Protein AF-A0A2S8R7Y9-F1 (afdb_monomer)

Mean predicted aligned error: 8.07 Å

Solvent-accessible surface area (backbone atoms only — not comparable to full-atom values): 21770 Å² total; per-residue (Å²): 133,90,81,82,84,84,75,69,66,68,65,67,64,75,70,72,76,72,74,75,62,72,71,76,70,65,74,71,47,96,46,50,50,77,54,88,98,48,67,48,68,82,57,84,58,92,93,64,86,78,76,80,91,63,67,29,54,42,88,76,57,72,82,84,78,87,68,99,46,82,64,37,45,26,37,68,33,64,30,35,56,86,26,66,34,32,62,34,31,36,29,44,48,49,50,30,40,34,43,36,67,35,38,93,68,52,49,72,61,99,87,50,79,45,50,68,83,88,82,82,85,88,72,40,85,42,27,30,45,24,43,66,79,43,73,66,37,87,43,33,22,38,42,47,72,42,76,52,36,43,27,35,37,34,52,54,89,80,31,36,40,37,41,34,41,23,58,27,25,46,46,41,36,36,40,44,37,76,58,30,52,25,37,40,34,72,52,52,56,48,69,83,37,64,53,51,76,34,33,44,36,33,36,36,43,98,92,41,28,33,39,41,40,43,34,86,77,8,30,44,44,44,86,87,39,36,41,40,33,42,44,34,62,91,57,45,53,39,25,38,30,64,39,80,57,88,47,71,67,56,50,52,60,50,56,67,32,54,36,20,39,75,76,44,37,44,77,50,72,47,77,41,73,92,78,32,26,40,39,35,40,42,39,48,41,46,47,51,79,50,84,81,52,60,28,37,64,36,37,31,49,51,85,40,60,77,28,32,90,71,82,62,52,102,43,56,43,50,43,88,81,44,61,21,41,27,36,72,44,35,60,54,54,32,57,43,79,57,86,79,86,69,100,62,85,74,101,75,72,94,67,59,65,71,60,52,51,49,53,52,53,56,57,72,69,54,78,87,73,77,87,49,91,41,91,91,59,58,80,129

Radius of gyration: 31.44 Å; Cα contacts (8 Å, |Δi|>4): 760; chains: 1; bounding box: 69×73×121 Å

Sequence (380 aa):
MLKRVNTIICVLVMLCTVFIFPKNNVLSSEWEVKVGKGSYSTVLPPGAENVLPTIYRTNNLKGPMSTNDWWSSTAFLRYSERQYPHPLAVINKKEGIQVYYPGPSIFANKDAICGWMNLPEDTPDDFTIGHSQVQVFPDTRVDDYSDWFVTNLFSNGHHSMKVSYGSGSPYIYFTYTGGNPKLTFGRAPHIWWGNAGSKVLGITVNGRHYGLFGPEGSTWTGIGTNVLINNLGGKNYFSVALLPDNSEETLKKFTHYAYSHVTDTKAEFVYNKENSEVVTTFTYRTEAKEGSERGTLFALYPHQWRHTDMSLLNYSYQTVKGEMKVGEGSSFQTRMKYTGVLPTLPDMGTYDRVRLNKYIEEEAGKILTLKLIHTMWVKN

Structure (mmCIF, N/CA/C/O backbone):
data_AF-A0A2S8R7Y9-F1
#
_entry.id   AF-A0A2S8R7Y9-F1
#
loop_
_atom_site.group_PDB
_atom_site.id
_atom_site.type_symbol
_atom_site.label_atom_id
_atom_site.label_alt_id
_atom_site.label_comp_id
_atom_site.label_asym_id
_atom_site.label_entity_id
_atom_site.label_seq_id
_atom_site.pdbx_PDB_ins_code
_atom_site.Cartn_x
_atom_site.Cartn_y
_atom_site.Cartn_z
_atom_site.occupancy
_atom_site.B_iso_or_equiv
_atom_site.auth_seq_id
_atom_site.auth_comp_id
_atom_site.auth_asym_id
_atom_site.auth_atom_id
_atom_site.pdbx_PDB_model_num
ATOM 1 N N . MET A 1 1 ? -7.579 -51.204 -91.854 1.00 43.00 1 MET A N 1
ATOM 2 C CA . MET A 1 1 ? -6.553 -52.258 -91.730 1.00 43.00 1 MET A CA 1
ATOM 3 C C . MET A 1 1 ? -5.352 -51.649 -91.023 1.00 43.00 1 MET A C 1
ATOM 5 O O . MET A 1 1 ? -4.841 -50.668 -91.530 1.00 43.00 1 MET A O 1
ATOM 9 N N . LEU A 1 2 ? -5.030 -52.186 -89.839 1.00 43.47 2 LEU A N 1
ATOM 10 C CA . LEU A 1 2 ? -3.854 -51.984 -88.971 1.00 43.47 2 LEU A CA 1
ATOM 11 C C . LEU A 1 2 ? -3.341 -50.557 -88.664 1.00 43.47 2 LEU A C 1
ATOM 13 O O . LEU A 1 2 ? -3.118 -49.741 -89.542 1.00 43.47 2 LEU A O 1
ATOM 17 N N . LYS A 1 3 ? -3.013 -50.348 -87.378 1.00 39.44 3 LYS A N 1
ATOM 18 C CA . LYS A 1 3 ? -2.447 -49.141 -86.735 1.00 39.44 3 LYS A CA 1
ATOM 19 C C . LYS A 1 3 ? -3.451 -48.115 -86.182 1.00 39.44 3 LYS A C 1
ATOM 21 O O . LYS A 1 3 ? -3.194 -46.921 -86.134 1.00 39.44 3 LYS A O 1
ATOM 26 N N . ARG A 1 4 ? -4.536 -48.626 -85.584 1.00 49.34 4 ARG A N 1
ATOM 27 C CA . ARG A 1 4 ? -4.841 -48.262 -84.185 1.00 49.34 4 ARG A CA 1
ATOM 28 C C . ARG A 1 4 ? -3.731 -48.866 -83.300 1.00 49.34 4 ARG A C 1
ATOM 30 O O . ARG A 1 4 ? -3.253 -49.942 -83.646 1.00 49.34 4 ARG A O 1
ATOM 37 N N . VAL A 1 5 ? -3.391 -48.208 -82.184 1.00 48.47 5 VAL A N 1
ATOM 38 C CA . VAL A 1 5 ? -2.826 -48.757 -80.915 1.00 48.47 5 VAL A CA 1
ATOM 39 C C . VAL A 1 5 ? -1.558 -48.070 -80.347 1.00 48.47 5 VAL A C 1
ATOM 41 O O . VAL A 1 5 ? -1.379 -48.152 -79.142 1.00 48.47 5 VAL A O 1
ATOM 44 N N . ASN A 1 6 ? -0.762 -47.268 -81.077 1.00 44.38 6 ASN A N 1
ATOM 45 C CA . ASN A 1 6 ? 0.503 -46.729 -80.502 1.00 44.38 6 ASN A CA 1
ATOM 46 C C . ASN A 1 6 ? 0.610 -45.216 -80.229 1.00 44.38 6 ASN A C 1
ATOM 48 O O . ASN A 1 6 ? 1.665 -44.771 -79.792 1.00 44.38 6 ASN A O 1
ATOM 52 N N . THR A 1 7 ? -0.443 -44.414 -80.416 1.00 43.25 7 THR A N 1
ATOM 53 C CA . THR A 1 7 ? -0.333 -42.941 -80.241 1.00 43.25 7 THR A CA 1
ATOM 54 C C . THR A 1 7 ? -1.206 -42.374 -79.113 1.00 43.25 7 THR A C 1
ATOM 56 O O . THR A 1 7 ? -1.031 -41.228 -78.722 1.00 43.25 7 THR A O 1
ATOM 59 N N . ILE A 1 8 ? -2.096 -43.176 -78.515 1.00 43.47 8 ILE A N 1
ATOM 60 C CA . ILE A 1 8 ? -2.996 -42.725 -77.430 1.00 43.47 8 ILE A CA 1
ATOM 61 C C . ILE A 1 8 ? -2.442 -43.061 -76.027 1.00 43.47 8 ILE A C 1
ATOM 63 O O . ILE A 1 8 ? -2.895 -42.506 -75.032 1.00 43.47 8 ILE A O 1
ATOM 67 N N . ILE A 1 9 ? -1.391 -43.886 -75.931 1.00 43.84 9 ILE A N 1
ATOM 68 C CA . ILE A 1 9 ? -0.772 -44.255 -74.644 1.00 43.84 9 ILE A CA 1
ATOM 69 C C . ILE A 1 9 ? 0.223 -43.185 -74.145 1.00 43.84 9 ILE A C 1
ATOM 71 O O . ILE A 1 9 ? 0.413 -43.049 -72.942 1.00 43.84 9 ILE A O 1
ATOM 75 N N . CYS A 1 10 ? 0.790 -42.345 -75.019 1.00 38.25 10 CYS A N 1
ATOM 76 C CA . CYS A 1 10 ? 1.735 -41.302 -74.586 1.00 38.25 10 CYS A CA 1
ATOM 77 C C . CYS A 1 10 ? 1.081 -39.994 -74.113 1.00 38.25 10 CYS A C 1
ATOM 79 O O . CYS A 1 10 ? 1.727 -39.241 -73.393 1.00 38.25 10 CYS A O 1
ATOM 81 N N . VAL A 1 11 ? -0.184 -39.722 -74.453 1.00 40.91 11 VAL A N 1
ATOM 82 C CA . VAL A 1 11 ? -0.860 -38.477 -74.026 1.00 40.91 11 VAL A CA 1
ATOM 83 C C . VAL A 1 11 ? -1.655 -38.665 -72.727 1.00 40.91 11 VAL A C 1
ATOM 85 O O . VAL A 1 11 ? -1.839 -37.704 -71.987 1.00 40.91 11 VAL A O 1
ATOM 88 N N . LEU A 1 12 ? -2.041 -39.898 -72.370 1.00 37.16 12 LEU A N 1
ATOM 89 C CA . LEU A 1 12 ? -2.720 -40.170 -71.093 1.00 37.16 12 LEU A CA 1
ATOM 90 C C . LEU A 1 12 ? -1.767 -40.372 -69.899 1.00 37.16 12 LEU A C 1
ATOM 92 O O . LEU A 1 12 ? -2.196 -40.260 -68.757 1.00 37.16 12 LEU A O 1
ATOM 96 N N . VAL A 1 13 ? -0.479 -40.638 -70.140 1.00 41.12 13 VAL A N 1
ATOM 97 C CA . VAL A 1 13 ? 0.527 -40.814 -69.070 1.00 41.12 13 VAL A CA 1
ATOM 98 C C . VAL A 1 13 ? 1.209 -39.488 -68.695 1.00 41.12 13 VAL A C 1
ATOM 100 O O . VAL A 1 13 ? 1.787 -39.370 -67.620 1.00 41.12 13 VAL A O 1
ATOM 103 N N . MET A 1 14 ? 1.057 -38.441 -69.512 1.00 37.47 14 MET A N 1
ATOM 104 C CA . MET A 1 14 ? 1.619 -37.105 -69.261 1.00 37.47 14 MET A CA 1
ATOM 105 C C . MET A 1 14 ? 0.625 -36.132 -68.597 1.00 37.47 14 MET A C 1
ATOM 107 O O . MET A 1 14 ? 0.813 -34.921 -68.652 1.00 37.47 14 MET A O 1
ATOM 111 N N . LEU A 1 15 ? -0.439 -36.653 -67.971 1.00 37.53 15 LEU A N 1
ATOM 112 C CA . LEU A 1 15 ? -1.407 -35.870 -67.187 1.00 37.53 15 LEU A CA 1
ATOM 113 C C . LEU A 1 15 ? -1.623 -36.403 -65.755 1.00 37.53 15 LEU A C 1
ATOM 115 O O . LEU A 1 15 ? -2.506 -35.923 -65.051 1.00 37.53 15 LEU A O 1
ATOM 119 N N . CYS A 1 16 ? -0.801 -37.358 -65.298 1.00 38.69 16 CYS A N 1
ATOM 120 C CA . CYS A 1 16 ? -0.888 -37.952 -63.953 1.00 38.69 16 CYS A CA 1
ATOM 121 C C . CYS A 1 16 ? 0.298 -37.631 -63.027 1.00 38.69 16 CYS A C 1
ATOM 123 O O . CYS A 1 16 ? 0.390 -38.193 -61.941 1.00 38.69 16 CYS A O 1
ATOM 125 N N . THR A 1 17 ? 1.174 -36.695 -63.394 1.00 42.84 17 THR A N 1
ATOM 126 C CA . THR A 1 17 ? 2.208 -36.165 -62.489 1.00 42.84 17 THR A CA 1
ATOM 127 C C . THR A 1 17 ? 2.069 -34.659 -62.314 1.00 42.84 17 THR A C 1
ATOM 129 O O . THR A 1 17 ? 3.050 -33.921 -62.325 1.00 42.84 17 THR A O 1
ATOM 132 N N . VAL A 1 18 ? 0.843 -34.182 -62.084 1.00 41.50 18 VAL A N 1
ATOM 133 C CA . VAL A 1 18 ? 0.707 -33.105 -61.105 1.00 41.50 18 VAL A CA 1
ATOM 134 C C . VAL A 1 18 ? 0.985 -33.791 -59.780 1.00 41.50 18 VAL A C 1
ATOM 136 O O . VAL A 1 18 ? 0.112 -34.438 -59.206 1.00 41.50 18 VAL A O 1
ATOM 139 N N . PHE A 1 19 ? 2.238 -33.702 -59.331 1.00 40.84 19 PHE A N 1
ATOM 140 C CA . PHE A 1 19 ? 2.507 -33.729 -57.908 1.00 40.84 19 PHE A CA 1
ATOM 141 C C . PHE A 1 19 ? 1.544 -32.705 -57.310 1.00 40.84 19 PHE A C 1
ATOM 143 O O . PHE A 1 19 ? 1.781 -31.497 -57.338 1.00 40.84 19 PHE A O 1
ATOM 150 N N . ILE A 1 20 ? 0.441 -33.206 -56.761 1.00 39.91 20 ILE A N 1
ATOM 151 C CA . ILE A 1 20 ? -0.081 -32.673 -55.523 1.00 39.91 20 ILE A CA 1
ATOM 152 C C . ILE A 1 20 ? 1.117 -32.821 -54.590 1.00 39.91 20 ILE A C 1
ATOM 154 O O . ILE A 1 20 ? 1.274 -33.825 -53.904 1.00 39.91 20 ILE A O 1
ATOM 158 N N . PHE A 1 21 ? 2.020 -31.832 -54.607 1.00 36.47 21 PHE A N 1
ATOM 159 C CA . PHE A 1 21 ? 2.613 -31.422 -53.359 1.00 36.47 21 PHE A CA 1
ATOM 160 C C . PHE A 1 21 ? 1.388 -31.295 -52.468 1.00 36.47 21 PHE A C 1
ATOM 162 O O . PHE A 1 21 ? 0.518 -30.471 -52.794 1.00 36.47 21 PHE A O 1
ATOM 169 N N . PRO A 1 22 ? 1.228 -32.111 -51.408 1.00 38.44 22 PRO A N 1
ATOM 170 C CA . PRO A 1 22 ? 0.442 -31.594 -50.321 1.00 38.44 22 PRO A CA 1
ATOM 171 C C . PRO A 1 22 ? 1.060 -30.215 -50.121 1.00 38.44 22 PRO A C 1
ATOM 173 O O . PRO A 1 22 ? 2.254 -30.091 -49.834 1.00 38.44 22 PRO A O 1
ATOM 176 N N . LYS A 1 23 ? 0.280 -29.149 -50.376 1.00 39.84 23 LYS A N 1
ATOM 177 C CA . LYS A 1 23 ? 0.489 -27.942 -49.595 1.00 39.84 23 LYS A CA 1
ATOM 178 C C . LYS A 1 23 ? 0.661 -28.536 -48.221 1.00 39.84 23 LYS A C 1
ATOM 180 O O . LYS A 1 23 ? -0.242 -29.249 -47.773 1.00 39.84 23 LYS A O 1
ATOM 185 N N . ASN A 1 24 ? 1.854 -28.393 -47.658 1.00 40.81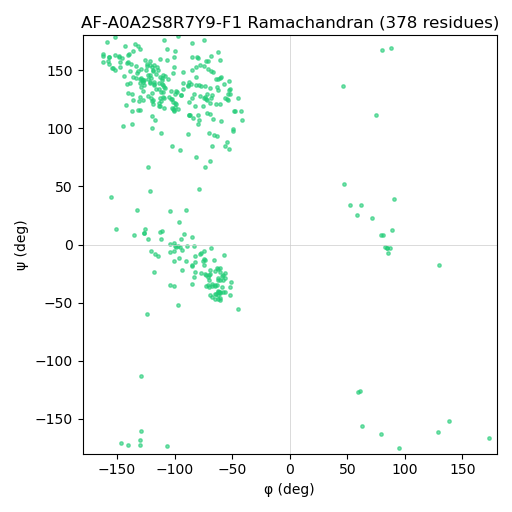 24 ASN A N 1
ATOM 186 C CA . ASN A 1 24 ? 2.025 -28.559 -46.245 1.00 40.81 24 ASN A CA 1
ATOM 187 C C . ASN A 1 24 ? 0.989 -27.581 -45.685 1.00 40.81 24 ASN A C 1
ATOM 189 O O . ASN A 1 24 ? 1.267 -26.406 -45.468 1.00 40.81 24 ASN A O 1
ATOM 193 N N . ASN A 1 25 ? -0.239 -28.071 -45.503 1.00 39.44 25 ASN A N 1
ATOM 194 C CA . ASN A 1 25 ? -1.011 -27.862 -44.321 1.00 39.44 25 ASN A CA 1
ATOM 195 C C . ASN A 1 25 ? -0.016 -28.314 -43.269 1.00 39.44 25 ASN A C 1
ATOM 197 O O . ASN A 1 25 ? 0.035 -29.479 -42.885 1.00 39.44 25 ASN A O 1
ATOM 201 N N . VAL A 1 26 ? 0.892 -27.389 -42.929 1.00 44.28 26 VAL A N 1
ATOM 202 C CA . VAL A 1 26 ? 1.474 -27.297 -41.614 1.00 44.28 26 VAL A CA 1
ATOM 203 C C . VAL A 1 26 ? 0.254 -27.543 -40.773 1.00 44.28 26 VAL A C 1
ATOM 205 O O . VAL A 1 26 ? -0.689 -26.751 -40.839 1.00 44.28 26 VAL A O 1
ATOM 208 N N . LEU A 1 27 ? 0.203 -28.736 -40.186 1.00 44.31 27 LEU A N 1
ATOM 209 C CA . LEU A 1 27 ? -0.770 -29.078 -39.184 1.00 44.31 27 LEU A CA 1
ATOM 210 C C . LEU A 1 27 ? -0.667 -27.903 -38.225 1.00 44.31 27 LEU A C 1
ATOM 212 O O . LEU A 1 27 ? 0.290 -27.800 -37.459 1.00 44.31 27 LEU A O 1
ATOM 216 N N . SER A 1 28 ? -1.577 -26.938 -38.368 1.00 46.72 28 SER A N 1
ATOM 217 C CA . SER A 1 28 ? -1.890 -26.023 -37.300 1.00 46.72 28 SER A CA 1
ATOM 218 C C . SER A 1 28 ? -2.544 -26.961 -36.324 1.00 46.72 28 SER A C 1
ATOM 220 O O . SER A 1 28 ? -3.732 -27.252 -36.400 1.00 46.72 28 SER A O 1
ATOM 222 N N . SER A 1 29 ? -1.670 -27.583 -35.552 1.00 59.47 29 SER A N 1
ATOM 223 C CA . SER A 1 29 ? -1.976 -28.355 -34.386 1.00 59.47 29 SER A CA 1
ATOM 224 C C . SER A 1 29 ? -2.998 -27.477 -33.642 1.00 59.47 29 SER A C 1
ATOM 226 O O . SER A 1 29 ? -2.777 -26.270 -33.517 1.00 59.47 29 SER A O 1
ATOM 228 N N . GLU A 1 30 ? -4.183 -27.992 -33.288 1.00 64.50 30 GLU A N 1
ATOM 229 C CA . GLU A 1 30 ? -5.271 -27.167 -32.699 1.00 64.50 30 GLU A CA 1
ATOM 230 C C . GLU A 1 30 ? -4.829 -26.425 -31.417 1.00 64.50 30 GLU A C 1
ATOM 232 O O . GLU A 1 30 ? -5.526 -25.568 -30.883 1.00 64.50 30 GLU A O 1
ATOM 237 N N . TRP A 1 31 ? -3.638 -26.774 -30.944 1.00 75.81 31 TRP A N 1
ATOM 238 C CA . TRP A 1 31 ? -2.948 -26.379 -29.734 1.00 75.81 31 TRP A CA 1
ATOM 239 C C . TRP A 1 31 ? -1.890 -25.287 -29.978 1.00 75.81 31 TRP A C 1
ATOM 241 O O . TRP A 1 31 ? -1.235 -24.864 -29.030 1.00 75.81 31 TRP A O 1
ATOM 251 N N . GLU A 1 32 ? -1.691 -24.837 -31.222 1.00 90.44 32 GLU A N 1
ATOM 252 C CA . GLU A 1 32 ? -0.767 -23.759 -31.586 1.00 90.44 32 GLU A CA 1
ATOM 253 C C . GLU A 1 32 ? -1.493 -22.503 -32.064 1.00 90.44 32 GLU A C 1
ATOM 255 O O . GLU A 1 32 ? -2.294 -22.528 -32.999 1.00 90.44 32 GLU A O 1
ATOM 260 N N . VAL A 1 33 ? -1.100 -21.360 -31.508 1.00 94.75 33 VAL A N 1
ATOM 261 C CA . VAL A 1 33 ? -1.541 -20.045 -31.972 1.00 94.75 33 VAL A CA 1
ATOM 262 C C . VAL A 1 33 ? -0.425 -19.411 -32.798 1.00 94.75 33 VAL A C 1
ATOM 264 O O . VAL A 1 33 ? 0.676 -19.162 -32.301 1.00 94.75 33 VAL A O 1
ATOM 267 N N . LYS A 1 34 ? -0.689 -19.158 -34.086 1.00 95.56 34 LYS A N 1
ATOM 268 C CA . LYS A 1 34 ? 0.282 -18.535 -34.999 1.00 95.56 34 LYS A CA 1
ATOM 269 C C . LYS A 1 34 ? 0.442 -17.038 -34.718 1.00 95.56 34 LYS A C 1
ATOM 271 O O . LYS A 1 34 ? -0.542 -16.319 -34.569 1.00 95.56 34 LYS A O 1
ATOM 276 N N . VAL A 1 35 ? 1.690 -16.566 -34.721 1.00 96.00 35 VAL A N 1
ATOM 277 C CA . VAL A 1 35 ? 2.060 -15.147 -34.601 1.00 96.00 35 VAL A CA 1
ATOM 278 C C . VAL A 1 35 ? 3.171 -14.845 -35.608 1.00 96.00 35 VAL A C 1
ATOM 280 O O . VAL A 1 35 ? 4.331 -15.224 -35.429 1.00 96.00 35 VAL A O 1
ATOM 283 N N . GLY A 1 36 ? 2.817 -14.177 -36.708 1.00 95.38 36 GLY A N 1
ATOM 284 C CA . GLY A 1 36 ? 3.739 -13.954 -37.823 1.00 95.38 36 GLY A CA 1
ATOM 285 C C . GLY A 1 36 ? 4.240 -15.277 -38.416 1.00 95.38 36 GLY A C 1
ATOM 286 O O . GLY A 1 36 ? 3.444 -16.140 -38.774 1.00 95.38 36 GLY A O 1
ATOM 287 N N . LYS A 1 37 ? 5.566 -15.438 -38.521 1.00 95.50 37 LYS A N 1
ATOM 288 C CA . LYS A 1 37 ? 6.196 -16.694 -38.977 1.00 95.50 37 LYS A CA 1
ATOM 289 C C . LYS A 1 37 ? 6.338 -17.750 -37.867 1.00 95.50 37 LYS A C 1
ATOM 291 O O . LYS A 1 37 ? 6.703 -18.879 -38.177 1.00 95.50 37 LYS A O 1
ATOM 296 N N . GLY A 1 38 ? 6.095 -17.387 -36.605 1.00 95.06 38 GLY A N 1
ATOM 297 C CA . GLY A 1 38 ? 6.222 -18.270 -35.443 1.00 95.06 38 GLY A CA 1
ATOM 298 C C . GLY A 1 38 ? 4.876 -18.710 -34.865 1.00 95.06 38 GLY A C 1
ATOM 299 O O . GLY A 1 38 ? 3.809 -18.429 -35.419 1.00 95.06 38 GLY A O 1
ATOM 300 N N . SER A 1 39 ? 4.925 -19.407 -33.732 1.00 95.31 39 SER A N 1
ATOM 301 C CA . SER A 1 39 ? 3.749 -19.821 -32.962 1.00 95.31 39 SER A CA 1
ATOM 302 C C . SER A 1 39 ? 4.070 -19.971 -31.477 1.00 95.31 39 SER A C 1
ATOM 304 O O . SER A 1 39 ? 5.237 -20.060 -31.095 1.00 95.31 39 SER A O 1
ATOM 306 N N . TYR A 1 40 ? 3.029 -19.997 -30.643 1.00 94.12 40 TYR A N 1
ATOM 307 C CA . TYR A 1 40 ? 3.112 -20.454 -29.256 1.00 94.12 40 TYR A CA 1
ATOM 308 C C . TYR A 1 40 ? 2.096 -21.571 -28.998 1.00 94.12 40 TYR A C 1
ATOM 310 O O . TYR A 1 40 ? 1.046 -21.616 -29.638 1.00 94.12 40 TYR A O 1
ATOM 318 N N . SER A 1 41 ? 2.418 -22.475 -28.070 1.00 92.81 41 SER A N 1
ATOM 319 C CA . SER A 1 41 ? 1.526 -23.566 -27.662 1.00 92.81 41 SER A CA 1
ATOM 320 C C . SER A 1 41 ? 0.587 -23.113 -26.544 1.00 92.81 41 SER A C 1
ATOM 322 O O . SER A 1 41 ? 1.016 -22.430 -25.613 1.00 92.81 41 SER A O 1
ATOM 324 N N . THR A 1 42 ? -0.676 -23.532 -26.599 1.00 92.56 42 THR A N 1
ATOM 325 C CA . THR A 1 42 ? -1.654 -23.417 -25.502 1.00 92.56 42 THR A CA 1
ATOM 326 C C . THR A 1 42 ? -1.770 -24.702 -24.684 1.00 92.56 42 THR A C 1
ATOM 328 O O . THR A 1 42 ? -2.532 -24.756 -23.721 1.00 92.56 42 THR A O 1
ATOM 331 N N . VAL A 1 43 ? -1.020 -25.742 -25.055 1.00 91.50 43 VAL A N 1
ATOM 332 C CA . VAL A 1 43 ? -0.918 -27.002 -24.317 1.00 91.50 43 VAL A CA 1
ATOM 333 C C . VAL A 1 43 ? 0.464 -27.104 -23.689 1.00 91.50 43 VAL A C 1
ATOM 335 O O . VAL A 1 43 ? 1.478 -26.819 -24.334 1.00 91.50 43 VAL A O 1
ATOM 338 N N . LEU A 1 44 ? 0.493 -27.514 -22.420 1.00 90.94 44 LEU A N 1
ATOM 339 C CA . LEU A 1 44 ? 1.726 -27.750 -21.681 1.00 90.94 44 LEU A CA 1
ATOM 340 C C . LEU A 1 44 ? 2.543 -28.853 -22.381 1.00 90.94 44 LEU A C 1
ATOM 342 O O . LEU A 1 44 ? 2.030 -29.967 -22.530 1.00 90.94 44 LEU A O 1
ATOM 346 N N . PRO A 1 45 ? 3.787 -28.577 -22.816 1.00 90.06 45 PRO A N 1
ATOM 347 C CA . PRO A 1 45 ? 4.622 -29.594 -23.442 1.00 90.06 45 PRO A CA 1
ATOM 348 C C . PRO A 1 45 ? 4.870 -30.788 -22.505 1.00 90.06 45 PRO A C 1
ATOM 350 O O . PRO A 1 45 ? 5.042 -30.589 -21.299 1.00 90.06 45 PRO A O 1
ATOM 353 N N . PRO A 1 46 ? 4.934 -32.028 -23.025 1.00 89.19 46 PRO A N 1
ATOM 354 C CA . PRO A 1 46 ? 5.245 -33.199 -22.210 1.00 89.19 46 PRO A CA 1
ATOM 355 C C . PRO A 1 46 ? 6.552 -33.025 -21.424 1.00 89.19 46 PRO A C 1
ATOM 357 O O . PRO A 1 46 ? 7.580 -32.669 -21.996 1.00 89.19 46 PRO A O 1
ATOM 360 N N . GLY A 1 47 ? 6.508 -33.285 -20.115 1.00 88.31 47 GLY A N 1
ATOM 361 C CA . GLY A 1 47 ? 7.661 -33.142 -19.217 1.00 88.31 47 GLY A CA 1
ATOM 362 C C . GLY A 1 47 ? 7.912 -31.721 -18.697 1.00 88.31 47 GLY A C 1
ATOM 363 O O . GLY A 1 47 ? 8.826 -31.543 -17.898 1.00 88.31 47 GLY A O 1
ATOM 364 N N . ALA A 1 48 ? 7.118 -30.726 -19.108 1.00 89.56 48 ALA A N 1
ATOM 365 C CA . ALA A 1 48 ? 7.146 -29.392 -18.514 1.00 89.56 48 ALA A CA 1
ATOM 366 C C . ALA A 1 48 ? 6.264 -29.321 -17.256 1.00 89.56 48 ALA A C 1
ATOM 368 O O . ALA A 1 48 ? 5.244 -30.004 -17.151 1.00 89.56 48 ALA A O 1
ATOM 369 N N . GLU A 1 49 ? 6.640 -28.456 -16.316 1.00 89.31 49 GLU A N 1
ATOM 370 C CA . GLU A 1 49 ? 5.838 -28.147 -15.132 1.00 89.31 49 GLU A CA 1
ATOM 371 C C . GLU A 1 49 ? 4.947 -26.928 -15.377 1.00 89.31 49 GLU A C 1
ATOM 373 O O . GLU A 1 49 ? 5.295 -26.017 -16.132 1.00 89.31 49 GLU A O 1
ATOM 378 N N . ASN A 1 50 ? 3.784 -26.918 -14.728 1.00 87.12 50 ASN A N 1
ATOM 379 C CA . ASN A 1 50 ? 2.857 -25.795 -14.779 1.00 87.12 50 ASN A CA 1
ATOM 380 C C . ASN A 1 50 ? 2.988 -24.919 -13.528 1.00 87.12 50 ASN A C 1
ATOM 382 O O . ASN A 1 50 ? 3.567 -25.319 -12.518 1.00 87.12 50 ASN A O 1
ATOM 386 N N . VAL A 1 51 ? 2.398 -23.730 -13.585 1.00 86.31 51 VAL A N 1
ATOM 387 C CA . VAL A 1 51 ? 2.240 -22.860 -12.418 1.00 86.31 51 VAL A CA 1
ATOM 388 C C . VAL A 1 51 ? 1.375 -23.521 -11.338 1.00 86.31 51 VAL A C 1
ATOM 390 O O . VAL A 1 51 ? 0.665 -24.499 -11.588 1.00 86.31 51 VAL A O 1
ATOM 393 N N . LEU A 1 52 ? 1.415 -22.958 -10.126 1.00 84.50 52 LEU A N 1
ATOM 394 C CA . LEU A 1 52 ? 0.591 -23.414 -9.006 1.00 84.50 52 LEU A CA 1
ATOM 395 C C . LEU A 1 52 ? -0.895 -23.490 -9.410 1.00 84.50 52 LEU A C 1
ATOM 397 O O . LEU A 1 52 ? -1.414 -22.539 -9.999 1.00 84.50 52 LEU A O 1
ATOM 401 N N . PRO A 1 53 ? -1.604 -24.583 -9.069 1.00 85.25 53 PRO A N 1
ATOM 402 C CA . PRO A 1 53 ? -2.974 -24.798 -9.535 1.00 85.25 53 PRO A CA 1
ATOM 403 C C . PRO A 1 53 ? -3.989 -23.872 -8.853 1.00 85.25 53 PRO A C 1
ATOM 405 O O . PRO A 1 53 ? -5.044 -23.584 -9.416 1.00 85.25 53 PRO A O 1
ATOM 408 N N . THR A 1 54 ? -3.685 -23.409 -7.638 1.00 93.62 54 THR A N 1
ATOM 409 C CA . THR A 1 54 ? -4.593 -22.591 -6.832 1.00 93.62 54 THR A CA 1
ATOM 410 C C . THR A 1 54 ? -4.176 -21.131 -6.874 1.00 93.62 54 THR A C 1
ATOM 412 O O . THR A 1 54 ? -3.062 -20.787 -6.485 1.00 93.62 54 THR A O 1
ATOM 415 N N . ILE A 1 55 ? -5.116 -20.273 -7.269 1.00 96.62 55 ILE A N 1
ATOM 416 C CA . ILE A 1 55 ? -5.003 -18.818 -7.162 1.00 96.62 55 ILE A CA 1
ATOM 417 C C . ILE A 1 55 ? -6.042 -18.339 -6.148 1.00 96.62 55 ILE A C 1
ATOM 419 O O . ILE A 1 55 ? -7.249 -18.512 -6.343 1.00 96.62 55 ILE A O 1
ATOM 423 N N . TYR A 1 56 ? -5.579 -17.717 -5.068 1.00 98.00 56 TYR A N 1
ATOM 424 C CA . TYR A 1 56 ? -6.411 -17.153 -4.010 1.00 98.00 56 TYR A CA 1
ATOM 425 C C . TYR A 1 56 ? -6.933 -15.774 -4.424 1.00 98.00 56 TYR A C 1
ATOM 427 O O . TYR A 1 56 ? -6.472 -14.730 -3.970 1.00 98.00 56 TYR A O 1
ATOM 435 N N . ARG A 1 57 ? -7.926 -15.778 -5.315 1.00 97.69 57 ARG A N 1
ATOM 436 C CA . ARG A 1 57 ? -8.668 -14.584 -5.740 1.00 97.69 57 ARG A CA 1
ATOM 437 C C . ARG A 1 57 ? -10.170 -14.766 -5.567 1.00 97.69 57 ARG A C 1
ATOM 439 O O . ARG A 1 57 ? -10.659 -15.899 -5.495 1.00 97.69 57 ARG A O 1
ATOM 446 N N . THR A 1 58 ? -10.898 -13.660 -5.487 1.00 98.31 58 THR A N 1
ATOM 447 C CA . THR A 1 58 ? -12.363 -13.664 -5.539 1.00 98.31 58 THR A CA 1
ATOM 448 C C . THR A 1 58 ? -12.850 -13.660 -6.990 1.00 98.31 58 THR A C 1
ATOM 450 O O . THR A 1 58 ? -12.072 -13.531 -7.937 1.00 98.31 58 THR A O 1
ATOM 453 N N . ASN A 1 59 ? -14.163 -13.793 -7.177 1.00 97.06 59 ASN A N 1
ATOM 454 C CA . ASN A 1 59 ? -14.783 -13.729 -8.499 1.00 97.06 59 ASN A CA 1
ATOM 455 C C . ASN A 1 59 ? -14.860 -12.303 -9.071 1.00 97.06 59 ASN A C 1
ATOM 457 O O . ASN A 1 59 ? -15.279 -12.163 -10.222 1.00 97.06 59 ASN A O 1
ATOM 461 N N . ASN A 1 60 ? -14.485 -11.272 -8.305 1.00 97.06 60 ASN A N 1
ATOM 462 C CA . ASN A 1 60 ? -14.466 -9.885 -8.776 1.00 97.06 60 ASN A CA 1
ATOM 463 C C . ASN A 1 60 ? -13.338 -9.658 -9.791 1.00 97.06 60 ASN A C 1
ATOM 465 O O . ASN A 1 60 ? -13.538 -8.965 -10.786 1.00 97.06 60 ASN A O 1
ATOM 469 N N . LEU A 1 61 ? -12.202 -10.336 -9.611 1.00 96.19 61 LEU A N 1
ATOM 470 C CA . LEU A 1 61 ? -11.081 -10.291 -10.543 1.00 96.19 61 LEU A CA 1
ATOM 471 C C . LEU A 1 61 ? -11.330 -11.176 -11.771 1.00 96.19 61 LEU A C 1
ATOM 473 O O . LEU A 1 61 ? -11.623 -12.371 -11.661 1.00 96.19 61 LEU A O 1
ATOM 477 N N . LYS A 1 62 ? -11.172 -10.590 -12.961 1.00 93.56 62 LYS A N 1
ATOM 478 C CA . LYS A 1 62 ? -11.315 -11.262 -14.261 1.00 93.56 62 LYS A CA 1
ATOM 479 C C . LYS A 1 62 ? -9.994 -11.232 -15.028 1.00 93.56 62 LYS A C 1
ATOM 481 O O . LYS A 1 62 ? -9.184 -10.335 -14.841 1.00 93.56 62 LYS A O 1
ATOM 486 N N . GLY A 1 63 ? -9.805 -12.197 -15.927 1.00 93.44 63 GLY A N 1
ATOM 487 C CA . GLY A 1 63 ? -8.620 -12.261 -16.786 1.00 93.44 63 GLY A CA 1
ATOM 488 C C . GLY A 1 63 ? -7.366 -12.820 -16.097 1.00 93.44 63 GLY A C 1
ATOM 489 O O . GLY A 1 63 ? -7.480 -13.513 -15.073 1.00 93.44 63 GLY A O 1
ATOM 490 N N . PRO A 1 64 ? -6.180 -12.589 -16.692 1.00 93.69 64 PRO A N 1
ATOM 491 C CA . PRO A 1 64 ? -4.896 -12.992 -16.123 1.00 93.69 64 PRO A CA 1
ATOM 492 C C . PRO A 1 64 ? -4.685 -12.398 -14.728 1.00 93.69 64 PRO A C 1
ATOM 494 O O . PRO A 1 64 ? -5.002 -11.237 -14.489 1.00 93.69 64 PRO A O 1
ATOM 497 N N . MET A 1 65 ? -4.160 -13.202 -13.804 1.00 95.62 65 MET A N 1
ATOM 498 C CA . MET A 1 65 ? -3.822 -12.735 -12.459 1.00 95.62 65 MET A CA 1
ATOM 499 C C . MET A 1 65 ? -2.489 -11.982 -12.487 1.00 95.62 65 MET A C 1
ATOM 501 O O . MET A 1 65 ? -1.547 -12.461 -13.117 1.00 95.62 65 MET A O 1
ATOM 505 N N . SER A 1 66 ? -2.397 -10.850 -11.783 1.00 94.75 66 SER A N 1
ATOM 506 C CA . SER A 1 66 ? -1.113 -10.166 -11.579 1.00 94.75 66 SER A CA 1
ATOM 507 C C . SER A 1 66 ? -0.112 -11.064 -10.838 1.00 94.75 66 SER A C 1
ATOM 509 O O . SER A 1 66 ? -0.483 -11.833 -9.946 1.00 94.75 66 SER A O 1
ATOM 511 N N . THR A 1 67 ? 1.162 -10.960 -11.210 1.00 95.12 67 THR A N 1
ATOM 512 C CA . THR A 1 67 ? 2.294 -11.685 -10.616 1.00 95.12 67 THR A CA 1
ATOM 513 C C . THR A 1 67 ? 3.457 -10.725 -10.372 1.00 95.12 67 THR A C 1
ATOM 515 O O . THR A 1 67 ? 3.424 -9.581 -10.813 1.00 95.12 67 THR A O 1
ATOM 518 N N . ASN A 1 68 ? 4.515 -11.194 -9.697 1.00 96.06 68 ASN A N 1
ATOM 519 C CA . ASN A 1 68 ? 5.760 -10.433 -9.484 1.00 96.06 68 ASN A CA 1
ATOM 520 C C . ASN A 1 68 ? 5.576 -9.093 -8.750 1.00 96.06 68 ASN A C 1
ATOM 522 O O . ASN A 1 68 ? 6.402 -8.192 -8.879 1.00 96.06 68 ASN A O 1
ATOM 526 N N . ASP A 1 69 ? 4.523 -8.988 -7.949 1.00 96.88 69 ASP A N 1
ATOM 527 C CA . ASP A 1 69 ? 4.168 -7.786 -7.209 1.00 96.88 69 ASP A CA 1
ATOM 528 C C . ASP A 1 69 ? 4.457 -7.940 -5.708 1.00 96.88 69 ASP A C 1
ATOM 530 O O . ASP A 1 69 ? 4.515 -9.053 -5.173 1.00 96.88 69 ASP A O 1
ATOM 534 N N . TRP A 1 70 ? 4.596 -6.823 -4.997 1.00 97.50 70 TRP A N 1
ATOM 535 C CA . TRP A 1 70 ? 4.969 -6.790 -3.577 1.00 97.50 70 TRP A CA 1
ATOM 536 C C . TRP A 1 70 ? 3.949 -7.494 -2.661 1.00 97.50 70 TRP A C 1
ATOM 538 O O . TRP A 1 70 ? 4.297 -7.920 -1.558 1.00 97.50 70 TRP A O 1
ATOM 548 N N . TRP A 1 71 ? 2.707 -7.654 -3.130 1.00 97.94 71 TRP A N 1
ATOM 549 C CA . TRP A 1 71 ? 1.601 -8.340 -2.454 1.00 97.94 71 TRP A CA 1
ATOM 550 C C . TRP A 1 71 ? 1.291 -9.738 -3.021 1.00 97.94 71 TRP A C 1
ATOM 552 O O . TRP A 1 71 ? 0.398 -10.424 -2.517 1.00 97.94 71 TRP A O 1
ATOM 562 N N . SER A 1 72 ? 2.031 -10.204 -4.039 1.00 97.38 72 SER A N 1
ATOM 563 C CA . SER A 1 72 ? 1.722 -11.442 -4.781 1.00 97.38 72 SER A CA 1
ATOM 564 C C . SER A 1 72 ? 1.623 -12.687 -3.901 1.00 97.38 72 SER A C 1
ATOM 566 O O . SER A 1 72 ? 0.902 -13.619 -4.247 1.00 97.38 72 SER A O 1
ATOM 568 N N . SER A 1 73 ? 2.273 -12.713 -2.733 1.00 97.38 73 SER A N 1
ATOM 569 C CA . SER A 1 73 ? 2.148 -13.836 -1.798 1.00 97.38 73 SER A CA 1
ATOM 570 C C . SER A 1 73 ? 0.696 -14.120 -1.393 1.00 97.38 73 SER A C 1
ATOM 572 O O . SER A 1 73 ? 0.372 -15.278 -1.164 1.00 97.38 73 SER A O 1
ATOM 574 N N . THR A 1 74 ? -0.195 -13.117 -1.380 1.00 97.88 74 THR A N 1
ATOM 575 C CA . THR A 1 74 ? -1.631 -13.337 -1.107 1.00 97.88 74 THR A CA 1
ATOM 576 C C . THR A 1 74 ? -2.364 -14.050 -2.237 1.00 97.88 74 THR A C 1
ATOM 578 O O . THR A 1 74 ? -3.325 -14.761 -1.986 1.00 97.88 74 THR A O 1
ATOM 581 N N . ALA A 1 75 ? -1.911 -13.913 -3.484 1.00 97.69 75 ALA A N 1
ATOM 582 C CA . ALA A 1 75 ? -2.526 -14.600 -4.617 1.00 97.69 75 ALA A CA 1
ATOM 583 C C . ALA A 1 75 ? -2.144 -16.089 -4.687 1.00 97.69 75 ALA A C 1
ATOM 585 O O . ALA A 1 75 ? -2.884 -16.880 -5.272 1.00 97.69 75 ALA A O 1
ATOM 586 N N . PHE A 1 76 ? -1.003 -16.471 -4.106 1.00 96.88 76 PHE A N 1
ATOM 587 C CA . PHE A 1 76 ? -0.393 -17.794 -4.300 1.00 96.88 76 PHE A CA 1
ATOM 588 C C . PHE A 1 76 ? -0.221 -18.612 -3.014 1.00 96.88 76 PHE A C 1
ATOM 590 O O . PHE A 1 76 ? 0.141 -19.785 -3.084 1.00 96.88 76 PHE A O 1
ATOM 597 N N . LEU A 1 77 ? -0.515 -18.037 -1.847 1.00 96.62 77 LEU A N 1
ATOM 598 C CA . LEU A 1 77 ? -0.540 -18.728 -0.558 1.00 96.62 77 LEU A CA 1
ATOM 599 C C . LEU A 1 77 ? -1.922 -18.595 0.079 1.00 96.62 77 LEU A C 1
ATOM 601 O O . LEU A 1 77 ? -2.667 -17.670 -0.214 1.00 96.62 77 LEU A O 1
ATOM 605 N N . ARG A 1 78 ? -2.248 -19.511 0.996 1.00 97.00 78 ARG A N 1
ATOM 606 C CA . ARG A 1 78 ? -3.542 -19.535 1.702 1.00 97.00 78 ARG A CA 1
ATOM 607 C C . ARG A 1 78 ? -3.851 -18.253 2.482 1.00 97.00 78 ARG A C 1
ATOM 609 O O . ARG A 1 78 ? -5.016 -17.902 2.643 1.00 97.00 78 ARG A O 1
ATOM 616 N N . TYR A 1 79 ? -2.808 -17.591 2.971 1.00 96.94 79 TYR A N 1
ATOM 617 C CA . TYR A 1 79 ? -2.876 -16.255 3.553 1.00 96.94 79 TYR A CA 1
ATOM 618 C C . TYR A 1 79 ? -1.801 -15.385 2.894 1.00 96.94 79 TYR A C 1
ATOM 620 O O . TYR A 1 79 ? -1.879 -15.160 1.697 1.00 96.94 79 TYR A O 1
ATOM 628 N N . SER A 1 80 ? -0.759 -14.931 3.597 1.00 96.50 80 SER A N 1
ATOM 629 C CA . SER A 1 80 ? 0.400 -14.322 2.939 1.00 96.50 80 SER A CA 1
ATOM 630 C C . SER A 1 80 ? 1.707 -14.573 3.684 1.00 96.50 80 SER A C 1
ATOM 632 O O . SER A 1 80 ? 1.720 -14.854 4.878 1.00 96.50 80 SER A O 1
ATOM 634 N N . GLU A 1 81 ? 2.822 -14.392 2.979 1.00 94.50 81 GLU A N 1
ATOM 635 C CA . GLU A 1 81 ? 4.108 -14.082 3.616 1.00 94.50 81 GLU A CA 1
ATOM 636 C C . GLU A 1 81 ? 4.137 -12.623 4.098 1.00 94.50 81 GLU A C 1
ATOM 638 O O . GLU A 1 81 ? 3.208 -11.854 3.828 1.00 94.50 81 GLU A O 1
ATOM 643 N N . ARG A 1 82 ? 5.225 -12.229 4.777 1.00 93.69 82 ARG A N 1
ATOM 644 C CA . ARG A 1 82 ? 5.519 -10.821 5.100 1.00 93.69 82 ARG A CA 1
ATOM 645 C C . ARG A 1 82 ? 5.493 -9.962 3.838 1.00 93.69 82 ARG A C 1
ATOM 647 O O . ARG A 1 82 ? 6.231 -10.221 2.889 1.00 93.69 82 ARG A O 1
ATOM 654 N N . GLN A 1 83 ? 4.670 -8.925 3.861 1.00 96.62 83 GLN A N 1
ATOM 655 C CA . GLN A 1 83 ? 4.582 -7.893 2.834 1.00 96.62 83 GLN A CA 1
ATOM 656 C C . GLN A 1 83 ? 5.029 -6.561 3.423 1.00 96.62 83 GLN A C 1
ATOM 658 O O . GLN A 1 83 ? 4.844 -6.312 4.612 1.00 96.62 83 GLN A O 1
ATOM 663 N N . TYR A 1 84 ? 5.592 -5.693 2.585 1.00 97.00 84 TYR A N 1
ATOM 664 C CA . TYR A 1 84 ? 6.147 -4.406 3.014 1.00 97.00 84 TYR A CA 1
ATOM 665 C C . TYR A 1 84 ? 5.496 -3.235 2.262 1.00 97.00 84 TYR A C 1
ATOM 667 O O . TYR A 1 84 ? 6.175 -2.575 1.461 1.00 97.00 84 TYR A O 1
ATOM 675 N N . PRO A 1 85 ? 4.189 -2.976 2.486 1.00 97.69 85 PRO A N 1
ATOM 676 C CA . PRO A 1 85 ? 3.511 -1.763 2.031 1.00 97.69 85 PRO A CA 1
ATOM 677 C C . PRO A 1 85 ? 4.031 -0.556 2.823 1.00 97.69 85 PRO A C 1
ATOM 679 O O . PRO A 1 85 ? 3.366 -0.040 3.719 1.00 97.69 85 PRO A O 1
ATOM 682 N N . HIS A 1 86 ? 5.271 -0.151 2.536 1.00 98.19 86 HIS A N 1
ATOM 683 C CA . HIS A 1 86 ? 5.980 0.832 3.347 1.00 98.19 86 HIS A CA 1
ATOM 684 C C . HIS A 1 86 ? 5.144 2.113 3.536 1.00 98.19 86 HIS A C 1
ATOM 686 O O . HIS A 1 86 ? 4.521 2.565 2.575 1.00 98.19 86 HIS A O 1
ATOM 692 N N . PRO A 1 87 ? 5.162 2.728 4.730 1.00 97.81 87 PRO A N 1
ATOM 693 C CA . PRO A 1 87 ? 6.086 2.460 5.839 1.00 97.81 87 PRO A CA 1
ATOM 694 C C . PRO A 1 87 ? 5.799 1.171 6.623 1.00 97.81 87 PRO A C 1
ATOM 696 O O . PRO A 1 87 ? 6.672 0.699 7.346 1.00 97.81 87 PRO A O 1
ATOM 699 N N . LEU A 1 88 ? 4.622 0.574 6.448 1.00 97.50 88 LEU A N 1
ATOM 700 C CA . LEU A 1 88 ? 4.181 -0.596 7.198 1.00 97.50 88 LEU A CA 1
ATOM 701 C C . LEU A 1 88 ? 4.766 -1.911 6.662 1.00 97.50 88 LEU A C 1
ATOM 703 O O . LEU A 1 88 ? 5.205 -2.026 5.515 1.00 97.50 88 LEU A O 1
ATOM 707 N N . ALA A 1 89 ? 4.723 -2.923 7.521 1.00 96.06 89 ALA A N 1
ATOM 708 C CA . ALA A 1 89 ? 4.852 -4.331 7.194 1.00 96.06 89 ALA A CA 1
ATOM 709 C C . ALA A 1 89 ? 3.589 -5.064 7.666 1.00 96.06 89 ALA A C 1
ATOM 711 O O . ALA A 1 89 ? 3.060 -4.768 8.741 1.00 96.06 89 ALA A O 1
ATOM 712 N N . VAL A 1 90 ? 3.091 -5.998 6.856 1.00 96.50 90 VAL A N 1
ATOM 713 C CA . VAL A 1 90 ? 1.858 -6.738 7.151 1.00 96.50 90 VAL A CA 1
ATOM 714 C C . VAL A 1 90 ? 1.975 -8.223 6.825 1.00 96.50 90 VAL A C 1
ATOM 716 O O . VAL A 1 90 ? 2.759 -8.627 5.964 1.00 96.50 90 VAL A O 1
ATOM 719 N N . ILE A 1 91 ? 1.166 -9.037 7.502 1.00 95.56 91 ILE A N 1
ATOM 720 C CA . ILE A 1 91 ? 0.977 -10.462 7.200 1.00 95.56 91 ILE A CA 1
ATOM 721 C C . ILE A 1 91 ? -0.518 -10.767 7.279 1.00 95.56 91 ILE A C 1
ATOM 723 O O . ILE A 1 91 ? -1.137 -10.546 8.318 1.00 95.56 91 ILE A O 1
ATOM 727 N N . ASN A 1 92 ? -1.097 -11.319 6.217 1.00 96.62 92 ASN A N 1
ATOM 728 C CA . ASN A 1 92 ? -2.419 -11.929 6.278 1.00 96.62 92 ASN A CA 1
ATOM 729 C C . ASN A 1 92 ? -2.290 -13.277 7.006 1.00 96.62 92 ASN A C 1
ATOM 731 O O . ASN A 1 92 ? -1.459 -14.107 6.637 1.00 96.62 92 ASN A O 1
ATOM 735 N N . LYS A 1 93 ? -3.086 -13.485 8.054 1.00 95.25 93 LYS A N 1
ATOM 736 C CA . LYS A 1 93 ? -3.099 -14.670 8.924 1.00 95.25 93 LYS A CA 1
ATOM 737 C C . LYS A 1 93 ? -4.524 -15.182 9.110 1.00 95.25 93 LYS A C 1
ATOM 739 O O . LYS A 1 93 ? -5.494 -14.514 8.766 1.00 95.25 93 LYS A O 1
ATOM 744 N N . LYS A 1 94 ? -4.668 -16.354 9.727 1.00 96.50 94 LYS A N 1
ATOM 745 C CA . LYS A 1 94 ? -5.985 -16.938 10.007 1.00 96.50 94 LYS A CA 1
ATOM 746 C C . LYS A 1 94 ? -6.855 -16.051 10.912 1.00 96.50 94 LYS A C 1
ATOM 748 O O . LYS A 1 94 ? -8.067 -16.045 10.749 1.00 96.50 94 LYS A O 1
ATOM 753 N N . GLU A 1 95 ? -6.267 -15.270 11.816 1.00 95.88 95 GLU A N 1
ATOM 754 C CA . GLU A 1 95 ? -6.992 -14.362 12.718 1.00 95.88 95 GLU A CA 1
ATOM 755 C C . GLU A 1 95 ? -7.358 -13.012 12.076 1.00 95.88 95 GLU A C 1
ATOM 757 O O . GLU A 1 95 ? -8.175 -12.273 12.627 1.00 95.88 95 GLU A O 1
ATOM 762 N N . GLY A 1 96 ? -6.755 -12.666 10.933 1.00 97.38 96 GLY A N 1
ATOM 763 C CA . GLY A 1 96 ? -6.878 -11.356 10.293 1.00 97.38 96 GLY A CA 1
ATOM 764 C C . GLY A 1 96 ? -5.545 -10.850 9.741 1.00 97.38 96 GLY A C 1
ATOM 765 O O . GLY A 1 96 ? -4.678 -11.642 9.382 1.00 97.38 96 GLY A O 1
ATOM 766 N N . ILE A 1 97 ? -5.359 -9.533 9.671 1.00 97.38 97 ILE A N 1
ATOM 767 C CA . ILE A 1 97 ? -4.113 -8.917 9.195 1.00 97.38 97 ILE A CA 1
ATOM 768 C C . ILE A 1 97 ? -3.251 -8.468 10.379 1.00 97.38 97 ILE A C 1
ATOM 770 O O . ILE A 1 97 ? -3.682 -7.677 11.218 1.00 97.38 97 ILE A O 1
ATOM 774 N N . GLN A 1 98 ? -2.026 -8.976 10.466 1.00 95.75 98 GLN A N 1
ATOM 775 C CA . GLN A 1 98 ? -1.031 -8.472 11.408 1.00 95.75 98 GLN A CA 1
ATOM 776 C C . GLN A 1 98 ? -0.362 -7.228 10.832 1.00 95.75 98 GLN A C 1
ATOM 778 O O . GLN A 1 98 ? -0.014 -7.209 9.653 1.00 95.75 98 GLN A O 1
ATOM 783 N N . VAL A 1 99 ? -0.163 -6.217 11.675 1.00 96.00 99 VAL A N 1
ATOM 784 C CA . VAL A 1 99 ? 0.419 -4.919 11.329 1.00 96.00 99 VAL A CA 1
ATOM 785 C C . VAL A 1 99 ? 1.665 -4.676 12.177 1.00 96.00 99 VAL A C 1
ATOM 787 O O . VAL A 1 99 ? 1.690 -4.999 13.367 1.00 96.00 99 VAL A O 1
ATOM 790 N N . TYR A 1 100 ? 2.697 -4.115 11.551 1.00 94.88 100 TYR A N 1
ATOM 791 C CA . TYR A 1 100 ? 3.956 -3.747 12.187 1.00 94.88 100 TYR A CA 1
ATOM 792 C C . TYR A 1 100 ? 4.620 -2.568 11.472 1.00 94.88 100 TYR A C 1
ATOM 794 O O . TYR A 1 100 ? 4.509 -2.435 10.253 1.00 94.88 100 TYR A O 1
ATOM 802 N N . TYR A 1 101 ? 5.380 -1.752 12.203 1.00 95.69 101 TYR A N 1
ATOM 803 C CA . TYR A 1 101 ? 6.267 -0.749 11.610 1.00 95.69 101 TYR A CA 1
ATOM 804 C C . TYR A 1 101 ? 7.744 -1.028 11.943 1.00 95.69 101 TYR A C 1
ATOM 806 O O . TYR A 1 101 ? 8.186 -0.772 13.066 1.00 95.69 101 TYR A O 1
ATOM 814 N N . PRO A 1 102 ? 8.557 -1.496 10.974 1.00 93.38 102 PRO A N 1
ATOM 815 C CA . PRO A 1 102 ? 9.961 -1.822 11.228 1.00 93.38 102 PRO A CA 1
ATOM 816 C C . PRO A 1 102 ? 10.856 -0.636 11.604 1.00 93.38 102 PRO A C 1
ATOM 818 O O . PRO A 1 102 ? 11.892 -0.859 12.220 1.00 93.38 102 PRO A O 1
ATOM 821 N N . GLY A 1 103 ? 10.483 0.599 11.246 1.00 93.06 103 GLY A N 1
ATOM 822 C CA . GLY A 1 103 ? 11.365 1.776 11.243 1.00 93.06 103 GLY A CA 1
ATOM 823 C C . GLY A 1 103 ? 12.264 1.952 12.474 1.00 93.06 103 GLY A C 1
ATOM 824 O O . GLY A 1 103 ? 13.482 1.990 12.307 1.00 93.06 103 GLY A O 1
ATOM 825 N N . PRO A 1 104 ? 11.718 1.993 13.706 1.00 90.62 104 PRO A N 1
ATOM 826 C CA . PRO A 1 104 ? 12.512 2.184 14.924 1.00 90.62 104 PRO A CA 1
ATOM 827 C C . PRO A 1 104 ? 13.472 1.032 15.248 1.00 90.62 104 PRO A C 1
ATOM 829 O O . PRO A 1 104 ? 14.319 1.165 16.124 1.00 90.62 104 PRO A O 1
ATOM 832 N N . SER A 1 105 ? 13.320 -0.115 14.585 1.00 89.44 105 SER A N 1
ATOM 833 C CA . SER A 1 105 ? 14.113 -1.327 14.802 1.00 89.44 105 SER A CA 1
ATOM 834 C C . SER A 1 105 ? 15.038 -1.640 13.628 1.00 89.44 105 SER A C 1
ATOM 836 O O . SER A 1 105 ? 15.582 -2.740 13.568 1.00 89.44 105 SER A O 1
ATOM 838 N N . ILE A 1 106 ? 15.213 -0.706 12.689 1.00 91.62 106 ILE A N 1
ATOM 839 C CA . ILE A 1 106 ? 16.148 -0.886 11.582 1.00 91.62 106 ILE A CA 1
ATOM 840 C C . ILE A 1 106 ? 17.579 -0.785 12.104 1.00 91.62 106 ILE A C 1
ATOM 842 O O . ILE A 1 106 ? 17.945 0.181 12.770 1.00 91.62 106 ILE A O 1
ATOM 846 N N . PHE A 1 107 ? 18.404 -1.765 11.755 1.00 90.50 107 PHE A N 1
ATOM 847 C CA . PHE A 1 107 ? 19.831 -1.773 12.066 1.00 90.50 107 PHE A CA 1
ATOM 848 C C . PHE A 1 107 ? 20.633 -2.301 10.878 1.00 90.50 107 PHE A C 1
ATOM 850 O O . PHE A 1 107 ? 20.084 -2.914 9.968 1.00 90.50 107 PHE A O 1
ATOM 857 N N . ALA A 1 108 ? 21.942 -2.070 10.869 1.00 92.38 108 ALA A N 1
ATOM 858 C CA . ALA A 1 108 ? 22.842 -2.627 9.866 1.00 92.38 108 ALA A CA 1
ATOM 859 C C . ALA A 1 108 ? 23.921 -3.470 10.544 1.00 92.38 108 ALA A C 1
ATOM 861 O O . ALA A 1 108 ? 24.368 -3.161 11.649 1.00 92.38 108 ALA A O 1
ATOM 862 N N . ASN A 1 109 ? 24.342 -4.533 9.872 1.00 91.75 109 ASN A N 1
ATOM 863 C CA . ASN A 1 109 ? 25.518 -5.313 10.234 1.00 91.75 109 ASN A CA 1
ATOM 864 C C . ASN A 1 109 ? 26.410 -5.495 8.993 1.00 91.75 109 ASN A C 1
ATOM 866 O O . ASN A 1 109 ? 26.169 -4.885 7.952 1.00 91.75 109 ASN A O 1
ATOM 870 N N . LYS A 1 110 ? 27.458 -6.319 9.099 1.00 95.19 110 LYS A N 1
ATOM 871 C CA . LYS A 1 110 ? 28.403 -6.558 7.994 1.00 95.19 110 LYS A CA 1
ATOM 872 C C . LYS A 1 110 ? 27.773 -7.219 6.757 1.00 95.19 110 LYS A C 1
ATOM 874 O O . LYS A 1 110 ? 28.368 -7.157 5.688 1.00 95.19 110 LYS A O 1
ATOM 879 N N . ASP A 1 111 ? 26.623 -7.873 6.916 1.00 93.69 111 ASP A N 1
ATOM 880 C CA . ASP A 1 111 ? 25.991 -8.699 5.885 1.00 93.69 111 ASP A CA 1
ATOM 881 C C . ASP A 1 111 ? 24.794 -7.992 5.232 1.00 93.69 111 ASP A C 1
ATOM 883 O O . ASP A 1 111 ? 24.550 -8.180 4.041 1.00 93.69 111 ASP A O 1
ATOM 887 N N . ALA A 1 112 ? 24.036 -7.187 5.989 1.00 90.88 112 ALA A N 1
ATOM 888 C CA . ALA A 1 112 ? 22.817 -6.557 5.490 1.00 90.88 112 ALA A CA 1
ATOM 889 C C . ALA A 1 112 ? 22.327 -5.360 6.324 1.00 90.88 112 ALA A C 1
ATOM 891 O O . ALA A 1 112 ? 22.655 -5.190 7.502 1.00 90.88 112 ALA A O 1
ATOM 892 N N . ILE A 1 113 ? 21.437 -4.576 5.705 1.00 90.31 113 ILE A N 1
ATOM 893 C CA . ILE A 1 113 ? 20.500 -3.692 6.406 1.00 90.31 113 ILE A CA 1
ATOM 894 C C . ILE A 1 113 ? 19.269 -4.522 6.781 1.00 90.31 113 ILE A C 1
ATOM 896 O O . ILE A 1 113 ? 18.647 -5.164 5.934 1.00 90.31 113 ILE A O 1
ATOM 900 N N . CYS A 1 114 ? 18.924 -4.498 8.059 1.00 88.06 114 CYS A N 1
ATOM 901 C CA . CYS A 1 114 ? 17.909 -5.324 8.681 1.00 88.06 114 CYS A CA 1
ATOM 902 C C . CYS A 1 114 ? 16.702 -4.458 9.037 1.00 88.06 114 CYS A C 1
ATOM 904 O O . CYS A 1 114 ? 16.820 -3.524 9.822 1.00 88.06 114 CYS A O 1
ATOM 906 N N . GLY A 1 115 ? 15.545 -4.750 8.445 1.00 86.31 115 GLY A N 1
ATOM 907 C CA . GLY A 1 115 ? 14.312 -3.974 8.615 1.00 86.31 115 GLY A CA 1
ATOM 908 C C . GLY A 1 115 ? 13.071 -4.815 8.343 1.00 86.31 115 GLY A C 1
ATOM 909 O O . GLY A 1 115 ? 12.160 -4.375 7.646 1.00 86.31 115 GLY A O 1
ATOM 910 N N . TRP A 1 116 ? 13.081 -6.059 8.819 1.00 84.75 116 TRP A N 1
ATOM 911 C CA . TRP A 1 116 ? 12.016 -7.029 8.590 1.00 84.75 116 TRP A CA 1
ATOM 912 C C . TRP A 1 116 ? 11.077 -7.150 9.791 1.00 84.75 116 TRP A C 1
ATOM 914 O O . TRP A 1 116 ? 11.400 -6.772 10.915 1.00 84.75 116 TRP A O 1
ATOM 924 N N . MET A 1 117 ? 9.894 -7.694 9.531 1.00 86.38 117 MET A N 1
ATOM 925 C CA . MET A 1 117 ? 8.961 -8.155 10.560 1.00 86.38 117 MET A CA 1
ATOM 926 C C . MET A 1 117 ? 9.444 -9.506 11.113 1.00 86.38 117 MET A C 1
ATOM 928 O O . MET A 1 117 ? 9.901 -10.347 10.330 1.00 86.38 117 MET A O 1
ATOM 932 N N . ASN A 1 118 ? 9.414 -9.703 12.434 1.00 74.50 118 ASN A N 1
ATOM 933 C CA . ASN A 1 118 ? 10.019 -10.881 13.059 1.00 74.50 118 ASN A CA 1
ATOM 934 C C . ASN A 1 118 ? 9.228 -12.166 12.753 1.00 74.50 118 ASN A C 1
ATOM 936 O O . ASN A 1 118 ? 8.015 -12.155 12.554 1.00 74.50 118 ASN A O 1
ATOM 940 N N . LEU A 1 119 ? 9.940 -13.294 12.728 1.00 63.78 119 LEU A N 1
ATOM 941 C CA . LEU A 1 119 ? 9.384 -14.648 12.725 1.00 63.78 119 LEU A CA 1
ATOM 942 C C . LEU A 1 119 ? 10.072 -15.476 13.830 1.00 63.78 119 LEU A C 1
ATOM 944 O O . LEU A 1 119 ? 11.260 -15.227 14.056 1.00 63.78 119 LEU A O 1
ATOM 948 N N . PRO A 1 120 ? 9.415 -16.487 14.442 1.00 55.03 120 PRO A N 1
ATOM 949 C CA . PRO A 1 120 ? 8.103 -17.039 14.085 1.00 55.03 120 PRO A CA 1
ATOM 950 C C . PRO A 1 120 ? 7.112 -17.145 15.269 1.00 55.03 120 PRO A C 1
ATOM 952 O O . PRO A 1 120 ? 7.475 -17.541 16.365 1.00 55.03 120 PRO A O 1
ATOM 955 N N . GLU A 1 121 ? 5.836 -16.887 14.979 1.00 51.59 121 GLU A N 1
ATOM 956 C CA . GLU A 1 121 ? 4.665 -17.433 15.694 1.00 51.59 121 GLU A CA 1
ATOM 957 C C . GLU A 1 121 ? 4.335 -16.838 17.09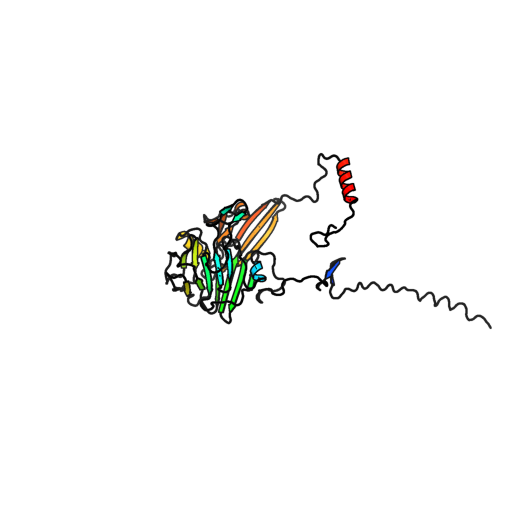2 1.00 51.59 121 GLU A C 1
ATOM 959 O O . GLU A 1 121 ? 5.018 -17.024 18.086 1.00 51.59 121 GLU A O 1
ATOM 964 N N . ASP A 1 122 ? 3.203 -16.126 17.143 1.00 51.03 122 ASP A N 1
ATOM 965 C CA . ASP A 1 122 ? 2.415 -15.716 18.324 1.00 51.03 122 ASP A CA 1
ATOM 966 C C . ASP A 1 122 ? 2.756 -14.440 19.110 1.00 51.03 122 ASP A C 1
ATOM 968 O O . ASP A 1 122 ? 1.915 -13.994 19.894 1.00 51.03 122 ASP A O 1
ATOM 972 N N . THR A 1 123 ? 3.860 -13.737 18.846 1.00 58.94 123 THR A N 1
ATOM 973 C CA . THR A 1 123 ? 3.960 -12.334 19.294 1.00 58.94 123 THR A CA 1
ATOM 974 C C . THR A 1 123 ? 3.352 -11.403 18.246 1.00 58.94 123 THR A C 1
ATOM 976 O O . THR A 1 123 ? 3.930 -11.259 17.167 1.00 58.94 123 THR A O 1
ATOM 979 N N . PRO A 1 124 ? 2.209 -10.743 18.510 1.00 61.16 124 PRO A N 1
ATOM 980 C CA . PRO A 1 124 ? 1.791 -9.613 17.687 1.00 61.16 124 PRO A CA 1
ATOM 981 C C . PRO A 1 124 ? 2.884 -8.538 17.757 1.00 61.16 124 PRO A C 1
ATOM 983 O O . PRO A 1 124 ? 3.054 -7.893 18.791 1.00 61.16 124 PRO A O 1
ATOM 986 N N . ASP A 1 125 ? 3.650 -8.400 16.669 1.00 75.75 125 ASP A N 1
ATOM 987 C CA . ASP A 1 125 ? 4.785 -7.469 16.582 1.00 75.75 125 ASP A CA 1
ATOM 988 C C . ASP A 1 125 ? 4.374 -6.052 17.003 1.00 75.75 125 ASP A C 1
ATOM 990 O O . ASP A 1 125 ? 5.061 -5.439 17.815 1.00 75.75 125 ASP A O 1
ATOM 994 N N . ASP A 1 126 ? 3.205 -5.591 16.541 1.00 92.50 126 ASP A N 1
ATOM 995 C CA . ASP A 1 126 ? 2.444 -4.531 17.206 1.00 92.50 126 ASP A CA 1
ATOM 996 C C . ASP A 1 126 ? 1.014 -5.009 17.522 1.00 92.50 126 ASP A C 1
ATOM 998 O O . ASP A 1 126 ? 0.621 -5.071 18.690 1.00 92.50 126 ASP A O 1
ATOM 1002 N N . PHE A 1 127 ? 0.231 -5.392 16.504 1.00 95.75 127 PHE A N 1
ATOM 1003 C CA . PHE A 1 127 ? -1.123 -5.936 16.686 1.00 95.75 127 PHE A CA 1
ATOM 1004 C C . PHE A 1 127 ? -1.644 -6.688 15.461 1.00 95.75 127 PHE A C 1
ATOM 1006 O O . PHE A 1 127 ? -1.169 -6.507 14.341 1.00 95.75 127 PHE A O 1
ATOM 1013 N N . THR A 1 128 ? -2.676 -7.500 15.680 1.00 96.62 128 THR A N 1
ATOM 1014 C CA . THR A 1 128 ? -3.481 -8.122 14.622 1.00 96.62 128 THR A CA 1
ATOM 1015 C C . THR A 1 128 ? -4.874 -7.512 14.604 1.00 96.62 128 THR A C 1
ATOM 1017 O O . THR A 1 128 ? -5.520 -7.423 15.648 1.00 96.62 128 THR A O 1
ATOM 1020 N N . ILE A 1 129 ? -5.343 -7.114 13.423 1.00 98.50 129 ILE A N 1
ATOM 1021 C CA . ILE A 1 129 ? -6.703 -6.631 13.182 1.00 98.50 129 ILE A CA 1
ATOM 1022 C C . ILE A 1 129 ? -7.507 -7.774 12.563 1.00 98.50 129 ILE A C 1
ATOM 1024 O O . ILE A 1 129 ? -7.213 -8.228 11.458 1.00 98.50 129 ILE A O 1
ATOM 1028 N N . GLY A 1 130 ? -8.519 -8.232 13.289 1.00 98.50 130 GLY A N 1
ATOM 1029 C CA . GLY A 1 130 ? -9.434 -9.288 12.880 1.00 98.50 130 GLY A CA 1
ATOM 1030 C C . GLY A 1 130 ? -10.896 -8.883 13.030 1.00 98.50 130 GLY A C 1
ATOM 1031 O O . GLY A 1 130 ? -11.244 -7.706 13.136 1.00 98.50 130 GLY A O 1
ATOM 1032 N N . HIS A 1 131 ? -11.764 -9.889 13.077 1.00 98.69 131 HIS A N 1
ATOM 1033 C CA . HIS A 1 131 ? -13.214 -9.726 13.088 1.00 98.69 131 HIS A CA 1
ATOM 1034 C C . HIS A 1 131 ? -13.817 -10.237 14.405 1.00 98.69 131 HIS A C 1
ATOM 1036 O O . HIS A 1 131 ? -13.499 -11.330 14.863 1.00 98.69 131 HIS A O 1
ATOM 1042 N N . SER A 1 132 ? -14.723 -9.480 15.027 1.00 98.50 132 SER A N 1
ATOM 1043 C CA . SER A 1 132 ? -15.232 -9.799 16.374 1.00 98.50 132 SER A CA 1
ATOM 1044 C C . SER A 1 132 ? -15.977 -11.136 16.481 1.00 98.50 132 SER A C 1
ATOM 1046 O O . SER A 1 132 ? -15.936 -11.760 17.537 1.00 98.50 132 SER A O 1
ATOM 1048 N N . GLN A 1 133 ? -16.617 -11.587 15.397 1.00 98.31 133 GLN A N 1
ATOM 1049 C CA . GLN A 1 133 ? -17.354 -12.861 15.333 1.00 98.31 133 GLN A CA 1
ATOM 1050 C C . GLN A 1 133 ? -16.567 -14.015 14.689 1.00 98.31 133 GLN A C 1
ATOM 1052 O O . GLN A 1 133 ? -17.081 -15.124 14.594 1.00 98.31 133 GLN A O 1
ATOM 1057 N N . VAL A 1 134 ? -15.336 -13.780 14.215 1.00 98.12 134 VAL A N 1
ATOM 1058 C CA . VAL A 1 134 ? -14.543 -14.808 13.519 1.00 98.12 134 VAL A CA 1
ATOM 1059 C C . VAL A 1 134 ? -13.153 -14.867 14.128 1.00 98.12 134 VAL A C 1
ATOM 1061 O O . VAL A 1 134 ? -12.390 -13.911 14.048 1.00 98.12 134 VAL A O 1
ATOM 1064 N N . GLN A 1 135 ? -12.818 -16.006 14.730 1.00 95.94 135 GLN A N 1
ATOM 1065 C CA . GLN A 1 135 ? -11.475 -16.246 15.266 1.00 95.94 135 GLN A CA 1
ATOM 1066 C C . GLN A 1 135 ? -10.508 -16.771 14.202 1.00 95.94 135 GLN A C 1
ATOM 1068 O O . GLN A 1 135 ? -9.321 -16.478 14.255 1.00 95.94 135 GLN A O 1
ATOM 1073 N N . VAL A 1 136 ? -11.020 -17.561 13.254 1.00 97.62 136 VAL A N 1
ATOM 1074 C CA . VAL A 1 136 ? -10.236 -18.235 12.217 1.00 97.62 136 VAL A CA 1
ATOM 1075 C C . VAL A 1 136 ? -10.971 -18.103 10.886 1.00 97.62 136 VAL A C 1
ATOM 1077 O O . VAL A 1 136 ? -12.072 -18.632 10.704 1.00 97.62 136 VAL A O 1
ATOM 1080 N N . PHE A 1 137 ? -10.356 -17.391 9.952 1.00 98.44 137 PHE A N 1
ATOM 1081 C CA . PHE A 1 137 ? -10.729 -17.384 8.548 1.00 98.44 137 PHE A CA 1
ATOM 1082 C C . PHE A 1 137 ? -10.128 -18.604 7.841 1.00 98.44 137 PHE A C 1
ATOM 1084 O O . PHE A 1 137 ? -9.019 -19.015 8.176 1.00 98.44 137 PHE A O 1
ATOM 1091 N N . PRO A 1 138 ? -10.836 -19.206 6.873 1.00 98.12 138 PRO A N 1
ATOM 1092 C CA . PRO A 1 138 ? -10.333 -20.352 6.130 1.00 98.12 138 PRO A CA 1
ATOM 1093 C C . PRO A 1 138 ? -9.188 -19.982 5.184 1.00 98.12 138 PRO A C 1
ATOM 1095 O O . PRO A 1 138 ? -8.287 -20.797 5.018 1.00 98.12 138 PRO A O 1
ATOM 1098 N N . ASP A 1 139 ? -9.222 -18.805 4.566 1.00 98.44 139 ASP A N 1
ATOM 1099 C CA . ASP A 1 139 ? -8.198 -18.266 3.673 1.00 98.44 139 ASP A CA 1
ATOM 1100 C C . ASP A 1 139 ? -8.314 -16.732 3.588 1.00 98.44 139 ASP A C 1
ATOM 1102 O O . ASP A 1 139 ? -9.228 -16.123 4.157 1.00 98.44 139 ASP A O 1
ATOM 1106 N N . THR A 1 140 ? -7.363 -16.116 2.890 1.00 98.62 140 THR A N 1
ATOM 1107 C CA . THR A 1 140 ? -7.442 -14.735 2.406 1.00 98.62 140 THR A CA 1
ATOM 1108 C C . THR A 1 140 ? -7.382 -14.755 0.888 1.00 98.62 140 THR A C 1
ATOM 1110 O O . THR A 1 140 ? -6.612 -15.520 0.313 1.00 98.62 140 THR A O 1
ATOM 1113 N N . ARG A 1 141 ? -8.174 -13.913 0.223 1.00 98.81 141 ARG A N 1
ATOM 1114 C CA . ARG A 1 141 ? -8.219 -13.843 -1.243 1.00 98.81 141 ARG A CA 1
ATOM 1115 C C . ARG A 1 141 ? -8.044 -12.420 -1.725 1.00 98.81 141 ARG A C 1
ATOM 1117 O O . ARG A 1 141 ? -8.627 -11.512 -1.144 1.00 98.81 141 ARG A O 1
ATOM 1124 N N . VAL A 1 142 ? -7.315 -12.232 -2.817 1.00 98.81 142 VAL A N 1
ATOM 1125 C CA . VAL A 1 142 ? -7.237 -10.931 -3.488 1.00 98.81 142 VAL A CA 1
ATOM 1126 C C . VAL A 1 142 ? -8.594 -10.630 -4.123 1.00 98.81 142 VAL A C 1
ATOM 1128 O O . VAL A 1 142 ? -9.112 -11.430 -4.908 1.00 98.81 142 VAL A O 1
ATOM 1131 N N . ASP A 1 143 ? -9.191 -9.510 -3.735 1.00 98.69 143 ASP A N 1
ATOM 1132 C CA . ASP A 1 143 ? -10.513 -9.067 -4.179 1.00 98.69 143 ASP A CA 1
ATOM 1133 C C . ASP A 1 143 ? -10.434 -7.993 -5.262 1.00 98.69 143 ASP A C 1
ATOM 1135 O O . ASP A 1 143 ? -11.253 -7.995 -6.176 1.00 98.69 143 ASP A O 1
ATOM 1139 N N . ASP A 1 144 ? -9.439 -7.112 -5.162 1.00 98.56 144 ASP A N 1
ATOM 1140 C CA . ASP A 1 144 ? -9.150 -6.065 -6.139 1.00 98.56 144 ASP A CA 1
ATOM 1141 C C . ASP A 1 144 ? -7.683 -5.620 -6.030 1.00 98.56 144 ASP A C 1
ATOM 1143 O O . ASP A 1 144 ? -7.038 -5.855 -5.002 1.00 98.56 144 ASP A O 1
ATOM 1147 N N . TYR A 1 145 ? -7.149 -4.972 -7.061 1.00 98.50 145 TYR A N 1
ATOM 1148 C CA . TYR A 1 145 ? -5.844 -4.313 -7.012 1.00 98.50 145 TYR A CA 1
ATOM 1149 C C . TYR A 1 145 ? -5.722 -3.219 -8.076 1.00 98.50 145 TYR A C 1
ATOM 1151 O O . TYR A 1 145 ? -6.346 -3.263 -9.134 1.00 98.50 145 TYR A O 1
ATOM 1159 N N . SER A 1 146 ? -4.845 -2.262 -7.803 1.00 98.44 146 SER A N 1
ATOM 1160 C CA . SER A 1 146 ? -4.449 -1.189 -8.714 1.00 98.44 146 SER A CA 1
ATOM 1161 C C . SER A 1 146 ? -2.923 -1.109 -8.791 1.00 98.44 146 SER A C 1
ATOM 1163 O O . SER A 1 146 ? -2.228 -2.007 -8.319 1.00 98.44 146 SER A O 1
ATOM 1165 N N . ASP A 1 147 ? -2.371 -0.046 -9.376 1.00 98.56 147 ASP A N 1
ATOM 1166 C CA . ASP A 1 147 ? -0.942 0.023 -9.701 1.00 98.56 147 ASP A CA 1
ATOM 1167 C C . ASP A 1 147 ? -0.016 -0.087 -8.466 1.00 98.56 147 ASP A C 1
ATOM 1169 O O . ASP A 1 147 ? 1.143 -0.474 -8.599 1.00 98.56 147 ASP A O 1
ATOM 1173 N N . TRP A 1 148 ? -0.494 0.248 -7.256 1.00 98.50 148 TRP A N 1
ATOM 1174 C CA . TRP A 1 148 ? 0.266 0.027 -6.009 1.00 98.50 148 TRP A CA 1
ATOM 1175 C C . TRP A 1 148 ? -0.580 -0.218 -4.746 1.00 98.50 148 TRP A C 1
ATOM 1177 O O . TRP A 1 148 ? -0.033 -0.183 -3.637 1.00 98.50 148 TRP A O 1
ATOM 1187 N N . PHE A 1 149 ? -1.881 -0.491 -4.889 1.00 98.69 149 PHE A N 1
ATOM 1188 C CA . PHE A 1 149 ? -2.779 -0.898 -3.800 1.00 98.69 149 PHE A CA 1
ATOM 1189 C C . PHE A 1 149 ? -3.360 -2.289 -4.061 1.00 98.69 149 PHE A C 1
ATOM 1191 O O . PHE A 1 149 ? -3.590 -2.674 -5.205 1.00 98.69 149 PHE A O 1
ATOM 1198 N N . VAL A 1 150 ? -3.634 -3.021 -2.984 1.00 98.88 150 VAL A N 1
ATOM 1199 C CA . VAL A 1 150 ? -4.309 -4.322 -3.011 1.00 98.88 150 VAL A CA 1
ATOM 1200 C C . VAL A 1 150 ? -5.455 -4.322 -2.007 1.00 98.88 150 VAL A C 1
ATOM 1202 O O . VAL A 1 150 ? -5.310 -3.820 -0.891 1.00 98.88 150 VAL A O 1
ATOM 1205 N N . THR A 1 151 ? -6.588 -4.904 -2.395 1.00 98.88 151 THR A N 1
ATOM 1206 C CA . THR A 1 151 ? -7.709 -5.199 -1.502 1.00 98.88 151 THR A CA 1
ATOM 1207 C C . THR A 1 151 ? -7.836 -6.704 -1.337 1.00 98.88 151 THR A C 1
ATOM 1209 O O . THR A 1 151 ? -8.030 -7.427 -2.310 1.00 98.88 151 THR A O 1
ATOM 1212 N N . ASN A 1 152 ? -7.787 -7.178 -0.097 1.00 98.81 152 ASN A N 1
ATOM 1213 C CA . ASN A 1 152 ? -7.966 -8.581 0.248 1.00 98.81 152 ASN A CA 1
ATOM 1214 C C . ASN A 1 152 ? -9.289 -8.807 0.977 1.00 98.81 152 ASN A C 1
ATOM 1216 O O . ASN A 1 152 ? -9.716 -7.980 1.781 1.00 98.81 152 ASN A O 1
ATOM 1220 N N . LEU A 1 153 ? -9.908 -9.959 0.739 1.00 98.88 153 LEU A N 1
ATOM 1221 C CA . LEU A 1 153 ? -11.113 -10.437 1.399 1.00 98.88 153 LEU A CA 1
ATOM 1222 C C . LEU A 1 153 ? -10.782 -11.605 2.332 1.00 98.88 153 LEU A C 1
ATOM 1224 O O . LEU A 1 153 ? -10.243 -12.628 1.910 1.00 98.88 153 LEU A O 1
ATOM 1228 N N . PHE A 1 154 ? -11.199 -11.462 3.585 1.00 98.81 154 PHE A N 1
ATOM 1229 C CA . PHE A 1 154 ? -11.337 -12.533 4.561 1.00 98.81 154 PHE A CA 1
ATOM 1230 C C . PHE A 1 154 ? -12.827 -12.838 4.714 1.00 98.81 154 PHE A C 1
ATOM 1232 O O . PHE A 1 154 ? -13.616 -11.924 4.968 1.00 98.81 154 PHE A O 1
ATOM 1239 N N . SER A 1 155 ? -13.235 -14.099 4.562 1.00 98.31 155 SER A N 1
ATOM 1240 C CA . SER A 1 155 ? -14.654 -14.475 4.648 1.00 98.31 155 SER A CA 1
ATOM 1241 C C . SER A 1 155 ? -14.863 -15.809 5.355 1.00 98.31 155 SER A C 1
ATOM 1243 O O . SER A 1 155 ? -14.117 -16.757 5.127 1.00 98.31 155 SER A O 1
ATOM 1245 N N . ASN A 1 156 ? -15.874 -15.880 6.219 1.00 97.88 156 ASN A N 1
ATOM 1246 C CA . ASN A 1 156 ? -16.332 -17.104 6.870 1.00 97.88 156 ASN A CA 1
ATOM 1247 C C . ASN A 1 156 ? -17.864 -17.038 7.020 1.00 97.88 156 ASN A C 1
ATOM 1249 O O . ASN A 1 156 ? -18.389 -16.321 7.875 1.00 97.88 156 ASN A O 1
ATOM 1253 N N . GLY A 1 157 ? -18.588 -17.739 6.140 1.00 95.81 157 GLY A 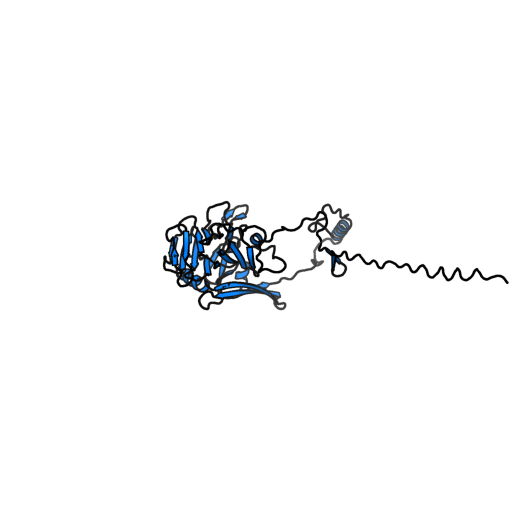N 1
ATOM 1254 C CA . GLY A 1 157 ? -20.049 -17.661 6.064 1.00 95.81 157 GLY A CA 1
ATOM 1255 C C . GLY A 1 157 ? -20.533 -16.242 5.742 1.00 95.81 157 GLY A C 1
ATOM 1256 O O . GLY A 1 157 ? -20.095 -15.637 4.767 1.00 95.81 157 GLY A O 1
ATOM 1257 N N . HIS A 1 158 ? -21.427 -15.705 6.576 1.00 95.75 158 HIS A N 1
ATOM 1258 C CA . HIS A 1 158 ? -21.955 -14.339 6.445 1.00 95.75 158 HIS A CA 1
ATOM 1259 C C . HIS A 1 158 ? -21.046 -13.256 7.052 1.00 95.75 158 HIS A C 1
ATOM 1261 O O . HIS A 1 158 ? -21.384 -12.074 6.994 1.00 95.75 158 HIS A O 1
ATOM 1267 N N . HIS A 1 159 ? -19.912 -13.641 7.643 1.00 98.38 159 HIS A N 1
ATOM 1268 C CA . HIS A 1 159 ? -18.954 -12.715 8.234 1.00 98.38 159 HIS A CA 1
ATOM 1269 C C . HIS A 1 159 ? -17.807 -12.441 7.268 1.00 98.38 159 HIS A C 1
ATOM 1271 O O . HIS A 1 159 ? -17.185 -13.373 6.749 1.00 98.38 159 HIS A O 1
ATOM 1277 N N . SER A 1 160 ? -17.479 -11.169 7.059 1.00 98.56 160 SER A N 1
ATOM 1278 C CA . SER A 1 160 ? -16.346 -10.805 6.212 1.00 98.56 160 SER A CA 1
ATOM 1279 C C . SER A 1 160 ? -15.643 -9.536 6.656 1.00 98.56 160 SER A C 1
ATOM 1281 O O . SER A 1 160 ? -16.250 -8.630 7.223 1.00 98.56 160 SER A O 1
ATOM 1283 N N . MET A 1 161 ? -14.360 -9.466 6.322 1.00 98.62 161 MET A N 1
ATOM 1284 C CA . MET A 1 161 ? -13.505 -8.299 6.477 1.00 98.62 161 MET A CA 1
ATOM 1285 C C . MET A 1 161 ? -12.755 -8.090 5.159 1.00 98.62 161 MET A C 1
ATOM 1287 O O . MET A 1 161 ? -11.963 -8.944 4.760 1.00 98.62 161 MET A O 1
ATOM 1291 N N . LYS A 1 162 ? -13.001 -6.967 4.478 1.00 98.75 162 LYS A N 1
ATOM 1292 C CA . LYS A 1 162 ? -12.135 -6.507 3.386 1.00 98.75 162 LYS A CA 1
ATOM 1293 C C . LYS A 1 162 ? -11.093 -5.555 3.941 1.00 98.75 162 LYS A C 1
ATOM 1295 O O . LYS A 1 162 ? -11.439 -4.698 4.752 1.00 98.75 162 LYS A O 1
ATOM 1300 N N . VAL A 1 163 ? -9.859 -5.682 3.475 1.00 98.88 163 VAL A N 1
ATOM 1301 C CA . VAL A 1 163 ? -8.729 -4.844 3.878 1.00 98.88 163 VAL A CA 1
ATOM 1302 C C . VAL A 1 163 ? -7.999 -4.315 2.647 1.00 98.88 163 VAL A C 1
ATOM 1304 O O . VAL A 1 163 ? -7.621 -5.101 1.787 1.00 98.88 163 VAL A O 1
ATOM 1307 N N . SER A 1 164 ? -7.807 -2.999 2.565 1.00 98.88 164 SER A N 1
ATOM 1308 C CA . SER A 1 164 ? -7.115 -2.311 1.470 1.00 98.88 164 SER A CA 1
ATOM 1309 C C . SER A 1 164 ? -5.897 -1.555 1.991 1.00 98.88 164 SER A C 1
ATOM 1311 O O . SER A 1 164 ? -5.982 -0.833 2.989 1.00 98.88 164 SER A O 1
ATOM 1313 N N . TYR A 1 165 ? -4.753 -1.755 1.342 1.00 98.88 165 TYR A N 1
ATOM 1314 C CA . TYR A 1 165 ? -3.468 -1.158 1.703 1.00 98.88 165 TYR A CA 1
ATOM 1315 C C . TYR A 1 165 ? -2.539 -1.111 0.490 1.00 98.88 165 TYR A C 1
ATOM 1317 O O . TYR A 1 165 ? -2.727 -1.833 -0.490 1.00 98.88 165 TYR A O 1
ATOM 1325 N N . GLY A 1 166 ? -1.512 -0.267 0.554 1.00 98.50 166 GLY A N 1
ATOM 1326 C CA . GLY A 1 166 ? -0.612 -0.062 -0.572 1.00 98.50 166 GLY A CA 1
ATOM 1327 C C . GLY A 1 166 ? 0.747 0.481 -0.175 1.00 98.50 166 GLY A C 1
ATOM 1328 O O . GLY A 1 166 ? 0.911 1.090 0.883 1.00 98.50 166 GLY A O 1
ATOM 1329 N N . SER A 1 167 ? 1.731 0.269 -1.045 1.00 98.06 167 SER A N 1
ATOM 1330 C CA . SER A 1 167 ? 3.056 0.868 -0.876 1.00 98.06 167 SER A CA 1
ATOM 1331 C C . SER A 1 167 ? 2.952 2.393 -0.918 1.00 98.06 167 SER A C 1
ATOM 1333 O O . SER A 1 167 ? 2.311 2.952 -1.802 1.00 98.06 167 SER A O 1
ATOM 1335 N N . GLY A 1 168 ? 3.585 3.074 0.033 1.00 98.38 168 GLY A N 1
ATOM 1336 C CA . GLY A 1 168 ? 3.483 4.524 0.179 1.00 98.38 168 GLY A CA 1
ATOM 1337 C C . GLY A 1 168 ? 2.219 4.996 0.901 1.00 98.38 168 GLY A C 1
ATOM 1338 O O . GLY A 1 168 ? 1.983 6.197 0.964 1.00 98.38 168 GLY A O 1
ATOM 1339 N N . SER A 1 169 ? 1.407 4.104 1.471 1.00 98.69 169 SER A N 1
ATOM 1340 C CA . SER A 1 169 ? 0.254 4.485 2.291 1.00 98.69 169 SER A CA 1
ATOM 1341 C C . SER A 1 169 ? 0.569 4.319 3.774 1.00 98.69 169 SER A C 1
ATOM 1343 O O . SER A 1 169 ? 0.913 3.214 4.193 1.00 98.69 169 SER A O 1
ATOM 1345 N N . PRO A 1 170 ? 0.401 5.357 4.612 1.00 98.75 170 PRO A N 1
ATOM 1346 C CA . PRO A 1 170 ? 0.421 5.162 6.054 1.00 98.75 170 PRO A CA 1
ATOM 1347 C C . PRO A 1 170 ? -0.892 4.553 6.579 1.00 98.75 170 PRO A C 1
ATOM 1349 O O . PRO A 1 170 ? -0.950 4.219 7.759 1.00 98.75 170 PRO A O 1
ATOM 1352 N N . TYR A 1 171 ? -1.926 4.416 5.735 1.00 98.94 171 TYR A N 1
ATOM 1353 C CA . TYR A 1 171 ? -3.244 3.892 6.097 1.00 98.94 171 TYR A CA 1
ATOM 1354 C C . TYR A 1 171 ? -3.451 2.440 5.672 1.00 98.94 171 TYR A C 1
ATOM 1356 O O . TYR A 1 171 ? -3.025 2.022 4.591 1.00 98.94 171 TYR A O 1
ATOM 1364 N N . ILE A 1 172 ? -4.233 1.732 6.486 1.00 98.94 172 ILE A N 1
ATOM 1365 C CA . ILE A 1 172 ? -4.917 0.489 6.135 1.00 98.94 172 ILE A CA 1
ATOM 1366 C C . ILE A 1 172 ? -6.421 0.721 6.310 1.00 98.94 172 ILE A C 1
ATOM 1368 O O . ILE A 1 172 ? -6.875 1.141 7.378 1.00 98.94 172 ILE A O 1
ATOM 1372 N N . TYR A 1 173 ? -7.192 0.441 5.265 1.00 98.94 173 TYR A N 1
ATOM 1373 C CA . TYR A 1 173 ? -8.635 0.658 5.220 1.00 98.94 173 TYR A CA 1
ATOM 1374 C C . TYR A 1 173 ? -9.390 -0.658 5.323 1.00 98.94 173 TYR A C 1
ATOM 1376 O O . TYR A 1 173 ? -8.989 -1.654 4.727 1.00 98.94 173 TYR A O 1
ATOM 1384 N N . PHE A 1 174 ? -10.521 -0.655 6.021 1.00 98.94 174 PHE A N 1
ATOM 1385 C CA . PHE A 1 174 ? -11.318 -1.851 6.246 1.00 98.94 174 PHE A CA 1
ATOM 1386 C C . PHE A 1 174 ? -12.798 -1.628 5.965 1.00 98.94 174 PHE A C 1
ATOM 1388 O O . PHE A 1 174 ? -13.343 -0.556 6.237 1.00 98.94 174 PHE A O 1
ATOM 1395 N N . THR A 1 175 ? -13.467 -2.684 5.500 1.00 98.81 175 THR A N 1
ATOM 1396 C CA . THR A 1 175 ? -14.928 -2.805 5.588 1.00 98.81 175 THR A CA 1
ATOM 1397 C C . THR A 1 175 ? -15.330 -4.157 6.168 1.00 98.81 175 THR A C 1
ATOM 1399 O O . THR A 1 175 ? -14.685 -5.169 5.899 1.00 98.81 175 THR A O 1
ATOM 1402 N N . TYR A 1 176 ? -16.384 -4.170 6.979 1.00 98.81 176 TYR A N 1
ATOM 1403 C CA . TYR A 1 176 ? -16.839 -5.327 7.746 1.00 98.81 176 TYR A CA 1
ATOM 1404 C C . TYR A 1 176 ? -18.262 -5.730 7.357 1.00 98.81 176 TYR A C 1
ATOM 1406 O O . TYR A 1 176 ? -19.074 -4.920 6.915 1.00 98.81 176 TYR A O 1
ATOM 1414 N N . THR A 1 177 ? -18.596 -7.003 7.526 1.00 98.69 177 THR A N 1
ATOM 1415 C CA . THR A 1 177 ? -19.968 -7.510 7.414 1.00 98.69 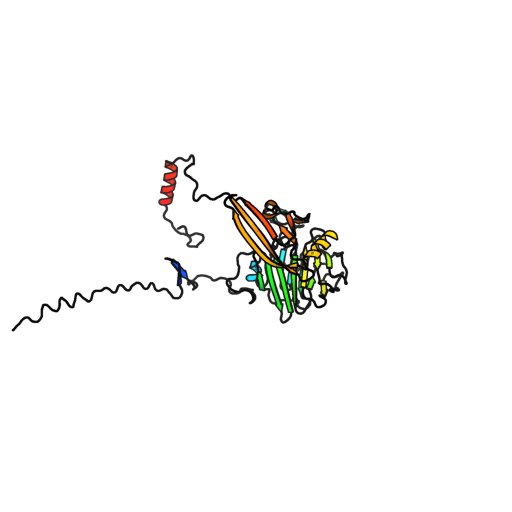177 THR A CA 1
ATOM 1416 C C . THR A 1 177 ? -20.187 -8.543 8.500 1.00 98.69 177 THR A C 1
ATOM 1418 O O . THR A 1 177 ? -19.368 -9.440 8.669 1.00 98.69 177 THR A O 1
ATOM 1421 N N . GLY A 1 178 ? -21.283 -8.407 9.248 1.00 97.75 178 GLY A N 1
ATOM 1422 C CA . GLY A 1 178 ? -21.630 -9.338 10.319 1.00 97.75 178 GLY A CA 1
ATOM 1423 C C . GLY A 1 178 ? -20.730 -9.250 11.558 1.00 97.75 178 GLY A C 1
ATOM 1424 O O . GLY A 1 178 ? -20.642 -10.224 12.296 1.00 97.75 178 GLY A O 1
ATOM 1425 N N . GLY A 1 179 ? -20.049 -8.130 11.810 1.00 98.12 179 GLY A N 1
ATOM 1426 C CA . GLY A 1 179 ? -19.243 -7.940 13.017 1.00 98.12 179 GLY A CA 1
ATOM 1427 C C . GLY A 1 179 ? -18.431 -6.651 13.007 1.00 98.12 179 GLY A C 1
ATOM 1428 O O . GLY A 1 179 ? -18.674 -5.758 12.201 1.00 98.12 179 GLY A O 1
ATOM 1429 N N . ASN A 1 180 ? -17.484 -6.566 13.939 1.00 98.75 180 ASN A N 1
ATOM 1430 C CA . ASN A 1 180 ? -16.736 -5.357 14.280 1.00 98.75 180 ASN A CA 1
ATOM 1431 C C . ASN A 1 180 ? -15.216 -5.581 14.150 1.00 98.75 180 ASN A C 1
ATOM 1433 O O . ASN A 1 180 ? -14.770 -6.722 14.331 1.00 98.75 180 ASN A O 1
ATOM 1437 N N . PRO A 1 181 ? -14.413 -4.520 13.935 1.00 98.81 181 PRO A N 1
ATOM 1438 C CA . PRO A 1 181 ? -12.964 -4.572 14.072 1.00 98.81 181 PRO A CA 1
ATOM 1439 C C . PRO A 1 181 ? -12.565 -5.053 15.466 1.00 98.81 181 PRO A C 1
ATOM 1441 O O . PRO A 1 181 ? -12.986 -4.476 16.472 1.00 98.81 181 PRO A O 1
ATOM 1444 N N . LYS A 1 182 ? -11.730 -6.092 15.525 1.00 98.75 182 LYS A N 1
ATOM 1445 C CA . LYS A 1 182 ? -11.115 -6.601 16.756 1.00 98.75 182 LYS A CA 1
ATOM 1446 C C . LYS A 1 182 ? -9.600 -6.500 16.629 1.00 98.75 182 LYS A C 1
ATOM 1448 O O . LYS A 1 182 ? -8.997 -7.257 15.877 1.00 98.75 182 LYS A O 1
ATOM 1453 N N . LEU A 1 183 ? -8.984 -5.606 17.390 1.00 98.56 183 LEU A N 1
ATOM 1454 C CA . LEU A 1 183 ? -7.536 -5.468 17.473 1.00 98.56 183 LEU A CA 1
ATOM 1455 C C . LEU A 1 183 ? -7.018 -6.271 18.664 1.00 98.56 183 LEU A C 1
ATOM 1457 O O . LEU A 1 183 ? -7.519 -6.124 19.775 1.00 98.56 183 LEU A O 1
ATOM 1461 N N . THR A 1 184 ? -6.025 -7.124 18.429 1.00 97.31 184 THR A N 1
ATOM 1462 C CA . THR A 1 184 ? -5.381 -7.952 19.457 1.00 97.31 184 THR A CA 1
ATOM 1463 C C . THR A 1 184 ? -3.901 -7.602 19.536 1.00 97.31 184 THR A C 1
ATOM 1465 O O . THR A 1 184 ? -3.186 -7.681 18.539 1.00 97.31 184 THR A O 1
ATOM 1468 N N . PHE A 1 185 ? -3.459 -7.214 20.727 1.00 95.75 185 PHE A N 1
ATOM 1469 C CA . PHE A 1 185 ? -2.115 -6.737 21.033 1.00 95.75 185 PHE A CA 1
ATOM 1470 C C . PHE A 1 185 ? -1.384 -7.740 21.932 1.00 95.75 185 PHE A C 1
ATOM 1472 O O . PHE A 1 185 ? -2.004 -8.535 22.642 1.00 95.75 185 PHE A O 1
ATOM 1479 N N . GLY A 1 186 ? -0.051 -7.669 21.957 1.00 91.50 186 GLY A N 1
ATOM 1480 C CA . GLY A 1 186 ? 0.763 -8.534 22.828 1.00 91.50 186 GLY A CA 1
ATOM 1481 C C . GLY A 1 186 ? 0.684 -8.109 24.291 1.00 91.50 186 GLY A C 1
ATOM 1482 O O . GLY A 1 186 ? 0.835 -8.912 25.203 1.00 91.50 186 GLY A O 1
ATOM 1483 N N . ARG A 1 187 ? 0.396 -6.825 24.505 1.00 91.81 187 ARG A N 1
ATOM 1484 C CA . ARG A 1 187 ? 0.143 -6.172 25.788 1.00 91.81 187 ARG A CA 1
ATOM 1485 C C . ARG A 1 187 ? -0.855 -5.042 25.576 1.00 91.81 187 ARG A C 1
ATOM 1487 O O . ARG A 1 187 ? -1.024 -4.595 24.444 1.00 91.81 187 ARG A O 1
ATOM 1494 N N . ALA A 1 188 ? -1.489 -4.571 26.646 1.00 95.88 188 ALA A N 1
ATOM 1495 C CA . ALA A 1 188 ? -2.383 -3.423 26.553 1.00 95.88 188 ALA A CA 1
ATOM 1496 C C . ALA A 1 188 ? -1.653 -2.224 25.905 1.00 95.88 188 ALA A C 1
ATOM 1498 O O . ALA A 1 188 ? -0.565 -1.864 26.371 1.00 95.88 188 ALA A O 1
ATOM 1499 N N . PRO A 1 189 ? -2.194 -1.635 24.821 1.00 97.25 189 PRO A N 1
ATOM 1500 C CA . PRO A 1 189 ? -1.604 -0.456 24.206 1.00 97.25 189 PRO A CA 1
ATOM 1501 C C . PRO A 1 189 ? -1.736 0.744 25.148 1.00 97.25 189 PRO A C 1
ATOM 1503 O O . PRO A 1 189 ? -2.715 0.863 25.889 1.00 97.25 189 PRO A O 1
ATOM 1506 N N . HIS A 1 190 ? -0.783 1.673 25.094 1.00 98.06 190 HIS A N 1
ATOM 1507 C CA . HIS A 1 190 ? -0.944 2.948 25.784 1.00 98.06 190 HIS A CA 1
ATOM 1508 C C . HIS A 1 190 ? -1.844 3.859 24.947 1.00 98.06 190 HIS A C 1
ATOM 1510 O O . HIS A 1 190 ? -1.448 4.287 23.866 1.00 98.06 190 HIS A O 1
ATOM 1516 N N . ILE A 1 191 ? -3.051 4.143 25.433 1.00 98.62 191 ILE A N 1
ATOM 1517 C CA . ILE A 1 191 ? -3.980 5.085 24.801 1.00 98.62 191 ILE A CA 1
ATOM 1518 C C . ILE A 1 191 ? -3.661 6.482 25.338 1.00 98.62 191 ILE A C 1
ATOM 1520 O O . ILE A 1 191 ? -3.873 6.748 26.519 1.00 98.62 191 ILE A O 1
ATOM 1524 N N . TRP A 1 192 ? -3.135 7.352 24.479 1.00 98.50 192 TRP A N 1
ATOM 1525 C CA . TRP A 1 192 ? -2.794 8.739 24.818 1.00 98.50 192 TRP A CA 1
ATOM 1526 C C . TRP A 1 192 ? -3.848 9.737 24.331 1.00 98.50 192 TRP A C 1
ATOM 1528 O O . TRP A 1 192 ? -3.863 10.875 24.794 1.00 98.50 192 TRP A O 1
ATOM 1538 N N . TRP A 1 193 ? -4.759 9.317 23.446 1.00 98.69 193 TRP A N 1
ATOM 1539 C CA . TRP A 1 193 ? -5.926 10.111 23.072 1.00 98.69 193 TRP A CA 1
ATOM 1540 C C . TRP A 1 193 ? -7.163 9.236 22.819 1.00 98.69 193 TRP A C 1
ATOM 1542 O O . TRP A 1 193 ? -7.064 8.125 22.301 1.00 98.69 193 TRP A O 1
ATOM 1552 N N . GLY A 1 194 ? -8.333 9.761 23.180 1.00 98.38 194 GLY A N 1
ATOM 1553 C CA . GLY A 1 194 ? -9.637 9.123 23.089 1.00 98.38 194 GLY A CA 1
ATOM 1554 C C . GLY A 1 194 ? -9.991 8.287 24.320 1.00 98.38 194 GLY A C 1
ATOM 1555 O O . GLY A 1 194 ? -9.178 8.042 25.211 1.00 98.38 194 GLY A O 1
ATOM 1556 N N . ASN A 1 195 ? -11.251 7.873 24.389 1.00 98.25 195 ASN A N 1
ATOM 1557 C CA . ASN A 1 195 ? -11.786 6.987 25.419 1.00 98.25 195 ASN A CA 1
ATOM 1558 C C . ASN A 1 195 ? -12.884 6.083 24.830 1.00 98.25 195 ASN A C 1
ATOM 1560 O O . ASN A 1 195 ? -13.083 6.040 23.617 1.00 98.25 195 ASN A O 1
ATOM 1564 N N . ALA A 1 196 ? -13.609 5.354 25.684 1.00 98.00 196 ALA A N 1
ATOM 1565 C CA . ALA A 1 196 ? -14.612 4.378 25.255 1.00 98.00 196 ALA A CA 1
ATOM 1566 C C . ALA A 1 196 ? -15.735 4.984 24.393 1.00 98.00 196 ALA A C 1
ATOM 1568 O O . ALA A 1 196 ? -16.309 4.281 23.567 1.00 98.00 196 ALA A O 1
ATOM 1569 N N . GLY A 1 197 ? -16.041 6.273 24.561 1.00 98.19 197 GLY A N 1
ATOM 1570 C CA . GLY A 1 197 ? -17.045 6.989 23.772 1.00 98.19 197 GLY A CA 1
ATOM 1571 C C . GLY A 1 197 ? -16.486 7.760 22.572 1.00 98.19 197 GLY A C 1
ATOM 1572 O O . GLY A 1 197 ? -17.256 8.386 21.852 1.00 98.19 197 GLY A O 1
ATOM 1573 N N . SER A 1 198 ? -15.168 7.770 22.357 1.00 97.62 198 SER A N 1
ATOM 1574 C CA . SER A 1 198 ? -14.545 8.481 21.234 1.00 97.62 198 SER A CA 1
ATOM 1575 C C . SER A 1 198 ? -14.535 7.617 19.976 1.00 97.62 198 SER A C 1
ATOM 1577 O O . SER A 1 198 ? -14.151 6.456 20.038 1.00 97.62 198 SER A O 1
ATOM 1579 N N . LYS A 1 199 ? -14.838 8.182 18.801 1.00 97.62 199 LYS A N 1
ATOM 1580 C CA . LYS A 1 199 ? -14.690 7.436 17.536 1.00 97.62 199 LYS A CA 1
ATOM 1581 C C . LYS A 1 199 ? -13.228 7.180 17.144 1.00 97.62 199 LYS A C 1
ATOM 1583 O O . LYS A 1 199 ? -12.927 6.202 16.466 1.00 97.62 199 LYS A O 1
ATOM 1588 N N . VAL A 1 200 ? -12.314 8.036 17.605 1.00 98.69 200 VAL A N 1
ATOM 1589 C CA . VAL A 1 200 ? -10.871 7.940 17.345 1.00 98.69 200 VAL A CA 1
ATOM 1590 C C . VAL A 1 200 ? -10.121 7.586 18.626 1.00 98.69 200 VAL A C 1
ATOM 1592 O O . VAL A 1 200 ? -10.407 8.164 19.674 1.00 98.69 200 VAL A O 1
ATOM 1595 N N . LEU A 1 201 ? -9.137 6.690 18.521 1.00 98.88 201 LEU A N 1
ATOM 1596 C CA . LEU A 1 201 ? -8.101 6.493 19.537 1.00 98.88 201 LEU A CA 1
ATOM 1597 C C . LEU A 1 201 ? -6.717 6.808 18.961 1.00 98.88 201 LEU A C 1
ATOM 1599 O O . LEU A 1 201 ? -6.390 6.381 17.854 1.00 98.88 201 LEU A O 1
ATOM 1603 N N . GLY A 1 202 ? -5.893 7.504 19.741 1.00 98.88 202 GLY A N 1
ATOM 1604 C CA . GLY A 1 202 ? -4.449 7.593 19.542 1.00 98.88 202 GLY A CA 1
ATOM 1605 C C . GLY A 1 202 ? -3.753 6.607 20.474 1.00 98.88 202 GLY A C 1
ATOM 1606 O O . GLY A 1 202 ? -3.925 6.684 21.694 1.00 98.88 202 GLY A O 1
ATOM 1607 N N . ILE A 1 203 ? -2.993 5.664 19.914 1.00 98.81 203 ILE A N 1
ATOM 1608 C CA . ILE A 1 203 ? -2.332 4.603 20.679 1.00 98.81 203 ILE A CA 1
ATOM 1609 C C . ILE A 1 203 ? -0.822 4.572 20.458 1.00 98.81 203 ILE A C 1
ATOM 1611 O O . ILE A 1 203 ? -0.318 4.976 19.411 1.00 98.81 203 ILE A O 1
ATOM 1615 N N . THR A 1 204 ? -0.101 4.057 21.448 1.00 98.19 204 THR A N 1
ATOM 1616 C CA . THR A 1 204 ? 1.316 3.714 21.355 1.00 98.19 204 THR A CA 1
ATOM 1617 C C . THR A 1 204 ? 1.510 2.244 21.697 1.00 98.19 204 THR A C 1
ATOM 1619 O O . THR A 1 204 ? 1.084 1.777 22.758 1.00 98.19 204 THR A O 1
ATOM 1622 N N . VAL A 1 205 ? 2.193 1.518 20.814 1.00 94.69 205 VAL A N 1
ATOM 1623 C CA . VAL A 1 205 ? 2.552 0.107 20.978 1.00 94.69 205 VAL A CA 1
ATOM 1624 C C . VAL A 1 205 ? 4.028 -0.041 20.671 1.00 94.69 205 VAL A C 1
ATOM 1626 O O . VAL A 1 205 ? 4.472 0.353 19.602 1.00 94.69 205 VAL A O 1
ATOM 1629 N N . ASN A 1 206 ? 4.803 -0.581 21.613 1.00 90.12 206 ASN A N 1
ATOM 1630 C CA . ASN A 1 206 ? 6.231 -0.857 21.405 1.00 90.12 206 ASN A CA 1
ATOM 1631 C C . ASN A 1 206 ? 7.038 0.363 20.894 1.00 90.12 206 ASN A C 1
ATOM 1633 O O . ASN A 1 206 ? 7.975 0.209 20.117 1.00 90.12 206 ASN A O 1
ATOM 1637 N N . GLY A 1 207 ? 6.668 1.575 21.328 1.00 92.19 207 GLY A N 1
ATOM 1638 C CA . GLY A 1 207 ? 7.303 2.829 20.898 1.00 92.19 207 GLY A CA 1
ATOM 1639 C C . GLY A 1 207 ? 6.852 3.353 19.529 1.00 92.19 207 GLY A C 1
ATOM 1640 O O . GLY A 1 207 ? 7.440 4.301 19.028 1.00 92.19 207 GLY A O 1
ATOM 1641 N N . ARG A 1 208 ? 5.822 2.754 18.922 1.00 95.88 208 ARG A N 1
ATOM 1642 C CA . ARG A 1 208 ? 5.232 3.158 17.638 1.00 95.88 208 ARG A CA 1
ATOM 1643 C C . ARG A 1 208 ? 3.842 3.725 17.858 1.00 95.88 208 ARG A C 1
ATOM 1645 O O . ARG A 1 208 ? 3.102 3.217 18.701 1.00 95.88 208 ARG A O 1
ATOM 1652 N N . HIS A 1 209 ? 3.483 4.745 17.091 1.00 98.56 209 HIS A N 1
ATOM 1653 C CA . HIS A 1 209 ? 2.244 5.495 17.272 1.00 98.56 209 HIS A CA 1
ATOM 1654 C C . HIS A 1 209 ? 1.253 5.180 16.158 1.00 98.56 209 HIS A C 1
ATOM 1656 O O . HIS A 1 209 ? 1.621 5.150 14.986 1.00 98.56 209 HIS A O 1
ATOM 1662 N N . TYR A 1 210 ? -0.006 4.950 16.522 1.00 98.94 210 TYR A N 1
ATOM 1663 C CA . TYR A 1 210 ? -1.066 4.638 15.572 1.00 98.94 210 TYR A CA 1
ATOM 1664 C C . TYR A 1 210 ? -2.340 5.413 15.896 1.00 98.94 210 TYR A C 1
ATOM 1666 O O . TYR A 1 210 ? -2.689 5.599 17.062 1.00 98.94 210 TYR A O 1
ATOM 1674 N N . GLY A 1 211 ? -3.053 5.824 14.852 1.00 98.94 211 GLY A N 1
ATOM 1675 C CA . GLY A 1 211 ? -4.424 6.308 14.944 1.00 98.94 211 GLY A CA 1
ATOM 1676 C C . GLY A 1 211 ? -5.392 5.193 14.566 1.00 98.94 211 GLY A C 1
ATOM 1677 O O . GLY A 1 211 ? -5.195 4.526 13.550 1.00 98.94 211 GLY A O 1
ATOM 1678 N N . LEU A 1 212 ? -6.422 4.982 15.383 1.00 98.94 212 LEU A N 1
ATOM 1679 C CA . LEU A 1 212 ? -7.507 4.037 15.130 1.00 98.94 212 LEU A CA 1
ATOM 1680 C C . LEU A 1 212 ? -8.797 4.823 14.900 1.00 98.94 212 LEU A C 1
ATOM 1682 O O . LEU A 1 212 ? -9.239 5.535 15.802 1.00 98.94 212 LEU A O 1
ATOM 1686 N N . PHE A 1 213 ? -9.408 4.691 13.726 1.00 98.88 213 PHE A N 1
ATOM 1687 C CA . PHE A 1 213 ? -10.507 5.555 13.299 1.00 98.88 213 PHE A CA 1
ATOM 1688 C C . PHE A 1 213 ? -11.769 4.733 13.045 1.00 98.88 213 PHE A C 1
ATOM 1690 O O . PHE A 1 213 ? -11.928 4.085 12.006 1.00 98.88 213 PHE A O 1
ATOM 1697 N N . GLY A 1 214 ? -12.665 4.745 14.028 1.00 98.69 214 GLY A N 1
ATOM 1698 C CA . GLY A 1 214 ? -14.023 4.245 13.885 1.00 98.69 214 GLY A CA 1
ATOM 1699 C C . GLY A 1 214 ? -14.967 5.304 13.309 1.00 98.69 214 GLY A C 1
ATOM 1700 O O . GLY A 1 214 ? -14.671 6.499 13.364 1.00 98.69 214 GLY A O 1
ATOM 1701 N N . PRO A 1 215 ? -16.127 4.895 12.777 1.00 98.38 215 PRO A N 1
ATOM 1702 C CA . PRO A 1 215 ? -17.139 5.825 12.298 1.00 98.38 215 PRO A CA 1
ATOM 1703 C C . PRO A 1 215 ? -17.694 6.763 13.379 1.00 98.38 215 PRO A C 1
ATOM 1705 O O . PRO A 1 215 ? -17.688 6.438 14.564 1.00 98.38 215 PRO A O 1
ATOM 1708 N N . GLU A 1 216 ? -18.275 7.891 12.981 1.00 97.69 216 GLU A N 1
ATOM 1709 C CA . GLU A 1 216 ? -19.135 8.720 13.827 1.00 97.69 216 GLU A CA 1
ATOM 1710 C C . GLU A 1 216 ? -20.230 7.865 14.468 1.00 97.69 216 GLU A C 1
ATOM 1712 O O . GLU A 1 216 ? -20.910 7.111 13.762 1.00 97.69 216 GLU A O 1
ATOM 1717 N N . GLY A 1 217 ? -20.372 7.995 15.790 1.00 97.06 217 GLY A N 1
ATOM 1718 C CA . GLY A 1 217 ? -21.237 7.159 16.627 1.00 97.06 217 GLY A CA 1
ATOM 1719 C C . GLY A 1 217 ? -20.623 5.829 17.088 1.00 97.06 217 GLY A C 1
ATOM 1720 O O . GLY A 1 217 ? -21.268 5.108 17.849 1.00 97.06 217 GLY A O 1
ATOM 1721 N N . SER A 1 218 ? -19.402 5.483 16.660 1.00 98.38 218 SER A N 1
ATOM 1722 C CA . SER A 1 218 ? -18.716 4.281 17.146 1.00 98.38 218 SER A CA 1
ATOM 1723 C C . SER A 1 218 ? -18.185 4.440 18.570 1.00 98.38 218 SER A C 1
ATOM 1725 O O . SER A 1 218 ? -17.886 5.541 19.032 1.00 98.38 218 SER A O 1
ATOM 1727 N N . THR A 1 219 ? -18.062 3.313 19.267 1.00 98.62 219 THR A N 1
ATOM 1728 C CA . THR A 1 219 ? -17.525 3.234 20.633 1.00 98.62 219 THR A CA 1
ATOM 1729 C C . THR A 1 219 ? -16.456 2.157 20.730 1.00 98.62 219 THR A C 1
ATOM 1731 O O . THR A 1 219 ? -16.308 1.328 19.832 1.00 98.62 219 THR A O 1
ATOM 1734 N N . TRP A 1 220 ? -15.722 2.129 21.838 1.00 98.81 220 TRP A N 1
ATOM 1735 C CA . TRP A 1 220 ? -14.677 1.145 22.092 1.00 98.81 220 TRP A CA 1
ATOM 1736 C C . TRP A 1 220 ? -14.975 0.294 23.316 1.00 98.81 220 TRP A C 1
ATOM 1738 O O . TRP A 1 220 ? -15.360 0.787 24.375 1.00 98.81 220 TRP A O 1
ATOM 1748 N N . THR A 1 221 ? -14.716 -1.002 23.184 1.00 98.69 221 THR A N 1
ATOM 1749 C CA . THR A 1 221 ? -14.712 -1.960 24.291 1.00 98.69 221 THR A CA 1
ATOM 1750 C C . THR A 1 221 ? -13.307 -2.524 24.478 1.00 98.69 221 THR A C 1
ATOM 1752 O O . THR A 1 221 ? -12.568 -2.687 23.508 1.00 98.69 221 THR A O 1
ATOM 1755 N N . GLY A 1 222 ? -12.941 -2.828 25.728 1.00 97.88 222 GLY A N 1
ATOM 1756 C CA . GLY A 1 222 ? -11.655 -3.447 26.068 1.00 97.88 222 GLY A CA 1
ATOM 1757 C C . GLY A 1 222 ? -10.510 -2.465 26.337 1.00 97.88 222 GLY A C 1
ATOM 1758 O O . GLY A 1 222 ? -9.358 -2.887 26.425 1.00 97.88 222 GLY A O 1
ATOM 1759 N N . ILE A 1 223 ? -10.800 -1.168 26.505 1.00 97.62 223 ILE A N 1
ATOM 1760 C CA . ILE A 1 223 ? -9.813 -0.173 26.958 1.00 97.62 223 ILE A CA 1
ATOM 1761 C C . ILE A 1 223 ? -9.150 -0.644 28.258 1.00 97.62 223 ILE A C 1
ATOM 1763 O O . ILE A 1 223 ? -9.826 -1.084 29.185 1.00 97.62 223 ILE A O 1
ATOM 1767 N N . GLY A 1 224 ? -7.819 -0.559 28.309 1.00 96.00 224 GLY A N 1
ATOM 1768 C CA . GLY A 1 224 ? -7.009 -1.072 29.418 1.00 96.00 224 GLY A CA 1
ATOM 1769 C C . GLY A 1 224 ? -6.663 -2.563 29.316 1.00 96.00 224 GLY A C 1
ATOM 1770 O O . GLY A 1 224 ? -5.904 -3.062 30.141 1.00 96.00 224 GLY A O 1
ATOM 1771 N N . THR A 1 225 ? -7.164 -3.271 28.301 1.00 97.75 225 THR A N 1
ATOM 1772 C CA . THR A 1 225 ? -6.818 -4.671 28.015 1.00 97.75 225 THR A CA 1
ATOM 1773 C C . THR A 1 225 ? -5.964 -4.782 26.750 1.00 97.75 225 THR A C 1
ATOM 1775 O O . THR A 1 225 ? -5.708 -3.795 26.063 1.00 97.75 225 THR A O 1
ATOM 1778 N N . ASN A 1 226 ? -5.515 -5.993 26.418 1.00 96.50 226 ASN A N 1
ATOM 1779 C CA . ASN A 1 226 ? -4.797 -6.281 25.176 1.00 96.50 226 ASN A CA 1
ATOM 1780 C C . ASN A 1 226 ? -5.724 -6.552 23.976 1.00 96.50 226 ASN A C 1
ATOM 1782 O O . ASN A 1 226 ? -5.239 -6.937 22.913 1.00 96.50 226 ASN A O 1
ATOM 1786 N N . VAL A 1 227 ? -7.040 -6.380 24.124 1.00 98.00 227 VAL A N 1
ATOM 1787 C CA . VAL A 1 227 ? -8.012 -6.523 23.038 1.00 98.00 227 VAL A CA 1
ATOM 1788 C C . VAL A 1 227 ? -8.872 -5.269 22.974 1.00 98.00 227 VAL A C 1
ATOM 1790 O O . VAL A 1 227 ? -9.523 -4.912 23.949 1.00 98.00 227 VAL A O 1
ATOM 1793 N N . LEU A 1 228 ? -8.915 -4.623 21.811 1.00 98.75 228 LEU A N 1
ATOM 1794 C CA . LEU A 1 228 ? -9.816 -3.504 21.545 1.00 98.75 228 LEU A CA 1
ATOM 1795 C C . LEU A 1 228 ? -10.834 -3.904 20.481 1.00 98.75 228 LEU A C 1
ATOM 1797 O O . LEU A 1 228 ? -10.472 -4.466 19.449 1.00 98.75 228 LEU A O 1
ATOM 1801 N N . ILE A 1 229 ? -12.105 -3.592 20.715 1.00 98.81 229 ILE A N 1
ATOM 1802 C CA . ILE A 1 229 ? -13.172 -3.759 19.725 1.00 98.81 229 ILE A CA 1
ATOM 1803 C C . ILE A 1 229 ? -13.771 -2.388 19.440 1.00 98.81 229 ILE A C 1
ATOM 1805 O O . ILE A 1 229 ? -14.227 -1.726 20.372 1.00 98.81 229 ILE A O 1
ATOM 1809 N N . ASN A 1 230 ? -13.786 -1.976 18.170 1.00 98.81 230 ASN A N 1
ATOM 1810 C CA . ASN A 1 230 ? -14.542 -0.797 17.749 1.00 98.81 230 ASN A CA 1
ATOM 1811 C C . ASN A 1 230 ? -15.972 -1.220 17.406 1.00 98.81 230 ASN A C 1
ATOM 1813 O O . ASN A 1 230 ? -16.196 -1.934 16.435 1.00 98.81 230 ASN A O 1
ATOM 1817 N N . ASN A 1 231 ? -16.951 -0.806 18.196 1.00 98.62 231 ASN A N 1
ATOM 1818 C CA . ASN A 1 231 ? -18.355 -1.044 17.892 1.00 98.62 231 ASN A CA 1
ATOM 1819 C C . ASN A 1 231 ? -18.805 -0.022 16.849 1.00 98.62 231 ASN A C 1
ATOM 1821 O O . ASN A 1 231 ? -18.998 1.144 17.178 1.00 98.62 231 ASN A O 1
ATOM 1825 N N . LEU A 1 232 ? -19.003 -0.461 15.605 1.00 98.31 232 LEU A N 1
ATOM 1826 C CA . LEU A 1 232 ? -19.154 0.423 14.441 1.00 98.31 232 LEU A CA 1
ATOM 1827 C C . LEU A 1 232 ? -20.445 1.268 14.403 1.00 98.31 232 LEU A C 1
ATOM 1829 O O . LEU A 1 232 ? -20.641 2.041 13.467 1.00 98.31 232 LEU A O 1
ATOM 1833 N N . GLY A 1 233 ? -21.355 1.111 15.370 1.00 94.12 233 GLY A N 1
ATOM 1834 C CA . GLY A 1 233 ? -22.551 1.955 15.484 1.00 94.12 233 GLY A CA 1
ATOM 1835 C C . GLY A 1 233 ? -23.514 1.866 14.291 1.00 94.12 233 GLY A C 1
ATOM 1836 O O . GLY A 1 233 ? -24.116 2.864 13.913 1.00 94.12 233 GLY A O 1
ATOM 1837 N N . GLY A 1 234 ? -23.638 0.692 13.660 1.00 94.31 234 GLY A N 1
ATOM 1838 C CA . GLY A 1 234 ? -24.514 0.472 12.496 1.00 94.31 234 GLY A CA 1
ATOM 1839 C C . GLY A 1 234 ? -23.879 0.795 11.139 1.00 94.31 234 GLY A C 1
ATOM 1840 O O . GLY A 1 234 ? -24.492 0.554 10.101 1.00 94.31 234 GLY A O 1
ATOM 1841 N N . LYS A 1 235 ? -22.641 1.292 11.131 1.00 98.19 235 LYS A N 1
ATOM 1842 C CA . LYS A 1 235 ? -21.823 1.468 9.927 1.00 98.19 235 LYS A CA 1
ATOM 1843 C C . LYS A 1 235 ? -20.862 0.291 9.760 1.00 98.19 235 LYS A C 1
ATOM 1845 O O . LYS A 1 235 ? -20.868 -0.642 10.559 1.00 98.19 235 LYS A O 1
ATOM 1850 N N . ASN A 1 236 ? -20.059 0.301 8.697 1.00 98.50 236 ASN A N 1
ATOM 1851 C CA . ASN A 1 236 ? -19.280 -0.873 8.299 1.00 98.50 236 ASN A CA 1
ATOM 1852 C C . ASN A 1 236 ? -17.815 -0.601 7.927 1.00 98.50 236 ASN A C 1
ATOM 1854 O O . ASN A 1 236 ? -17.167 -1.510 7.422 1.00 98.50 236 ASN A O 1
ATOM 1858 N N . TYR A 1 237 ? -17.286 0.604 8.136 1.00 98.69 237 TYR A N 1
ATOM 1859 C CA . TYR A 1 237 ? -15.919 0.971 7.752 1.00 98.69 237 TYR A CA 1
ATOM 1860 C C . TYR A 1 237 ? -15.053 1.292 8.965 1.00 98.69 237 TYR A C 1
ATOM 1862 O O . TYR A 1 237 ? -15.546 1.722 9.999 1.00 98.69 237 TYR A O 1
ATOM 1870 N N . PHE A 1 238 ? -13.753 1.085 8.822 1.00 98.94 238 PHE A N 1
ATOM 1871 C CA . PHE A 1 238 ? -12.752 1.371 9.843 1.00 98.94 238 PHE A CA 1
ATOM 1872 C C . PHE A 1 238 ? -11.419 1.647 9.151 1.00 98.94 238 PHE A C 1
ATOM 1874 O O . PHE A 1 238 ? -11.166 1.097 8.077 1.00 98.94 238 PHE A O 1
ATOM 1881 N N . SER A 1 239 ? -10.551 2.452 9.751 1.00 98.88 239 SER A N 1
ATOM 1882 C CA . SER A 1 239 ? -9.183 2.607 9.261 1.00 98.88 239 SER A CA 1
ATOM 1883 C C . SER A 1 239 ? -8.177 2.707 10.399 1.00 98.88 239 SER A C 1
ATOM 1885 O O . SER A 1 239 ? -8.502 3.050 11.537 1.00 98.88 239 SER A O 1
ATOM 1887 N N . VAL A 1 240 ? -6.933 2.365 10.080 1.00 98.94 240 VAL A N 1
ATOM 1888 C CA . VAL A 1 240 ? -5.774 2.533 10.958 1.00 98.94 240 VAL A CA 1
ATOM 1889 C C . VAL A 1 240 ? -4.717 3.301 10.197 1.00 98.94 240 VAL A C 1
ATOM 1891 O O . VAL A 1 240 ? -4.530 3.052 9.007 1.00 98.94 240 VAL A O 1
ATOM 1894 N N . ALA A 1 241 ? -4.009 4.196 10.877 1.00 98.94 241 ALA A N 1
ATOM 1895 C CA . ALA A 1 241 ? -2.835 4.846 10.319 1.00 98.94 241 ALA A CA 1
ATOM 1896 C C . ALA A 1 241 ? -1.628 4.714 11.235 1.00 98.94 241 ALA A C 1
ATOM 1898 O O . ALA A 1 241 ? -1.760 4.855 12.451 1.00 98.94 241 ALA A O 1
ATOM 1899 N N . LEU A 1 242 ? -0.454 4.507 10.643 1.00 98.88 242 LEU A N 1
ATOM 1900 C CA . LEU A 1 242 ? 0.811 4.793 11.310 1.00 98.88 242 LEU A CA 1
ATOM 1901 C C . LEU A 1 242 ? 0.957 6.307 11.463 1.00 98.88 242 LEU A C 1
ATOM 1903 O O . LEU A 1 242 ? 0.714 7.034 10.503 1.00 98.88 242 LEU A O 1
ATOM 1907 N N . LEU A 1 243 ? 1.362 6.765 12.645 1.00 98.88 243 LEU A N 1
ATOM 1908 C CA . LEU A 1 243 ? 1.626 8.173 12.924 1.00 98.88 243 LEU A CA 1
ATOM 1909 C C . LEU A 1 243 ? 3.135 8.396 13.125 1.00 98.88 243 LEU A C 1
ATOM 1911 O O . LEU A 1 243 ? 3.798 7.547 13.729 1.00 98.88 243 LEU A O 1
ATOM 1915 N N . PRO A 1 244 ? 3.694 9.521 12.644 1.00 98.12 244 PRO A N 1
ATOM 1916 C CA . PRO A 1 244 ? 5.104 9.869 12.843 1.00 98.12 244 PRO A CA 1
ATOM 1917 C C . PRO A 1 244 ? 5.440 10.219 14.303 1.00 98.12 244 PRO A C 1
ATOM 1919 O O . PRO A 1 244 ? 6.582 10.051 14.723 1.00 98.12 244 PRO A O 1
ATOM 1922 N N . ASP A 1 245 ? 4.454 10.673 15.079 1.00 98.25 245 ASP A N 1
ATOM 1923 C CA . ASP A 1 245 ? 4.568 11.051 16.490 1.00 98.25 245 ASP A CA 1
ATOM 1924 C C . ASP A 1 245 ? 3.222 10.842 17.220 1.00 98.25 245 ASP A C 1
ATOM 1926 O O . ASP A 1 245 ? 2.237 10.399 16.623 1.00 98.25 245 ASP A O 1
ATOM 1930 N N . ASN A 1 246 ? 3.185 11.127 18.524 1.00 98.31 246 ASN A N 1
ATOM 1931 C CA . ASN A 1 246 ? 1.995 11.035 19.377 1.00 98.31 246 ASN A CA 1
ATOM 1932 C C . ASN A 1 246 ? 1.359 12.398 19.707 1.00 98.31 246 ASN A C 1
ATOM 1934 O O . ASN A 1 246 ? 0.767 12.549 20.777 1.00 98.31 246 ASN A O 1
ATOM 1938 N N . SER A 1 247 ? 1.497 13.396 18.831 1.00 98.50 247 SER A N 1
ATOM 1939 C CA . SER A 1 247 ? 0.872 14.707 19.025 1.00 98.50 247 SER A CA 1
ATOM 1940 C C . SER A 1 247 ? -0.602 14.723 18.606 1.00 98.50 247 SER A C 1
ATOM 1942 O O . SER A 1 247 ? -1.053 13.969 17.732 1.00 98.50 247 SER A O 1
ATOM 1944 N N . GLU A 1 248 ? -1.378 15.617 19.221 1.00 98.19 248 GLU A N 1
ATOM 1945 C CA . GLU A 1 248 ? -2.784 15.813 18.869 1.00 98.19 248 GLU A CA 1
ATOM 1946 C C . GLU A 1 248 ? -2.923 16.416 17.461 1.00 98.19 248 GLU A C 1
ATOM 1948 O O . GLU A 1 248 ? -3.847 16.071 16.723 1.00 98.19 248 GLU A O 1
ATOM 1953 N N . GLU A 1 249 ? -1.984 17.273 17.057 1.00 98.38 249 GLU A N 1
ATOM 1954 C CA . GLU A 1 249 ? -1.907 17.888 15.732 1.00 98.38 249 GLU A CA 1
ATOM 1955 C C . GLU A 1 249 ? -1.762 16.826 14.640 1.00 98.38 249 GLU A C 1
ATOM 1957 O O . GLU A 1 249 ? -2.519 16.825 13.662 1.00 98.38 249 GLU A O 1
ATOM 1962 N N . THR A 1 250 ? -0.841 15.880 14.837 1.00 98.75 250 THR A N 1
ATOM 1963 C CA . THR A 1 250 ? -0.655 14.741 13.938 1.00 98.75 250 THR A CA 1
ATOM 1964 C C . THR A 1 250 ? -1.912 13.880 13.891 1.00 98.75 250 THR A C 1
ATOM 1966 O O . THR A 1 250 ? -2.405 13.593 12.797 1.00 98.75 250 THR A O 1
ATOM 1969 N N . LEU A 1 251 ? -2.521 13.530 15.033 1.00 98.88 251 LEU A N 1
ATOM 1970 C CA . LEU A 1 251 ? -3.756 12.740 14.996 1.00 98.88 251 LEU A CA 1
ATOM 1971 C C . LEU A 1 251 ? -4.889 13.468 14.270 1.00 98.88 251 LEU A C 1
ATOM 1973 O O . LEU A 1 251 ? -5.609 12.840 13.496 1.00 98.88 251 LEU A O 1
ATOM 1977 N N . LYS A 1 252 ? -5.049 14.780 14.472 1.00 98.50 252 LYS A N 1
ATOM 1978 C CA . LYS A 1 252 ? -6.054 15.591 13.767 1.00 98.50 252 LYS A CA 1
ATOM 1979 C C . LYS A 1 252 ? -5.827 15.568 12.257 1.00 98.50 252 LYS A C 1
ATOM 1981 O O . LYS A 1 252 ? -6.777 15.324 11.512 1.00 98.50 252 LYS A O 1
ATOM 1986 N N . LYS A 1 253 ? -4.583 15.755 11.797 1.00 98.69 253 LYS A N 1
ATOM 1987 C CA . LYS A 1 253 ? -4.251 15.711 10.364 1.00 98.69 253 LYS A CA 1
ATOM 1988 C C . LYS A 1 253 ? -4.536 14.338 9.753 1.00 98.69 253 LYS A C 1
ATOM 1990 O O . LYS A 1 253 ? -5.080 14.269 8.655 1.00 98.69 253 LYS A O 1
ATOM 1995 N N . PHE A 1 254 ? -4.234 13.253 10.462 1.00 98.81 254 PHE A N 1
ATOM 1996 C CA . PHE A 1 254 ? -4.543 11.906 9.980 1.00 98.81 254 PHE A CA 1
ATOM 1997 C C . PHE A 1 254 ? -6.043 11.583 10.051 1.00 98.81 254 PHE A C 1
ATOM 1999 O O . PHE A 1 254 ? -6.593 10.976 9.137 1.00 98.81 254 PHE A O 1
ATOM 2006 N N . THR A 1 255 ? -6.750 12.072 11.072 1.00 98.62 255 THR A N 1
ATOM 2007 C CA . THR A 1 255 ? -8.214 11.934 11.183 1.00 98.62 255 THR A CA 1
ATOM 2008 C C . THR A 1 255 ? -8.929 12.566 9.988 1.00 98.62 255 THR A C 1
ATOM 2010 O O . THR A 1 255 ? -9.925 12.019 9.522 1.00 98.62 255 THR A O 1
ATOM 2013 N N . HIS A 1 256 ? -8.413 13.685 9.467 1.00 98.12 256 HIS A N 1
ATOM 2014 C CA . HIS A 1 256 ? -8.983 14.378 8.310 1.00 98.12 256 HIS A CA 1
ATOM 2015 C C . HIS A 1 256 ? -9.099 13.468 7.074 1.00 98.12 256 HIS A C 1
ATOM 2017 O O . HIS A 1 256 ? -10.133 13.468 6.413 1.00 98.12 256 HIS A O 1
ATOM 2023 N N . TYR A 1 257 ? -8.091 12.626 6.812 1.00 98.62 257 TYR A N 1
ATOM 2024 C CA . TYR A 1 257 ? -8.079 11.709 5.663 1.00 98.62 257 TYR A CA 1
ATOM 2025 C C . TYR A 1 257 ? -8.454 10.257 6.006 1.00 98.62 257 TYR A C 1
ATOM 2027 O O . TYR A 1 257 ? -8.627 9.445 5.098 1.00 98.62 257 TYR A O 1
ATOM 2035 N N . ALA A 1 258 ? -8.639 9.917 7.284 1.00 98.56 258 ALA A N 1
ATOM 2036 C CA . ALA A 1 258 ? -8.916 8.551 7.739 1.00 98.56 258 ALA A CA 1
ATOM 2037 C C . ALA A 1 258 ? -10.175 7.916 7.120 1.00 98.56 258 ALA A C 1
ATOM 2039 O O . ALA A 1 258 ? -10.251 6.692 7.008 1.00 98.56 258 ALA A O 1
ATOM 2040 N N . TYR A 1 259 ? -11.146 8.732 6.702 1.00 98.62 259 TYR A N 1
ATOM 2041 C CA . TYR A 1 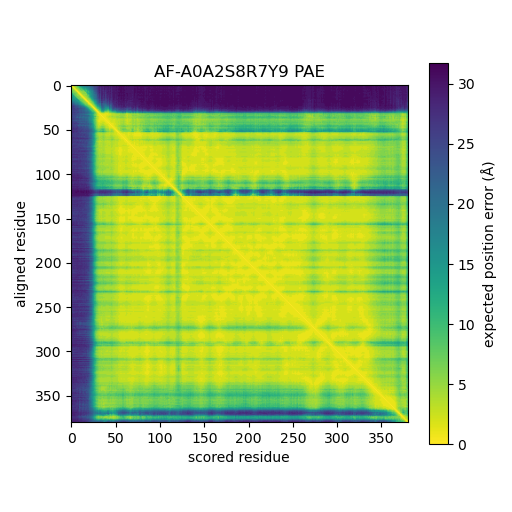259 ? -12.407 8.281 6.101 1.00 98.62 259 TYR A CA 1
ATOM 2042 C C . TYR A 1 259 ? -12.427 8.384 4.569 1.00 98.62 259 TYR A C 1
ATOM 2044 O O . TYR A 1 259 ? -13.435 8.052 3.951 1.00 98.62 259 TYR A O 1
ATOM 2052 N N . SER A 1 260 ? -11.333 8.834 3.951 1.00 98.56 260 SER A N 1
ATOM 2053 C CA . SER A 1 260 ? -11.155 8.915 2.499 1.00 98.56 260 SER A CA 1
ATOM 2054 C C . SER A 1 260 ? -10.423 7.655 2.028 1.00 98.56 260 SER A C 1
ATOM 2056 O O . SER A 1 260 ? -9.202 7.632 1.889 1.00 98.56 260 SER A O 1
ATOM 2058 N N . HIS A 1 261 ? -11.166 6.560 1.864 1.00 98.69 261 HIS A N 1
ATOM 2059 C CA . HIS A 1 261 ? -10.588 5.250 1.560 1.00 98.69 261 HIS A CA 1
ATOM 2060 C C . HIS A 1 261 ? -10.080 5.215 0.118 1.00 98.69 261 HIS A C 1
ATOM 2062 O O . HIS A 1 261 ? -10.849 5.469 -0.809 1.00 98.69 261 HIS A O 1
ATOM 2068 N N . VAL A 1 262 ? -8.809 4.867 -0.090 1.00 98.75 262 VAL A N 1
ATOM 2069 C CA . VAL A 1 262 ? -8.251 4.684 -1.438 1.00 98.75 262 VAL A CA 1
ATOM 2070 C C . VAL A 1 262 ? -8.901 3.466 -2.101 1.00 98.75 262 VAL A C 1
ATOM 2072 O O . VAL A 1 262 ? -8.955 2.382 -1.521 1.00 98.75 262 VAL A O 1
ATOM 2075 N N . THR A 1 263 ? -9.406 3.670 -3.315 1.00 98.19 263 THR A N 1
ATOM 2076 C CA . THR A 1 263 ? -10.133 2.669 -4.116 1.00 98.19 263 THR A CA 1
ATOM 2077 C C . THR A 1 263 ? -9.440 2.335 -5.429 1.00 98.19 263 THR A C 1
ATOM 2079 O O . THR A 1 263 ? -9.665 1.257 -5.957 1.00 98.19 263 THR A O 1
ATOM 2082 N N . ASP A 1 264 ? -8.601 3.231 -5.951 1.00 98.69 264 ASP A N 1
ATOM 2083 C CA . ASP A 1 264 ? -7.803 2.983 -7.152 1.00 98.69 264 ASP A CA 1
AT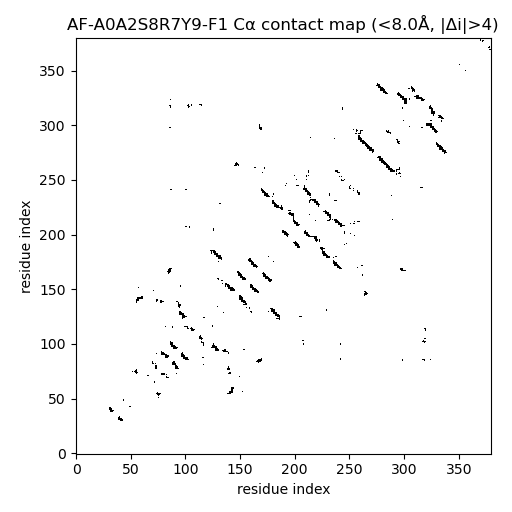OM 2084 C C . ASP A 1 264 ? -6.545 3.856 -7.131 1.00 98.69 264 ASP A C 1
ATOM 2086 O O . ASP A 1 264 ? -6.537 4.951 -6.552 1.00 98.69 264 ASP A O 1
ATOM 2090 N N . THR A 1 265 ? -5.487 3.371 -7.773 1.00 98.81 265 THR A N 1
ATOM 2091 C CA . THR A 1 265 ? -4.236 4.101 -7.959 1.00 98.81 265 THR A CA 1
ATOM 2092 C C . THR A 1 265 ? -3.672 3.906 -9.359 1.00 98.81 265 THR A C 1
ATOM 2094 O O . THR A 1 265 ? -3.703 2.798 -9.898 1.00 98.81 265 THR A O 1
ATOM 2097 N N . LYS A 1 266 ? -3.153 4.990 -9.949 1.00 98.81 266 LYS A N 1
ATOM 2098 C CA . LYS A 1 266 ? -2.652 5.006 -11.332 1.00 98.81 266 LYS A CA 1
ATOM 2099 C C . LYS A 1 266 ? -1.334 5.748 -11.481 1.00 98.81 266 LYS A C 1
ATOM 2101 O O . LYS A 1 266 ? -1.219 6.882 -11.019 1.00 98.81 266 LYS A O 1
ATOM 2106 N N . ALA A 1 267 ? -0.354 5.108 -12.118 1.00 98.62 267 ALA A N 1
ATOM 2107 C CA . ALA A 1 267 ? 0.956 5.664 -12.435 1.00 98.62 267 ALA A CA 1
ATOM 2108 C C . ALA A 1 267 ? 1.054 5.827 -13.950 1.00 98.62 267 ALA A C 1
ATOM 2110 O O . ALA A 1 267 ? 1.397 4.901 -14.682 1.00 98.62 267 ALA A O 1
ATOM 2111 N N . GLU A 1 268 ? 0.758 7.030 -14.421 1.00 98.75 268 GLU A N 1
ATOM 2112 C CA . GLU A 1 268 ? 0.780 7.351 -15.843 1.00 98.75 268 GLU A CA 1
ATOM 2113 C C . GLU A 1 268 ? 2.036 8.148 -16.160 1.00 98.75 268 GLU A C 1
ATOM 2115 O O . GLU A 1 268 ? 2.355 9.112 -15.462 1.00 98.75 268 GLU A O 1
ATOM 2120 N N . PHE A 1 269 ? 2.761 7.762 -17.209 1.00 98.38 269 PHE A N 1
ATOM 2121 C CA . PHE A 1 269 ? 3.995 8.438 -17.591 1.00 98.38 269 PHE A CA 1
ATOM 2122 C C . PHE A 1 269 ? 3.955 8.955 -19.025 1.00 98.38 269 PHE A C 1
ATOM 2124 O O . PHE A 1 269 ? 3.393 8.333 -19.924 1.00 98.38 269 PHE A O 1
ATOM 2131 N N . VAL A 1 270 ? 4.610 10.095 -19.237 1.00 98.50 270 VAL A N 1
ATOM 2132 C CA . VAL A 1 270 ? 4.839 10.689 -20.554 1.00 98.50 270 VAL A CA 1
ATOM 2133 C C . VAL A 1 270 ? 6.327 10.976 -20.705 1.00 98.50 270 VAL A C 1
ATOM 2135 O O . VAL A 1 270 ? 6.954 11.564 -19.822 1.00 98.50 270 VAL A O 1
ATOM 2138 N N . TYR A 1 271 ? 6.897 10.573 -21.841 1.00 98.38 271 TYR A N 1
ATOM 2139 C CA . TYR A 1 271 ? 8.242 10.985 -22.226 1.00 98.38 271 TYR A CA 1
ATOM 2140 C C . TYR A 1 271 ? 8.186 12.349 -22.922 1.00 98.38 271 TYR A C 1
ATOM 2142 O O . TYR A 1 271 ? 7.728 12.466 -24.059 1.00 98.38 271 TYR A O 1
ATOM 2150 N N . ASN A 1 272 ? 8.670 13.383 -22.239 1.00 97.19 272 ASN A N 1
ATOM 2151 C CA . ASN A 1 272 ? 8.923 14.687 -22.827 1.00 97.19 272 ASN A CA 1
ATOM 2152 C C . ASN A 1 272 ? 10.254 14.639 -23.589 1.00 97.19 272 ASN A C 1
ATOM 2154 O O . ASN A 1 272 ? 11.334 14.680 -22.995 1.00 97.19 272 ASN A O 1
ATOM 2158 N N . LYS A 1 273 ? 10.167 14.574 -24.919 1.00 96.50 273 LYS A N 1
ATOM 2159 C CA . LYS A 1 273 ? 11.333 14.513 -25.805 1.00 96.50 273 LYS A CA 1
ATOM 2160 C C . LYS A 1 273 ? 12.162 15.800 -25.800 1.00 96.50 273 LYS A C 1
ATOM 2162 O O . LYS A 1 273 ? 13.381 15.708 -25.893 1.00 96.50 273 LYS A O 1
ATOM 2167 N N . GLU A 1 274 ? 11.532 16.967 -25.678 1.00 97.00 274 GLU A N 1
ATOM 2168 C CA . GLU A 1 274 ? 12.218 18.269 -25.702 1.00 97.00 274 GLU A CA 1
ATOM 2169 C C . GLU A 1 274 ? 13.171 18.405 -24.515 1.00 97.00 274 GLU A C 1
ATOM 2171 O O . GLU A 1 274 ? 14.329 18.786 -24.674 1.00 97.00 274 GLU A O 1
ATOM 2176 N N . ASN A 1 275 ? 12.713 17.976 -23.338 1.00 96.00 275 ASN A N 1
ATOM 2177 C CA . ASN A 1 275 ? 13.514 18.008 -22.119 1.00 96.00 275 ASN A CA 1
ATOM 2178 C C . ASN A 1 275 ? 14.254 16.692 -21.853 1.00 96.00 275 ASN A C 1
ATOM 2180 O O . ASN A 1 275 ? 15.053 16.625 -20.924 1.00 96.00 275 ASN A O 1
ATOM 2184 N N . SER A 1 276 ? 14.041 15.644 -22.652 1.00 97.94 276 SER A N 1
ATOM 2185 C CA . SER A 1 276 ? 14.478 14.269 -22.374 1.00 97.94 276 SER A CA 1
ATOM 2186 C C . SER A 1 276 ? 14.142 13.827 -20.944 1.00 97.94 276 SER A C 1
ATOM 2188 O O . SER A 1 276 ? 15.005 13.378 -20.187 1.00 97.94 276 SER A O 1
ATOM 2190 N N . GLU A 1 277 ? 12.879 13.989 -20.563 1.00 98.00 277 GLU A N 1
ATOM 2191 C CA . GLU A 1 277 ? 12.369 13.694 -19.224 1.00 98.00 277 GLU A CA 1
ATOM 2192 C C . GLU A 1 277 ? 11.225 12.690 -19.283 1.00 98.00 277 GLU A C 1
ATOM 2194 O O . GLU A 1 277 ? 10.374 12.751 -20.164 1.00 98.00 277 GLU A O 1
ATOM 2199 N N . VAL A 1 278 ? 11.176 11.790 -18.309 1.00 98.56 278 VAL A N 1
ATOM 2200 C CA . VAL A 1 278 ? 9.990 10.994 -18.011 1.00 98.56 278 VAL A CA 1
ATOM 2201 C C . VAL A 1 278 ? 9.258 11.690 -16.873 1.00 98.56 278 VAL A C 1
ATOM 2203 O O . VAL A 1 278 ? 9.797 11.837 -15.773 1.00 98.56 278 VAL A O 1
ATOM 2206 N N . VAL A 1 279 ? 8.042 12.147 -17.162 1.00 98.56 279 VAL A N 1
ATOM 2207 C CA . VAL A 1 279 ? 7.134 12.724 -16.172 1.00 98.56 279 VAL A CA 1
ATOM 2208 C C . VAL A 1 279 ? 6.113 11.661 -15.812 1.00 98.56 279 VAL A C 1
ATOM 2210 O O . VAL A 1 279 ? 5.338 11.256 -16.675 1.00 98.56 279 VAL A O 1
ATOM 2213 N N . THR A 1 280 ? 6.104 11.230 -14.555 1.00 98.88 280 THR A N 1
ATOM 2214 C CA . THR A 1 280 ? 5.138 10.251 -14.040 1.00 98.88 280 THR A CA 1
ATOM 2215 C C . THR A 1 280 ? 4.177 10.943 -13.087 1.00 98.88 280 THR A C 1
ATOM 2217 O O . THR A 1 280 ? 4.620 11.593 -12.142 1.00 98.88 280 THR A O 1
ATOM 2220 N N . THR A 1 281 ? 2.875 10.801 -13.320 1.00 98.81 281 THR A N 1
ATOM 2221 C CA . THR A 1 281 ? 1.809 11.251 -12.421 1.00 98.81 281 THR A CA 1
ATOM 2222 C C . THR A 1 281 ? 1.268 10.053 -11.658 1.00 98.81 281 THR A C 1
ATOM 2224 O O . THR A 1 281 ? 0.810 9.086 -12.260 1.00 98.81 281 THR A O 1
ATOM 2227 N N . PHE A 1 282 ? 1.329 10.130 -10.333 1.00 98.88 282 PHE A N 1
ATOM 2228 C CA . PHE A 1 282 ? 0.754 9.155 -9.420 1.00 98.88 282 PHE A CA 1
ATOM 2229 C C . PHE A 1 282 ? -0.565 9.713 -8.900 1.00 98.88 282 PHE A C 1
ATOM 2231 O O . PHE A 1 282 ? -0.560 10.721 -8.195 1.00 98.88 282 PHE A O 1
ATOM 2238 N N . THR A 1 283 ? -1.675 9.064 -9.232 1.00 98.88 283 THR A N 1
ATOM 2239 C CA . THR A 1 283 ? -3.029 9.495 -8.866 1.00 98.88 283 THR A CA 1
ATOM 2240 C C . THR A 1 283 ? -3.667 8.508 -7.896 1.00 98.88 283 THR A C 1
ATOM 2242 O O . THR A 1 283 ? -3.551 7.296 -8.068 1.00 98.88 283 THR A O 1
ATOM 2245 N N . TYR A 1 284 ? -4.373 9.041 -6.902 1.00 98.75 284 TYR A N 1
ATOM 2246 C CA . TYR A 1 284 ? -5.186 8.320 -5.932 1.00 98.75 284 TYR A CA 1
ATOM 2247 C C . TYR A 1 284 ? -6.655 8.659 -6.158 1.00 98.75 284 TYR A C 1
ATOM 2249 O O . TYR A 1 284 ? -7.051 9.826 -6.113 1.00 98.75 284 TYR A O 1
ATOM 2257 N N . ARG A 1 285 ? -7.487 7.636 -6.333 1.00 98.69 285 ARG A N 1
ATOM 2258 C CA . ARG A 1 285 ? -8.940 7.774 -6.271 1.00 98.69 285 ARG A CA 1
ATOM 2259 C C . ARG A 1 285 ? -9.422 7.328 -4.904 1.00 98.69 285 ARG A C 1
ATOM 2261 O O . ARG A 1 285 ? -9.112 6.218 -4.470 1.00 98.69 285 ARG A O 1
ATOM 2268 N N . THR A 1 286 ? -10.228 8.156 -4.250 1.00 98.56 286 THR A N 1
ATOM 2269 C CA . THR A 1 286 ? -10.788 7.830 -2.938 1.00 98.56 286 THR A CA 1
ATOM 2270 C C . THR A 1 286 ? -12.311 7.834 -2.924 1.00 98.56 286 THR A C 1
ATOM 2272 O O . THR A 1 286 ? -12.973 8.496 -3.726 1.00 98.56 286 THR A O 1
ATOM 2275 N N . GLU A 1 287 ? -12.866 7.075 -1.986 1.00 98.12 287 GLU A N 1
ATOM 2276 C CA . GLU A 1 287 ? -14.274 7.081 -1.619 1.00 98.12 287 GLU A CA 1
ATOM 2277 C C . GLU A 1 287 ? -14.400 7.609 -0.185 1.00 98.12 287 GLU A C 1
ATOM 2279 O O . GLU A 1 287 ? -13.837 7.031 0.748 1.00 98.12 287 GLU A O 1
ATOM 2284 N N . ALA A 1 288 ? -15.153 8.693 0.009 1.00 97.88 288 ALA A N 1
ATOM 2285 C CA . ALA A 1 288 ? -15.446 9.171 1.355 1.00 97.88 288 ALA A CA 1
ATOM 2286 C C . ALA A 1 288 ? -16.497 8.295 2.031 1.00 97.88 288 ALA A C 1
ATOM 2288 O O . ALA A 1 288 ? -17.641 8.214 1.584 1.00 97.88 288 ALA A O 1
ATOM 2289 N N . LYS A 1 289 ? -16.105 7.693 3.150 1.00 98.00 289 LYS A N 1
ATOM 2290 C CA . LYS A 1 289 ? -17.000 7.014 4.090 1.00 98.00 289 LYS A CA 1
ATOM 2291 C C . LYS A 1 289 ? -17.658 7.993 5.063 1.00 98.00 289 LYS A C 1
ATOM 2293 O O . LYS A 1 289 ? -18.781 7.761 5.496 1.00 98.00 289 LYS A O 1
ATOM 2298 N N . GLU A 1 290 ? -16.986 9.109 5.351 1.00 95.38 290 GLU A N 1
ATOM 2299 C CA . GLU A 1 290 ? -17.518 10.283 6.053 1.00 95.38 290 GLU A CA 1
ATOM 2300 C C . GLU A 1 290 ? -16.995 11.562 5.416 1.00 95.38 290 GLU A C 1
ATOM 2302 O O . GLU A 1 290 ? -15.925 11.572 4.806 1.00 95.38 290 GLU A O 1
ATOM 2307 N N . GLY A 1 291 ? -17.736 12.653 5.615 1.00 94.38 291 GLY A N 1
ATOM 2308 C CA . GLY A 1 291 ? -17.340 13.967 5.131 1.00 94.38 291 GLY A CA 1
ATOM 2309 C C . GLY A 1 291 ? -17.235 14.035 3.606 1.00 94.38 291 GLY A C 1
ATOM 2310 O O . GLY A 1 291 ? -17.876 13.285 2.865 1.00 94.38 291 GLY A O 1
ATOM 2311 N N . SER A 1 292 ? -16.432 14.985 3.136 1.00 95.12 292 SER A N 1
ATOM 2312 C CA . SER A 1 292 ? -16.310 15.336 1.718 1.00 95.12 292 SER A CA 1
ATOM 2313 C C . SER A 1 292 ? -14.889 15.229 1.176 1.00 95.12 292 SER A C 1
ATOM 2315 O O . SER A 1 292 ? -14.681 15.559 0.012 1.00 95.12 292 SER A O 1
ATOM 2317 N N . GLU A 1 293 ? -13.927 14.748 1.965 1.00 96.12 293 GLU A N 1
ATOM 2318 C CA . GLU A 1 293 ? -12.531 14.680 1.528 1.00 96.12 293 GLU A CA 1
ATOM 2319 C C . GLU A 1 293 ? -12.340 13.737 0.336 1.00 96.12 293 GLU A C 1
ATOM 2321 O O . GLU A 1 293 ? -13.019 12.712 0.209 1.00 96.12 293 GLU A O 1
ATOM 2326 N N . ARG A 1 294 ? -11.445 14.119 -0.583 1.00 93.06 294 ARG A N 1
ATOM 2327 C CA . ARG A 1 294 ? -11.168 13.404 -1.847 1.00 93.06 294 ARG A CA 1
ATOM 2328 C C . ARG A 1 294 ? -9.670 13.218 -2.118 1.00 93.06 294 ARG A C 1
ATOM 2330 O O . ARG A 1 294 ? -9.239 13.170 -3.265 1.00 93.06 294 ARG A O 1
ATOM 2337 N N . GLY A 1 295 ? -8.875 13.119 -1.055 1.00 97.44 295 GLY A N 1
ATOM 2338 C CA . GLY A 1 295 ? -7.435 12.867 -1.113 1.00 97.44 295 GLY A CA 1
ATOM 2339 C C . GLY A 1 295 ? -6.982 11.911 -0.015 1.00 97.44 295 GLY A C 1
ATOM 2340 O O . GLY A 1 295 ? -7.804 11.347 0.705 1.00 97.44 295 GLY A O 1
ATOM 2341 N N . THR A 1 296 ? -5.675 11.731 0.116 1.00 98.75 296 THR A N 1
ATOM 2342 C CA . THR A 1 296 ? -5.060 10.955 1.195 1.00 98.75 296 THR A CA 1
ATOM 2343 C C . THR A 1 296 ? -3.748 11.604 1.635 1.00 98.75 296 THR A C 1
ATOM 2345 O O . THR A 1 296 ? -3.240 12.519 0.984 1.00 98.75 296 THR A O 1
ATOM 2348 N N . LEU A 1 297 ? -3.178 11.104 2.731 1.00 98.88 297 LEU A N 1
ATOM 2349 C CA . LEU A 1 297 ? -1.748 11.253 2.991 1.00 98.88 297 LEU A CA 1
ATOM 2350 C C . LEU A 1 297 ? -1.016 10.087 2.333 1.00 98.88 297 LEU A C 1
ATOM 2352 O O . LEU A 1 297 ? -1.458 8.940 2.432 1.00 98.88 297 LEU A O 1
ATOM 2356 N N . PHE A 1 298 ? 0.107 10.376 1.690 1.00 98.75 298 PHE A N 1
ATOM 2357 C CA . PHE A 1 298 ? 0.968 9.372 1.073 1.00 98.75 298 PHE A CA 1
ATOM 2358 C C . PHE A 1 298 ? 2.427 9.633 1.433 1.00 98.75 298 PHE A C 1
ATOM 2360 O O . PHE A 1 298 ? 2.868 10.773 1.539 1.00 98.75 298 PHE A O 1
ATOM 2367 N N . ALA A 1 299 ? 3.183 8.565 1.639 1.00 98.69 299 ALA A N 1
ATOM 2368 C CA . ALA A 1 299 ? 4.600 8.577 1.945 1.00 98.69 299 ALA A CA 1
ATOM 2369 C C . ALA A 1 299 ? 5.396 8.291 0.663 1.00 98.69 299 ALA A C 1
ATOM 2371 O O . ALA A 1 299 ? 5.274 7.227 0.060 1.00 98.69 299 ALA A O 1
ATOM 2372 N N . LEU A 1 300 ? 6.222 9.246 0.248 1.00 98.81 300 LEU A N 1
ATOM 2373 C CA . LEU A 1 300 ? 7.060 9.159 -0.939 1.00 98.81 300 LEU A CA 1
ATOM 2374 C C . LEU A 1 300 ? 8.391 8.512 -0.579 1.00 98.81 300 LEU A C 1
ATOM 2376 O O . LEU A 1 300 ? 9.025 8.884 0.408 1.00 98.81 300 LEU A O 1
ATOM 2380 N N . TYR A 1 301 ? 8.866 7.599 -1.418 1.00 98.81 301 TYR A N 1
ATOM 2381 C CA . TYR A 1 301 ? 10.224 7.073 -1.321 1.00 98.81 301 TYR A CA 1
ATOM 2382 C C . TYR A 1 301 ? 11.283 8.128 -1.678 1.00 98.81 301 TYR A C 1
ATOM 2384 O O . TYR A 1 301 ? 10.984 9.082 -2.399 1.00 98.81 301 TYR A O 1
ATOM 2392 N N . PRO A 1 302 ? 12.560 7.916 -1.301 1.00 98.75 302 PRO A N 1
ATOM 2393 C CA . PRO A 1 302 ? 13.662 8.794 -1.698 1.00 98.75 302 PRO A CA 1
ATOM 2394 C C . PRO A 1 302 ? 13.793 9.081 -3.190 1.00 98.75 302 PRO A C 1
ATOM 2396 O O . PRO A 1 302 ? 14.125 10.200 -3.569 1.00 98.75 302 PRO A O 1
ATOM 2399 N N . HIS A 1 303 ? 13.508 8.104 -4.051 1.00 98.44 303 HIS A N 1
ATOM 2400 C CA . HIS A 1 303 ? 13.522 8.317 -5.500 1.00 98.44 303 HIS A CA 1
ATOM 2401 C C . HIS A 1 303 ? 12.304 9.110 -6.011 1.00 98.44 303 HIS A C 1
ATOM 2403 O O . HIS A 1 303 ? 12.311 9.544 -7.152 1.00 98.44 303 HIS A O 1
ATOM 2409 N N . GLN A 1 304 ? 11.265 9.309 -5.197 1.00 98.75 304 GLN A N 1
ATOM 2410 C CA . GLN A 1 304 ? 10.091 10.110 -5.549 1.00 98.75 304 GLN A CA 1
ATOM 2411 C C . GLN A 1 304 ? 10.220 11.528 -4.993 1.00 98.75 304 GLN A C 1
ATOM 2413 O O . GLN A 1 304 ? 10.139 12.486 -5.756 1.00 98.75 304 GLN A O 1
ATOM 2418 N N . TRP A 1 305 ? 10.493 11.688 -3.691 1.00 98.56 305 TRP A N 1
ATOM 2419 C CA . TRP A 1 305 ? 10.542 13.025 -3.088 1.00 98.56 305 TRP A CA 1
ATOM 2420 C C . TRP A 1 305 ? 11.735 13.869 -3.550 1.00 98.56 305 TRP A C 1
ATOM 2422 O O . TRP A 1 305 ? 11.669 15.090 -3.478 1.00 98.56 305 TRP A O 1
ATOM 2432 N N . ARG A 1 306 ? 12.815 13.257 -4.058 1.00 98.44 306 ARG A N 1
ATOM 2433 C CA . ARG A 1 306 ? 13.919 13.997 -4.706 1.00 98.44 306 ARG A CA 1
ATOM 2434 C C . ARG A 1 306 ? 13.576 14.538 -6.093 1.00 98.44 306 ARG A C 1
ATOM 2436 O O . ARG A 1 306 ? 14.343 15.327 -6.630 1.00 98.44 306 ARG A O 1
ATOM 2443 N N . HIS A 1 307 ? 12.476 14.075 -6.677 1.00 98.56 307 HIS A N 1
ATOM 2444 C CA . HIS A 1 307 ? 12.119 14.313 -8.073 1.00 98.56 307 HIS A CA 1
ATOM 2445 C C . HIS A 1 307 ? 10.719 14.916 -8.226 1.00 98.56 307 HIS A C 1
ATOM 2447 O O . HIS A 1 307 ? 10.185 14.926 -9.330 1.00 98.56 307 HIS A O 1
ATOM 2453 N N . THR A 1 308 ? 10.120 15.392 -7.135 1.00 98.31 308 THR A N 1
ATOM 2454 C CA . THR A 1 308 ? 8.827 16.082 -7.126 1.00 98.31 308 THR A CA 1
ATOM 2455 C C . THR A 1 308 ? 9.018 17.545 -6.750 1.00 98.31 308 THR A C 1
ATOM 2457 O O . THR A 1 308 ? 9.830 17.856 -5.882 1.00 98.31 308 THR A O 1
ATOM 2460 N N . ASP A 1 309 ? 8.227 18.421 -7.363 1.00 96.44 309 ASP A N 1
ATOM 2461 C CA . ASP A 1 309 ? 8.141 19.842 -7.001 1.00 96.44 309 ASP A CA 1
ATOM 2462 C C . ASP A 1 309 ? 7.067 20.094 -5.919 1.00 96.44 309 ASP A C 1
ATOM 2464 O O . ASP A 1 309 ? 6.844 21.226 -5.491 1.00 96.44 309 ASP A O 1
ATOM 2468 N N . MET A 1 310 ? 6.363 19.041 -5.483 1.00 97.12 310 MET A N 1
ATOM 2469 C CA . MET A 1 310 ? 5.328 19.121 -4.453 1.00 97.12 310 MET A CA 1
ATOM 2470 C C . MET A 1 310 ? 5.909 19.573 -3.108 1.00 97.12 310 MET A C 1
ATOM 2472 O O . MET A 1 310 ? 6.908 19.035 -2.633 1.00 97.12 310 MET A O 1
ATOM 2476 N N . SER A 1 311 ? 5.216 20.498 -2.439 1.00 97.62 311 SER A N 1
ATOM 2477 C CA . SER A 1 311 ? 5.477 20.805 -1.031 1.00 97.62 311 SER A CA 1
ATOM 2478 C C . SER A 1 311 ? 5.071 19.628 -0.143 1.00 97.62 311 SER A C 1
ATOM 2480 O O . SER A 1 311 ? 3.939 19.154 -0.205 1.00 97.62 311 SER A O 1
ATOM 2482 N N . LEU A 1 312 ? 6.004 19.158 0.682 1.00 98.31 312 LEU A N 1
ATOM 2483 C CA . LEU A 1 312 ? 5.803 18.021 1.579 1.00 98.31 312 LEU A CA 1
ATOM 2484 C C . LEU A 1 312 ? 5.516 18.499 3.002 1.00 98.31 312 LEU A C 1
ATOM 2486 O O . LEU A 1 312 ? 5.959 19.570 3.419 1.00 98.31 312 LEU A O 1
ATOM 2490 N N . LEU A 1 313 ? 4.788 17.679 3.752 1.00 98.25 313 LEU A N 1
ATOM 2491 C CA . LEU A 1 313 ? 4.527 17.894 5.168 1.00 98.25 313 LEU A CA 1
ATOM 2492 C C . LEU A 1 313 ? 5.789 17.610 5.992 1.00 98.25 313 LEU A C 1
ATOM 2494 O O . LEU A 1 313 ? 6.661 16.842 5.582 1.00 98.25 313 LEU A O 1
ATOM 2498 N N . ASN A 1 314 ? 5.854 18.172 7.201 1.00 97.69 314 ASN A N 1
ATOM 2499 C CA . ASN A 1 314 ? 6.932 17.902 8.156 1.00 97.69 314 ASN A CA 1
ATOM 2500 C C . ASN A 1 314 ? 6.733 16.562 8.893 1.00 97.69 314 ASN A C 1
ATOM 2502 O O . ASN A 1 314 ? 6.806 16.493 10.116 1.00 97.69 314 ASN A O 1
ATOM 2506 N N . TYR A 1 315 ? 6.435 15.506 8.137 1.00 98.50 315 TYR A N 1
ATOM 2507 C CA . TYR A 1 315 ? 6.291 14.142 8.629 1.00 98.50 315 TYR A CA 1
ATOM 2508 C C . TYR A 1 315 ? 7.171 13.211 7.806 1.00 98.50 315 TYR A C 1
ATOM 2510 O O . TYR A 1 315 ? 7.225 13.312 6.573 1.00 98.50 315 TYR A O 1
ATOM 2518 N N . SER A 1 316 ? 7.818 12.263 8.479 1.00 98.25 316 SER A N 1
ATOM 2519 C CA . SER A 1 316 ? 8.622 11.247 7.816 1.00 98.25 316 SER A CA 1
ATOM 2520 C C . SER A 1 316 ? 8.575 9.896 8.523 1.00 98.25 316 SER A C 1
ATOM 2522 O O . SER A 1 316 ? 8.206 9.783 9.691 1.00 98.25 316 SER A O 1
ATOM 2524 N N . TYR A 1 317 ? 8.938 8.854 7.777 1.00 98.50 317 TYR A N 1
ATOM 2525 C CA . TYR A 1 317 ? 9.061 7.485 8.263 1.00 98.50 317 TYR A CA 1
ATOM 2526 C C . TYR A 1 317 ? 10.418 6.915 7.868 1.00 98.50 317 TYR A C 1
ATOM 2528 O O . TYR A 1 317 ? 10.842 7.031 6.718 1.00 98.50 317 TYR A O 1
ATOM 2536 N N . GLN A 1 318 ? 11.084 6.247 8.803 1.00 96.38 318 GLN A N 1
ATOM 2537 C CA . GLN A 1 318 ? 12.303 5.502 8.522 1.00 96.38 318 GLN A CA 1
ATOM 2538 C C . GLN A 1 318 ? 11.949 4.124 7.974 1.00 96.38 318 GLN A C 1
ATOM 2540 O O . GLN A 1 318 ? 11.152 3.388 8.553 1.00 96.38 318 GLN A O 1
ATOM 2545 N N . THR A 1 319 ? 12.552 3.764 6.845 1.00 95.75 319 THR A N 1
ATOM 2546 C CA . THR A 1 319 ? 12.365 2.456 6.211 1.00 95.75 319 THR A CA 1
ATOM 2547 C C . THR A 1 319 ? 13.698 1.887 5.756 1.00 95.75 319 THR A C 1
ATOM 2549 O O . THR A 1 319 ? 14.689 2.609 5.650 1.00 95.75 319 THR A O 1
ATOM 2552 N N . VAL A 1 320 ? 13.729 0.596 5.411 1.00 94.38 320 VAL A N 1
ATOM 2553 C CA . VAL A 1 320 ? 14.934 -0.040 4.847 1.00 94.38 320 VAL A CA 1
ATOM 2554 C C . VAL A 1 320 ? 15.368 0.613 3.524 1.00 94.38 320 VAL A C 1
ATOM 2556 O O . VAL A 1 320 ? 16.522 0.512 3.122 1.00 94.38 320 VAL A O 1
ATOM 2559 N N . LYS A 1 321 ? 14.448 1.324 2.856 1.00 95.38 321 LYS A N 1
ATOM 2560 C CA . LYS A 1 321 ? 14.688 2.078 1.619 1.00 95.38 321 LYS A CA 1
ATOM 2561 C C . LYS A 1 321 ? 15.067 3.546 1.872 1.00 95.38 321 LYS A C 1
ATOM 2563 O O . LYS A 1 321 ? 15.132 4.313 0.914 1.00 95.38 321 LYS A O 1
ATOM 2568 N N . GLY A 1 322 ? 15.315 3.933 3.125 1.00 95.88 322 GLY A N 1
ATOM 2569 C CA . GLY A 1 322 ? 15.602 5.302 3.557 1.00 95.88 322 GLY A CA 1
ATOM 2570 C C . GLY A 1 322 ? 14.367 6.060 4.052 1.00 95.88 322 GLY A C 1
ATOM 2571 O O . GLY A 1 322 ? 13.270 5.502 4.153 1.00 95.88 322 GLY A O 1
ATOM 2572 N N . GLU A 1 323 ? 14.559 7.342 4.366 1.00 97.81 323 GLU A N 1
ATOM 2573 C CA . GLU A 1 323 ? 13.494 8.227 4.844 1.00 97.81 323 GLU A CA 1
ATOM 2574 C C . GLU A 1 323 ? 12.411 8.422 3.774 1.00 97.81 323 GLU A C 1
ATOM 2576 O O . GLU A 1 323 ? 12.674 8.925 2.675 1.00 97.81 323 GLU A O 1
ATOM 2581 N N . MET A 1 324 ? 11.178 8.055 4.112 1.00 98.81 324 MET A N 1
ATOM 2582 C CA . MET A 1 324 ? 9.995 8.404 3.339 1.00 98.81 324 MET A CA 1
ATOM 2583 C C . MET A 1 324 ? 9.391 9.698 3.873 1.00 98.81 324 MET A C 1
ATOM 2585 O O . MET A 1 324 ? 9.224 9.836 5.081 1.00 98.81 324 MET A O 1
ATOM 2589 N N . LYS A 1 325 ? 9.036 10.628 2.985 1.00 98.81 325 LYS A N 1
ATOM 2590 C CA . LYS A 1 325 ? 8.453 11.935 3.343 1.00 98.81 325 LYS A CA 1
ATOM 2591 C C . LYS A 1 325 ? 6.979 11.982 2.972 1.00 98.81 325 LYS A C 1
ATOM 2593 O O . LYS A 1 325 ? 6.601 11.389 1.967 1.00 98.81 325 LYS A O 1
ATOM 2598 N N . VAL A 1 326 ? 6.153 12.666 3.757 1.00 98.81 326 VAL A N 1
ATOM 2599 C CA . VAL A 1 326 ? 4.695 12.651 3.555 1.00 98.81 326 VAL A CA 1
ATOM 2600 C C . VAL A 1 326 ? 4.232 13.828 2.698 1.00 98.81 326 VAL A C 1
ATOM 2602 O O . VAL A 1 326 ? 4.547 14.977 2.992 1.00 98.81 326 VAL A O 1
ATOM 2605 N N . GLY A 1 327 ? 3.459 13.540 1.655 1.00 98.62 327 GLY A N 1
ATOM 2606 C CA . GLY A 1 327 ? 2.655 14.506 0.908 1.00 98.62 327 GLY A CA 1
ATOM 2607 C C . GLY A 1 327 ? 1.165 14.343 1.215 1.00 98.62 327 GLY A C 1
ATOM 2608 O O . GLY A 1 327 ? 0.743 13.354 1.822 1.00 98.62 327 GLY A O 1
ATOM 2609 N N . GLU A 1 328 ? 0.364 15.315 0.786 1.00 98.44 328 GLU A N 1
ATOM 2610 C CA . GLU A 1 328 ? -1.095 15.268 0.891 1.00 98.44 328 GLU A CA 1
ATOM 2611 C C . GLU A 1 328 ? -1.772 15.638 -0.430 1.00 98.44 328 GLU A C 1
ATOM 2613 O O . GLU A 1 328 ? -1.241 16.420 -1.218 1.00 98.44 328 GLU A O 1
ATOM 2618 N N . GLY A 1 329 ? -2.952 15.064 -0.668 1.00 98.19 329 GLY A N 1
ATOM 2619 C CA . GLY A 1 329 ? -3.783 15.353 -1.836 1.00 98.19 329 GLY A CA 1
ATOM 2620 C C . GLY A 1 329 ? -4.226 14.094 -2.576 1.00 98.19 329 GLY A C 1
ATOM 2621 O O . GLY A 1 329 ? -4.222 12.992 -2.028 1.00 98.19 329 GLY A O 1
ATOM 2622 N N . SER A 1 330 ? -4.637 14.260 -3.831 1.00 98.25 330 SER A N 1
ATOM 2623 C CA . SER A 1 330 ? -5.097 13.171 -4.705 1.00 98.25 330 SER A CA 1
ATOM 2624 C C . SER A 1 330 ? -4.072 12.760 -5.762 1.00 98.25 330 SER A C 1
ATOM 2626 O O . SER A 1 330 ? -4.285 11.777 -6.464 1.00 98.25 330 SER A O 1
ATOM 2628 N N . SER A 1 331 ? -2.955 13.476 -5.897 1.00 98.56 331 SER A N 1
ATOM 2629 C CA . SER A 1 331 ? -1.911 13.126 -6.861 1.00 98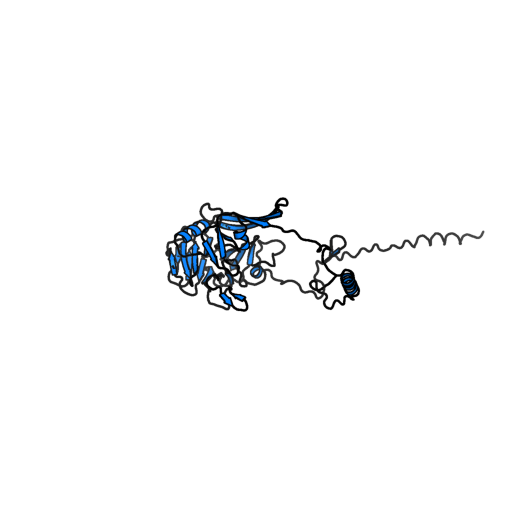.56 331 SER A CA 1
ATOM 2630 C C . SER A 1 331 ? -0.581 13.802 -6.557 1.00 98.56 331 SER A C 1
ATOM 2632 O O . SER A 1 331 ? -0.571 14.889 -5.986 1.00 98.56 331 SER A O 1
ATOM 2634 N N . PHE A 1 332 ? 0.522 13.230 -7.036 1.00 98.75 332 PHE A N 1
ATOM 2635 C CA . PHE A 1 332 ? 1.820 13.906 -7.131 1.00 98.75 332 PHE A CA 1
ATOM 2636 C C . PHE A 1 332 ? 2.535 13.527 -8.433 1.00 98.75 332 PHE A C 1
ATOM 2638 O O . PHE A 1 332 ? 2.189 12.538 -9.078 1.00 98.75 332 PHE A O 1
ATOM 2645 N N . GLN A 1 333 ? 3.544 14.308 -8.825 1.00 98.62 333 GLN A N 1
ATOM 2646 C CA . GLN A 1 333 ? 4.347 14.041 -10.019 1.00 98.62 333 GLN A CA 1
ATOM 2647 C C . GLN A 1 333 ? 5.813 13.818 -9.673 1.00 98.62 333 GLN A C 1
ATOM 2649 O O . GLN A 1 333 ? 6.328 14.412 -8.731 1.00 98.62 333 GLN A O 1
ATOM 2654 N N . THR A 1 334 ? 6.497 13.004 -10.472 1.00 98.75 334 THR A N 1
ATOM 2655 C CA . THR A 1 334 ? 7.961 12.936 -10.487 1.00 98.75 334 THR A CA 1
ATOM 2656 C C . THR A 1 334 ? 8.498 13.267 -11.871 1.00 98.75 334 THR A C 1
ATOM 2658 O O . THR A 1 334 ? 7.916 12.829 -12.864 1.00 98.75 334 THR A O 1
ATOM 2661 N N . ARG A 1 335 ? 9.633 13.966 -11.946 1.00 98.56 335 ARG A N 1
ATOM 2662 C CA . ARG A 1 335 ? 10.366 14.239 -13.191 1.00 98.56 335 ARG A CA 1
ATOM 2663 C C . ARG A 1 335 ? 11.759 13.626 -13.116 1.00 98.56 335 ARG A C 1
ATOM 2665 O O . ARG A 1 335 ? 12.543 13.941 -12.220 1.00 98.56 335 ARG A O 1
ATOM 2672 N N . MET A 1 336 ? 12.068 12.733 -14.051 1.00 98.12 336 MET A N 1
ATOM 2673 C CA . MET A 1 336 ? 13.365 12.058 -14.122 1.00 98.12 336 MET A CA 1
ATOM 2674 C C . MET A 1 336 ? 13.985 12.221 -15.502 1.00 98.12 336 MET A C 1
ATOM 2676 O O . MET A 1 336 ? 13.311 12.069 -16.518 1.00 98.12 336 MET A O 1
ATOM 2680 N N . LYS A 1 337 ? 15.291 12.491 -15.550 1.00 98.00 337 LYS A N 1
ATOM 2681 C CA . LYS A 1 337 ? 16.023 12.622 -16.810 1.00 98.00 337 LYS A CA 1
ATOM 2682 C C . LYS A 1 337 ? 16.223 11.249 -17.452 1.00 98.00 337 LYS A C 1
ATOM 2684 O O . LYS A 1 337 ? 16.789 10.352 -16.833 1.00 98.00 337 LYS A O 1
ATOM 2689 N N . TYR A 1 338 ? 15.833 11.110 -18.714 1.00 97.94 338 TYR A N 1
ATOM 2690 C CA . TYR A 1 338 ? 16.267 10.003 -19.557 1.00 97.94 338 TYR A CA 1
ATOM 2691 C C . TYR A 1 338 ? 17.587 10.372 -20.239 1.00 97.94 338 TYR A C 1
ATOM 2693 O O . TYR A 1 338 ? 17.675 11.387 -20.936 1.00 97.94 338 TYR A O 1
ATOM 2701 N N . THR A 1 339 ? 18.617 9.552 -20.034 1.00 97.31 339 THR A N 1
ATOM 2702 C CA . THR A 1 339 ? 19.989 9.810 -20.506 1.00 97.31 339 THR A CA 1
ATOM 2703 C C . THR A 1 339 ? 20.314 9.163 -21.851 1.00 97.31 339 THR A C 1
ATOM 2705 O O . THR A 1 339 ? 21.451 9.251 -22.306 1.00 97.31 339 THR A O 1
ATOM 2708 N N . GLY A 1 340 ? 19.338 8.526 -22.501 1.00 95.62 340 GLY A N 1
ATOM 2709 C CA . GLY A 1 340 ? 19.571 7.778 -23.732 1.00 95.62 340 GLY A CA 1
ATOM 2710 C C . GLY A 1 340 ? 20.157 6.386 -23.487 1.00 95.62 340 GLY A C 1
ATOM 2711 O O . GLY A 1 340 ? 20.624 6.057 -22.396 1.00 95.62 340 GLY A O 1
ATOM 2712 N N . VAL A 1 341 ? 20.136 5.573 -24.540 1.00 97.50 341 VAL A N 1
ATOM 2713 C CA . VAL A 1 341 ? 20.828 4.284 -24.621 1.00 97.50 341 VAL A CA 1
ATOM 2714 C C . VAL A 1 341 ? 21.551 4.202 -25.959 1.00 97.50 341 VAL A C 1
ATOM 2716 O O . VAL A 1 341 ? 21.131 4.829 -26.934 1.00 97.50 341 VAL A O 1
ATOM 2719 N N . LEU A 1 342 ? 22.628 3.422 -26.010 1.00 96.25 342 LEU A N 1
ATOM 2720 C CA . LEU A 1 342 ? 23.341 3.123 -27.247 1.00 96.25 342 LEU A CA 1
ATOM 2721 C C . LEU A 1 342 ? 23.111 1.656 -27.624 1.00 96.25 342 LEU A C 1
ATOM 2723 O O . LEU A 1 342 ? 23.194 0.802 -26.741 1.00 96.25 342 LEU A O 1
ATOM 2727 N N . PRO A 1 343 ? 22.855 1.339 -28.908 1.00 96.94 343 PRO A N 1
ATOM 2728 C CA . PRO A 1 343 ? 22.740 -0.052 -29.347 1.00 96.94 343 PRO A CA 1
ATOM 2729 C C . PRO A 1 343 ? 24.073 -0.799 -29.200 1.00 96.94 343 PRO A C 1
ATOM 2731 O O . PRO A 1 343 ? 24.094 -1.975 -28.854 1.00 96.94 343 PRO A O 1
ATOM 2734 N N . THR A 1 344 ? 25.184 -0.096 -29.419 1.00 96.56 344 THR A N 1
ATOM 2735 C CA . THR A 1 344 ? 26.553 -0.541 -29.152 1.00 96.56 344 THR A CA 1
ATOM 2736 C C . THR A 1 344 ? 27.385 0.672 -28.750 1.00 96.56 344 THR A C 1
ATOM 2738 O O . THR A 1 344 ? 27.065 1.804 -29.124 1.00 96.56 344 THR A O 1
ATOM 2741 N N . LEU A 1 345 ? 28.490 0.458 -28.035 1.00 96.88 345 LEU A N 1
ATOM 2742 C CA . LEU A 1 345 ? 29.507 1.505 -27.940 1.00 96.88 345 LEU A CA 1
ATOM 2743 C C . LEU A 1 345 ? 30.070 1.791 -29.349 1.00 96.88 345 LEU A C 1
ATOM 2745 O O . LEU A 1 345 ? 30.206 0.853 -30.141 1.00 96.88 345 LEU A O 1
ATOM 2749 N N . PRO A 1 346 ? 30.364 3.057 -29.692 1.00 96.62 346 PRO A N 1
ATOM 2750 C CA . PRO A 1 346 ? 30.971 3.387 -30.975 1.00 96.62 346 PRO A CA 1
ATOM 2751 C C . PRO A 1 346 ? 32.435 2.921 -31.033 1.00 96.62 346 PRO A C 1
ATOM 2753 O O . PRO A 1 346 ? 33.097 2.790 -30.001 1.00 96.62 346 PRO A O 1
ATOM 2756 N N . ASP A 1 347 ? 32.958 2.734 -32.247 1.00 96.44 347 ASP A N 1
ATOM 2757 C CA . ASP A 1 347 ? 34.365 2.388 -32.519 1.00 96.44 347 ASP A CA 1
ATOM 2758 C C . ASP A 1 347 ? 35.294 3.600 -32.294 1.00 96.44 347 ASP A C 1
ATOM 2760 O O . ASP A 1 347 ? 35.839 4.177 -33.230 1.00 96.44 347 ASP A O 1
ATOM 2764 N N . MET A 1 348 ? 35.415 4.031 -31.034 1.00 96.38 348 MET A N 1
ATOM 2765 C CA . MET A 1 348 ? 36.179 5.215 -30.601 1.00 96.38 348 MET A CA 1
ATOM 2766 C C . MET A 1 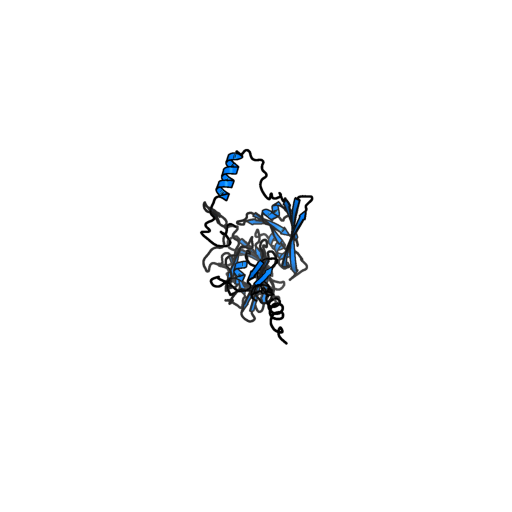348 ? 37.200 4.894 -29.495 1.00 96.38 348 MET A C 1
ATOM 2768 O O . MET A 1 348 ? 37.746 5.801 -28.868 1.00 96.38 348 MET A O 1
ATOM 2772 N N . GLY A 1 349 ? 37.431 3.612 -29.200 1.00 94.69 349 GLY A N 1
ATOM 2773 C CA . GLY A 1 349 ? 38.398 3.198 -28.183 1.00 94.69 349 GLY A CA 1
ATOM 2774 C C . GLY A 1 349 ? 39.843 3.229 -28.688 1.00 94.69 349 GLY A C 1
ATOM 2775 O O . GLY A 1 349 ? 40.110 3.168 -29.884 1.00 94.69 349 GLY A O 1
ATOM 2776 N N . THR A 1 350 ? 40.799 3.266 -27.760 1.00 97.06 350 THR A N 1
ATOM 2777 C CA . THR A 1 350 ? 42.249 3.253 -28.038 1.00 97.06 350 THR A CA 1
ATOM 2778 C C . THR A 1 350 ? 42.841 1.836 -28.097 1.00 97.06 350 THR A C 1
ATOM 2780 O O . THR A 1 350 ? 44.001 1.615 -27.750 1.00 97.06 350 THR A O 1
ATOM 2783 N N . TYR A 1 351 ? 42.044 0.847 -28.508 1.00 96.50 351 TYR A N 1
ATOM 2784 C CA . TYR A 1 351 ? 42.474 -0.548 -28.621 1.00 96.50 351 TYR A CA 1
ATOM 2785 C C . TYR A 1 351 ? 43.311 -0.810 -29.876 1.00 96.50 351 TYR A C 1
ATOM 2787 O O . TYR A 1 351 ? 43.154 -0.170 -30.915 1.00 96.50 351 TYR A O 1
ATOM 2795 N N . ASP A 1 352 ? 44.155 -1.836 -29.799 1.00 97.81 352 ASP A N 1
ATOM 2796 C CA . ASP A 1 352 ? 44.784 -2.432 -30.974 1.00 97.81 352 ASP A CA 1
ATOM 2797 C C . ASP A 1 352 ? 43.718 -3.162 -31.808 1.00 97.81 352 ASP A C 1
ATOM 2799 O O . ASP A 1 352 ? 43.155 -4.176 -31.384 1.00 97.81 352 ASP A O 1
ATOM 2803 N N . ARG A 1 353 ? 43.439 -2.632 -33.003 1.00 97.25 353 ARG A N 1
ATOM 2804 C CA . ARG A 1 353 ? 42.430 -3.166 -33.927 1.00 97.25 353 ARG A CA 1
ATOM 2805 C C . ARG A 1 353 ? 42.750 -4.577 -34.411 1.00 97.25 353 ARG A C 1
ATOM 2807 O O . ARG A 1 353 ? 41.827 -5.367 -34.581 1.00 97.25 353 ARG A O 1
ATOM 2814 N N . VAL A 1 354 ? 44.028 -4.908 -34.602 1.00 98.00 354 VAL A N 1
ATOM 2815 C CA . VAL A 1 354 ? 44.444 -6.251 -35.032 1.00 98.00 354 VAL A CA 1
ATOM 2816 C C . VAL A 1 354 ? 44.146 -7.248 -33.920 1.00 98.00 354 VAL A C 1
ATOM 2818 O O . VAL A 1 354 ? 43.557 -8.303 -34.153 1.00 98.00 354 VAL A O 1
ATOM 2821 N N . ARG A 1 355 ? 44.482 -6.877 -32.682 1.00 97.69 355 ARG A N 1
ATOM 2822 C CA . ARG A 1 355 ? 44.189 -7.696 -31.505 1.00 97.69 355 ARG A CA 1
ATOM 2823 C C . ARG A 1 355 ? 42.687 -7.848 -31.256 1.00 97.69 355 ARG A C 1
ATOM 2825 O O . ARG A 1 355 ? 42.244 -8.952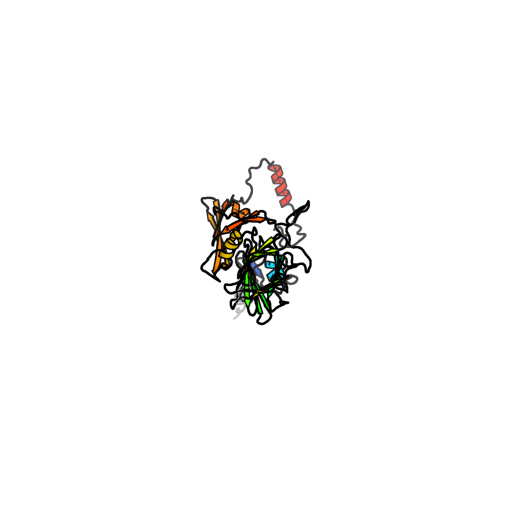 -30.958 1.00 97.69 355 ARG A O 1
ATOM 2832 N N . LEU A 1 356 ? 41.905 -6.774 -31.391 1.00 97.06 356 LEU A N 1
ATOM 2833 C CA . LEU A 1 356 ? 40.448 -6.833 -31.241 1.00 97.06 356 LEU A CA 1
ATOM 2834 C C . LEU A 1 356 ? 39.809 -7.740 -32.301 1.00 97.06 356 LEU A C 1
ATOM 2836 O O . LEU A 1 356 ? 38.964 -8.561 -31.959 1.00 97.06 356 LEU A O 1
ATOM 2840 N N . ASN A 1 357 ? 40.247 -7.641 -33.559 1.00 97.19 357 ASN A N 1
ATOM 2841 C CA . ASN A 1 357 ? 39.765 -8.518 -34.624 1.00 97.19 357 ASN A CA 1
ATOM 2842 C C . ASN A 1 357 ? 40.070 -9.992 -34.324 1.00 97.19 357 ASN A C 1
ATOM 2844 O O . ASN A 1 357 ? 39.196 -10.839 -34.482 1.00 97.19 357 ASN A O 1
ATOM 2848 N N . LYS A 1 358 ? 41.262 -10.293 -33.791 1.00 97.50 358 LYS A N 1
ATOM 2849 C CA . LYS A 1 358 ? 41.601 -11.654 -33.358 1.00 97.50 358 LYS A CA 1
ATOM 2850 C C . LYS A 1 358 ? 40.621 -12.188 -32.307 1.00 97.50 358 LYS A C 1
ATOM 2852 O O . LYS A 1 358 ? 40.215 -13.338 -32.395 1.00 97.50 358 LYS A O 1
ATOM 2857 N N . TYR A 1 359 ? 40.195 -11.369 -31.343 1.00 97.31 359 TYR A N 1
ATOM 2858 C CA . TYR A 1 359 ? 39.191 -11.793 -30.357 1.00 97.31 359 TYR A CA 1
ATOM 2859 C C . TYR A 1 359 ? 37.819 -12.075 -30.978 1.00 97.31 359 TYR A C 1
ATOM 2861 O O . TYR A 1 359 ? 37.128 -12.992 -30.539 1.00 97.31 359 TYR A O 1
ATOM 2869 N N . ILE A 1 360 ? 37.426 -11.308 -31.998 1.00 95.56 360 ILE A N 1
ATOM 2870 C CA . ILE A 1 360 ? 36.185 -11.554 -32.742 1.00 95.56 360 ILE A CA 1
ATOM 2871 C C . ILE A 1 360 ? 36.274 -12.893 -33.478 1.00 95.56 360 ILE A C 1
ATOM 2873 O O . ILE A 1 360 ? 35.353 -13.701 -33.386 1.00 95.56 360 ILE A O 1
ATOM 2877 N N . GLU A 1 361 ? 37.387 -13.151 -34.164 1.00 96.44 361 GLU A N 1
ATOM 2878 C CA . GLU A 1 361 ? 37.632 -14.419 -34.859 1.00 96.44 361 GLU A CA 1
ATOM 2879 C C . GLU A 1 361 ? 37.678 -15.607 -33.887 1.00 96.44 361 GLU A C 1
ATOM 2881 O O . GLU A 1 361 ? 37.095 -16.654 -34.166 1.00 96.44 361 GLU A O 1
ATOM 2886 N N . GLU A 1 362 ? 38.307 -15.439 -32.719 1.00 94.88 362 GLU A N 1
ATOM 2887 C CA . GLU A 1 362 ? 38.326 -16.445 -31.653 1.00 94.88 362 GLU A CA 1
ATOM 2888 C C . GLU A 1 362 ? 36.913 -16.769 -31.145 1.00 94.88 362 GLU A C 1
ATOM 2890 O O . GLU A 1 362 ? 36.608 -17.942 -30.941 1.00 94.88 362 GLU A O 1
ATOM 2895 N N . GLU A 1 363 ? 36.037 -15.774 -30.957 1.00 92.00 363 GLU A N 1
ATOM 2896 C CA . GLU A 1 363 ? 34.640 -16.004 -30.555 1.00 92.00 363 GLU A CA 1
ATOM 2897 C C . GLU A 1 363 ? 33.824 -16.655 -31.677 1.00 92.00 363 GLU A C 1
ATOM 2899 O O . GLU A 1 363 ? 33.103 -17.617 -31.422 1.00 92.00 363 GLU A O 1
ATOM 2904 N N . ALA A 1 364 ? 33.976 -16.190 -32.921 1.00 90.50 364 ALA A N 1
ATOM 2905 C CA . ALA A 1 364 ? 33.302 -16.763 -34.086 1.00 90.50 364 ALA A CA 1
ATOM 2906 C C . ALA A 1 364 ? 33.713 -18.224 -34.343 1.00 90.50 364 ALA A C 1
ATOM 2908 O O . ALA A 1 364 ? 32.915 -19.019 -34.836 1.00 90.50 364 ALA A O 1
ATOM 2909 N N . GLY A 1 365 ? 34.948 -18.588 -33.984 1.00 89.25 365 GLY A N 1
ATOM 2910 C CA . GLY A 1 365 ? 35.463 -19.953 -34.064 1.00 89.25 365 GLY A CA 1
ATOM 2911 C C . GLY A 1 365 ? 34.995 -20.884 -32.939 1.00 89.25 365 GLY A C 1
ATOM 2912 O O . GLY A 1 365 ? 35.254 -22.089 -33.010 1.00 89.25 365 GLY A O 1
ATOM 2913 N N . LYS A 1 366 ? 34.317 -20.384 -31.892 1.00 86.62 366 LYS A N 1
ATOM 2914 C CA . LYS A 1 366 ? 33.822 -21.237 -30.801 1.00 86.62 366 LYS A CA 1
ATOM 2915 C C . LYS A 1 366 ? 32.648 -22.086 -31.273 1.00 86.62 366 LYS A C 1
ATOM 2917 O O . LYS A 1 366 ? 31.600 -21.585 -31.666 1.00 86.62 366 LYS A O 1
ATOM 2922 N N . ILE A 1 367 ? 32.783 -23.401 -31.118 1.00 76.75 367 ILE A N 1
ATOM 2923 C CA . ILE A 1 367 ? 31.656 -24.325 -31.248 1.00 76.75 367 ILE A CA 1
ATOM 2924 C C . ILE A 1 367 ? 30.759 -24.147 -30.020 1.00 76.75 367 ILE A C 1
ATOM 2926 O O . ILE A 1 367 ? 31.144 -24.491 -28.898 1.00 76.75 367 ILE A O 1
ATOM 2930 N N . LEU A 1 368 ? 29.550 -23.629 -30.232 1.00 66.75 368 LEU A N 1
ATOM 2931 C CA . LEU A 1 368 ? 28.512 -23.524 -29.210 1.00 66.75 368 LEU A CA 1
ATOM 2932 C C . LEU A 1 368 ? 28.097 -24.923 -28.738 1.00 66.75 368 LEU A C 1
ATOM 2934 O O . LEU A 1 368 ? 27.223 -25.572 -29.304 1.00 66.75 368 LEU A O 1
ATOM 2938 N N . THR A 1 369 ? 28.724 -25.399 -27.665 1.00 64.81 369 THR A N 1
ATOM 2939 C CA . THR A 1 369 ? 28.234 -26.560 -26.918 1.00 64.81 369 THR A CA 1
ATOM 2940 C C . THR A 1 369 ? 27.261 -26.052 -25.858 1.00 64.81 369 THR A C 1
ATOM 2942 O O . THR A 1 369 ? 27.665 -25.614 -24.780 1.00 64.81 369 THR A O 1
ATOM 2945 N N . LEU A 1 370 ? 25.964 -26.068 -26.173 1.00 59.59 370 LEU A N 1
ATOM 2946 C CA . LEU A 1 370 ? 24.900 -25.767 -25.212 1.00 59.59 370 LEU A CA 1
ATOM 2947 C C . LEU A 1 370 ? 24.883 -26.854 -24.129 1.00 59.59 370 LEU A C 1
ATOM 2949 O O . LEU A 1 370 ? 24.281 -27.909 -24.297 1.00 59.59 370 LEU A O 1
ATOM 2953 N N . LYS A 1 371 ? 25.572 -26.609 -23.010 1.00 60.12 371 LYS A N 1
ATOM 2954 C CA . LYS A 1 371 ? 25.562 -27.511 -21.843 1.00 60.12 371 LYS A CA 1
ATOM 2955 C C . LYS A 1 371 ? 24.255 -27.436 -21.045 1.00 60.12 371 LYS A C 1
ATOM 2957 O O . LYS A 1 371 ? 23.973 -28.342 -20.270 1.00 60.12 371 LYS A O 1
ATOM 2962 N N . LEU A 1 372 ? 23.467 -26.375 -21.234 1.00 61.16 372 LEU A N 1
ATOM 2963 C CA . LEU A 1 372 ? 22.165 -26.178 -20.606 1.00 61.16 372 LEU A CA 1
ATOM 2964 C C . LEU A 1 372 ? 21.213 -25.527 -21.616 1.00 61.16 372 LEU A C 1
ATOM 2966 O O . LEU A 1 372 ? 21.479 -24.426 -22.094 1.00 61.16 372 LEU A O 1
ATOM 2970 N N . ILE A 1 373 ? 20.107 -26.199 -21.933 1.00 68.25 373 ILE A N 1
ATOM 2971 C CA . ILE A 1 373 ? 19.056 -25.673 -22.812 1.00 68.25 373 ILE A CA 1
ATOM 2972 C C . ILE A 1 373 ? 17.905 -25.218 -21.915 1.00 68.25 373 ILE A C 1
ATOM 2974 O O . ILE A 1 373 ? 16.979 -25.965 -21.621 1.00 68.25 373 ILE A O 1
ATOM 2978 N N . HIS A 1 374 ? 18.013 -23.990 -21.420 1.00 79.00 374 HIS A N 1
ATOM 2979 C CA . HIS A 1 374 ? 16.977 -23.302 -20.653 1.00 79.00 374 HIS A CA 1
ATOM 2980 C C . HIS A 1 374 ? 16.929 -21.846 -21.118 1.00 79.00 374 HIS A C 1
ATOM 2982 O O . HIS A 1 374 ? 17.967 -21.303 -21.487 1.00 79.00 374 HIS A O 1
ATOM 2988 N N . THR A 1 375 ? 15.772 -21.186 -21.069 1.00 83.38 375 THR A N 1
ATOM 2989 C CA . THR A 1 375 ? 15.573 -19.818 -21.599 1.00 83.38 375 THR A CA 1
ATOM 2990 C C . THR A 1 375 ? 16.603 -18.794 -21.106 1.00 83.38 375 THR A C 1
ATOM 2992 O O . THR A 1 375 ? 16.978 -17.898 -21.848 1.00 83.38 375 THR A O 1
ATOM 2995 N N . MET A 1 376 ? 17.107 -18.957 -19.880 1.00 82.69 376 MET A N 1
ATOM 2996 C CA . MET A 1 376 ? 18.171 -18.126 -19.295 1.00 82.69 376 MET A CA 1
ATOM 2997 C C . MET A 1 376 ? 19.562 -18.339 -19.928 1.00 82.69 376 MET A C 1
ATOM 2999 O O . MET A 1 376 ? 20.378 -17.423 -19.937 1.00 82.69 376 MET A O 1
ATOM 3003 N N . TRP A 1 377 ? 19.852 -19.547 -20.413 1.00 76.38 377 TRP A N 1
ATOM 3004 C CA . TRP A 1 377 ? 21.200 -20.000 -20.787 1.00 76.38 377 TRP A CA 1
ATOM 3005 C C . TRP A 1 377 ? 21.370 -20.283 -22.279 1.00 76.38 377 TRP A C 1
ATOM 3007 O O . TRP A 1 377 ? 22.498 -20.483 -22.733 1.00 76.38 377 TRP A O 1
ATOM 3017 N N . VAL A 1 378 ? 20.274 -20.297 -23.045 1.00 69.50 378 VAL A N 1
ATOM 3018 C CA . VAL A 1 378 ? 20.342 -20.426 -24.499 1.00 69.50 378 VAL A CA 1
ATOM 3019 C C . VAL A 1 378 ? 21.001 -19.171 -25.068 1.00 69.50 378 VAL A C 1
ATOM 3021 O O . VAL A 1 378 ? 20.420 -18.088 -25.076 1.00 69.50 378 VAL A O 1
ATOM 3024 N N . LYS A 1 379 ? 22.241 -19.333 -25.534 1.00 51.97 379 LYS A N 1
ATOM 3025 C CA . LYS A 1 379 ? 22.895 -18.387 -26.436 1.00 51.97 379 LYS A CA 1
ATOM 3026 C C . LYS A 1 379 ? 22.417 -18.704 -27.853 1.00 51.97 379 LYS A C 1
ATOM 3028 O O . LYS A 1 379 ? 22.614 -19.834 -28.300 1.00 51.97 379 LYS A O 1
ATOM 3033 N N . ASN A 1 380 ? 21.764 -17.738 -28.496 1.00 50.16 380 ASN A N 1
ATOM 3034 C CA . ASN A 1 380 ? 21.446 -17.794 -29.926 1.00 50.16 380 ASN A CA 1
ATOM 3035 C C . ASN A 1 380 ? 22.678 -17.493 -30.771 1.00 50.16 380 ASN A C 1
ATOM 3037 O O . ASN A 1 380 ? 23.469 -16.621 -30.338 1.00 50.16 380 ASN A O 1
#

Foldseek 3Di:
DDDDDPPPVVVVVVPPPPPPPVPPPVVPPVQWDDDPPDIDGNDAPPPDDDPDPAFQADPLDDDDDDDPDQFCQQGRDQWGDWGDLPQWIWTGFQQAIQIDGQFVVWDDDPPDTDRGDDDDDDASNFKGKHWPVGRGFRGKGFYDDAPFKTWIWGDDVQWIKIWMGGRQAQKIKIFIGPTWIKIAHNWQWAFPDDDQQDQWTWTHTPNWIKIKGADVRWGWDQHRGRMITIRNRPGTMIMMGTFQDRDPVRNVVQNVCRQFAFDYWDWDWDQDPVQQKIKIKIFTATDGPDDDDGKHKGWAAPQAVVFWPADFDPGWTGGSRGITTIDMDGMTMGIDHDPDDDPDDDPPDPDDPVVVVVVVVVVVPDDDPQPDPDPVRDDD

InterPro domains:
  IPR005200 Endo-1,3(4)-beta-glucanase [PS52008] (33-380)
  IPR005200 Endo-1,3(4)-beta-glucanase [PTHR31983] (58-332)
  IPR040451 Glycosyl hydrolase family 81, N-terminal [PF03639] (59-332)

pLDDT: mean 90.61, std 16.26, range [36.47, 98.94]

Nearest PDB structures (foldseek):
  6fop-assembly1_A  TM=9.805E-01  e=1.944E-35  Acetivibrio thermocellus ATCC 27405
  5upo-assembly1_A  TM=9.145E-01  e=7.292E-32  Halalkalibacterium halodurans C-125
  5v1w-assembly1_A  TM=9.100E-01  e=1.790E-31  Halalkalibacterium halodurans C-125
  4k35-assembly2_B  TM=8.063E-01  e=1.203E-13  Rhizomucor miehei
  5xbz-assembly2_B  TM=7.829E-01  e=4.398E-13  Rhizomucor miehei

Organism: NCBI:txid1677857

Secondary structure (DSSP, 8-state):
----SSSSHHHHSTTS-------------TTEEEETTEEEESSPPTTPPPPPS---B-TT--SSPP-SSTTTHHHHSSS---B--TT-EEEEETTEEEEE--GGG-EE-SS-EE-PPP-SSS--SSEEEEETTBS--S-EEEEEE-SSEEEEEEEETTEEEEEEEETT-SEEEEEEESS-EEEEESS--EEEE--TT-SEEEEEETTEEEEEEPPTT-EEE-TTSSEEEEE-TT--EEEEEEESS--HHHHHHHHHHTTEEEEEEEEEEEEETTTTEEEEEEEEEEEESSSS---EEEEEPHHHHTS--SPPPS-EEEETTEEEEEEEESEEEEEEE-----SS--S-----HHHHHHHHHHHHT-----S--STTT---